Protein AF-0000000075193532 (afdb_homodimer)

Sequence (502 aa):
MLSVHRPEAISLPRKPPSVRADSPASLYSTYSFYQLDNASSSPSSPHFPPGAQSQPNVVSQPTTQSPLPALNAPTTQTDYLQLGITHHEANRLTESASCFEKSATLDGGCGVGMLMWGLTLRHGWGCPKNEKTGFSWLRKAAELALGELEQQRGMSGKEEVKSELVLAIYEVGQCFFHGWGVVKDQKMAVSYYTTAARLGDPDAQSDLAFCLANGKGCKKDRKEAAGWYRKAVAQGQSDIGLAWIYKEKFQMLSVHRPEAISLPRKPPSVRADSPASLYSTYSFYQLDNASSSPSSPHFPPGAQSQPNVVSQPTTQSPLPALNAPTTQTDYLQLGITHHEANRLTESASCFEKSATLDGGCGVGMLMWGLTLRHGWGCPKNEKTGFSWLRKAAELALGELEQQRGMSGKEEVKSELVLAIYEVGQCFFHGWGVVKDQKMAVSYYTTAARLGDPDAQSDLAFCLANGKGCKKDRKEAAGWYRKAVAQGQSDIGLAWIYKEKFQ

Organism: Armillaria gallica (NCBI:txid47427)

Foldseek 3Di:
DPCPPDPDDPCPDDDPPCPPPLPQAAPPPPPPLPQPDDPPPPPPDDDDDDPDPPPPPPVVVPPCPPPPPPLVPDDALVSLQVVLVVCVSNLVQLSSLVSLVCQCPPPNHDLLSLLVNLVCQCVVGNHDHDQQVSLVSLVVSLVVQVVVVVVVVVPPDPDQRDLSSLVSLLVNLVCQCVVRSHDNQNLVSLVSLVVSLVSQDLVSLQVNLVCQCPVGNHDNDNLSSLVSNVSSVSNPDDCVVPPVSPDPVSD/DPPPPDDDPDPPDDDPDPPPPLPAADPCPPVPLPQPDPPPPPPPDDDDDDPDPPPPPPVPPVPCPPPPPPLVPDDALVSLQVVLVVCVSVLVQLSSLVSLVCQCPPPNHDLLSLLVNLVCQCVVGNHDHDQQVSLVSLVVSLVVQVVVVVVVVVPPDPDQRDLSSLVSLLVNLVCQCVVRSHDNQNLVSLVSLVVSLVSQDLVSLQVNLVCQCPVGNHDNDNLSSLVSNVSSVSNPDDCVVPPVSPDPVSD

Secondary structure (DSSP, 8-state):
--------------------------GGG---------------------------------------TTSSS--SHHHHHHHHHHHHHTT-HHHHHHHHHHHHHGGG--HHHHHHHHHHHHHTSSS---HHHHHHHHHHHHHHHHHHHHHHHTSSS-----HHHHHHHHHHHHHHHHTSSS---HHHHHHHHHHHHHTT-HHHHHHHHHHHHHTSSS---HHHHHHHHHHHHHTT---TT-GGGGSGGG-/--------------------------SGGG--------------------------------------TTSSS--SHHHHHHHHHHHHHTT-HHHHHHHHHHHHHGGG--HHHHHHHHHHHHHTSSS---HHHHHHHHHHHHHHHHHHHHHHHTSSS-----HHHHHHHHHHHHHHHHTSSS---HHHHHHHHHHHHHTT-HHHHHHHHHHHHHTSSS---HHHHHHHHHHHHHTT---TT-GGGGSGGG-

Solvent-accessible surface area (backbone atoms only — not comparable to full-atom values): 27000 Å² total; per-residue (Å²): 136,82,79,78,77,73,82,79,80,79,77,75,80,81,80,76,82,77,75,72,78,79,69,73,51,53,76,72,45,70,57,39,64,60,36,81,66,81,78,73,81,76,73,84,72,78,77,78,79,75,79,74,76,80,66,75,78,71,76,68,70,71,74,72,66,69,68,69,76,65,61,89,58,53,83,47,30,65,38,20,33,54,42,14,49,52,26,42,63,70,64,36,30,48,60,12,38,54,22,16,46,43,2,29,53,44,94,75,29,38,52,61,17,19,30,50,30,10,50,31,22,49,70,26,46,50,48,78,63,34,31,47,63,10,36,55,29,18,46,53,14,20,51,52,37,53,50,52,51,57,54,31,74,74,38,90,59,83,69,71,74,56,37,55,31,42,46,19,31,29,49,42,13,50,23,21,54,72,30,45,47,43,74,61,32,38,46,60,12,41,54,28,14,47,56,18,26,72,69,56,37,42,68,22,17,40,52,36,14,50,23,21,55,66,37,50,48,46,73,63,34,54,43,61,12,22,51,29,36,50,54,15,34,54,50,65,45,81,56,82,92,43,70,69,44,71,37,72,90,35,101,136,83,80,78,77,75,81,80,80,80,80,79,79,82,80,76,83,78,75,76,75,82,46,65,50,33,76,66,35,69,56,38,76,57,69,65,79,79,77,74,79,77,74,85,71,76,76,77,79,79,75,76,75,79,69,73,80,70,75,70,68,72,74,72,66,71,69,70,75,67,63,89,58,54,83,47,32,65,38,21,34,54,40,14,49,53,26,43,65,69,66,36,29,47,61,12,38,54,22,16,45,43,1,29,52,44,95,74,28,38,53,62,17,19,30,49,30,10,52,31,22,50,69,26,35,51,46,78,63,34,32,48,63,9,37,53,29,18,44,52,14,20,50,52,38,52,49,51,52,58,55,31,76,74,38,90,61,85,68,78,74,56,51,56,31,43,47,18,30,30,50,42,14,49,23,21,56,71,30,46,47,44,75,61,33,38,45,59,11,40,53,29,14,48,54,18,25,74,72,59,37,42,68,24,17,38,51,38,14,49,23,19,54,68,37,50,47,45,72,63,35,54,44,62,13,21,51,30,37,50,55,15,34,58,46,67,45,82,54,81,92,43,71,69,45,72,37,71,90,33,101

Radius of gyration: 26.78 Å; Cα contacts (8 Å, |Δi|>4): 789; chains: 2; bounding box: 64×53×120 Å

Structure (mmCIF, N/CA/C/O backbone):
data_AF-0000000075193532-model_v1
#
loop_
_entity.id
_entity.type
_entity.pdbx_description
1 polymer 'HCP-like protein'
#
loop_
_atom_site.group_PDB
_atom_site.id
_atom_site.type_symbol
_atom_site.label_atom_id
_atom_site.label_alt_id
_atom_site.label_comp_id
_atom_site.label_asym_id
_atom_site.label_entity_id
_atom_site.label_seq_id
_atom_site.pdbx_PDB_ins_code
_atom_site.Cartn_x
_atom_site.Cartn_y
_atom_site.Cartn_z
_atom_site.occupancy
_atom_site.B_iso_or_equiv
_atom_site.auth_seq_id
_atom_site.auth_comp_id
_atom_site.auth_asym_id
_atom_site.auth_atom_id
_atom_site.pdbx_PDB_model_num
ATOM 1 N N . MET A 1 1 ? 26.062 3.373 -66.688 1 25.77 1 MET A N 1
ATOM 2 C CA . MET A 1 1 ? 26.469 4.129 -65.5 1 25.77 1 MET A CA 1
ATOM 3 C C . MET A 1 1 ? 25.234 4.621 -64.75 1 25.77 1 MET A C 1
ATOM 5 O O . MET A 1 1 ? 24.75 5.727 -65 1 25.77 1 MET A O 1
ATOM 9 N N . LEU A 1 2 ? 24.156 3.826 -64.688 1 29.53 2 LEU A N 1
ATOM 10 C CA . LEU A 1 2 ? 22.75 4.062 -64.375 1 29.53 2 LEU A CA 1
ATOM 11 C C . LEU A 1 2 ? 22.578 4.508 -62.938 1 29.53 2 LEU A C 1
ATOM 13 O O . LEU A 1 2 ? 22.953 3.787 -62.031 1 29.53 2 LEU A O 1
ATOM 17 N N . SER A 1 3 ? 22.672 5.875 -62.75 1 26.92 3 SER A N 1
ATOM 18 C CA . SER A 1 3 ? 22.656 6.629 -61.5 1 26.92 3 SER A CA 1
ATOM 19 C C . SER A 1 3 ? 21.344 6.41 -60.75 1 26.92 3 SER A C 1
ATOM 21 O O . SER A 1 3 ? 20.266 6.688 -61.281 1 26.92 3 SER A O 1
ATOM 23 N N . VAL A 1 4 ? 21.188 5.324 -59.938 1 33.06 4 VAL A N 1
ATOM 24 C CA . VAL A 1 4 ? 20.141 4.801 -59.062 1 33.06 4 VAL A CA 1
ATOM 25 C C . VAL A 1 4 ? 19.781 5.844 -58.031 1 33.06 4 VAL A C 1
ATOM 27 O O . VAL A 1 4 ? 20.594 6.184 -57.156 1 33.06 4 VAL A O 1
ATOM 30 N N . HIS A 1 5 ? 19.25 7.02 -58.5 1 28.58 5 HIS A N 1
ATOM 31 C CA . HIS A 1 5 ? 18.953 8.109 -57.562 1 28.58 5 HIS A CA 1
ATOM 32 C C . HIS A 1 5 ? 18.047 7.637 -56.438 1 28.58 5 HIS A C 1
ATOM 34 O O . HIS A 1 5 ? 17 7.012 -56.688 1 28.58 5 HIS A O 1
ATOM 40 N N . ARG A 1 6 ? 18.609 7.391 -55.25 1 28.67 6 ARG A N 1
ATOM 41 C CA . ARG A 1 6 ? 18.031 6.887 -54 1 28.67 6 ARG A CA 1
ATOM 42 C C . ARG A 1 6 ? 16.938 7.809 -53.469 1 28.67 6 ARG A C 1
ATOM 44 O O . ARG A 1 6 ? 17.141 9.016 -53.344 1 28.67 6 ARG A O 1
ATOM 51 N N . PRO A 1 7 ? 15.633 7.457 -53.688 1 27.42 7 PRO A N 1
ATOM 52 C CA . PRO A 1 7 ? 14.523 8.336 -53.312 1 27.42 7 PRO A CA 1
ATOM 53 C C . PRO A 1 7 ? 14.648 8.867 -51.875 1 27.42 7 PRO A C 1
ATOM 55 O O . PRO A 1 7 ? 15.188 8.18 -51.031 1 27.42 7 PRO A O 1
ATOM 58 N N . GLU A 1 8 ? 14.789 10.148 -51.656 1 23.7 8 GLU A N 1
ATOM 59 C CA . GLU A 1 8 ? 14.938 10.945 -50.469 1 23.7 8 GLU A CA 1
ATOM 60 C C . GLU A 1 8 ? 13.828 10.648 -49.438 1 23.7 8 GLU A C 1
ATOM 62 O O . GLU A 1 8 ? 12.656 10.586 -49.812 1 23.7 8 GLU A O 1
ATOM 67 N N . ALA A 1 9 ? 14.164 10 -48.281 1 26.28 9 ALA A N 1
ATOM 68 C CA . ALA A 1 9 ? 13.43 9.57 -47.094 1 26.28 9 ALA A CA 1
ATOM 69 C C . ALA A 1 9 ? 12.633 10.727 -46.5 1 26.28 9 ALA A C 1
ATOM 71 O O . ALA A 1 9 ? 13.18 11.805 -46.25 1 26.28 9 ALA A O 1
ATOM 72 N N . ILE A 1 10 ? 11.375 10.875 -46.875 1 23.38 10 ILE A N 1
ATOM 73 C CA . ILE A 1 10 ? 10.461 11.906 -46.406 1 23.38 10 ILE A CA 1
ATOM 74 C C . ILE A 1 10 ? 10.492 11.977 -44.875 1 23.38 10 ILE A C 1
ATOM 76 O O . ILE A 1 10 ? 10.297 10.961 -44.219 1 23.38 10 ILE A O 1
ATOM 80 N N . SER A 1 11 ? 11.117 13 -44.25 1 22.95 11 SER A N 1
ATOM 81 C CA . SER A 1 11 ? 11.328 13.445 -42.875 1 22.95 11 SER A CA 1
ATOM 82 C C . SER A 1 11 ? 10 13.672 -42.156 1 22.95 11 SER A C 1
ATOM 84 O O . SER A 1 11 ? 9.266 14.609 -42.469 1 22.95 11 SER A O 1
ATOM 86 N N . LEU A 1 12 ? 9.211 12.656 -41.906 1 23.41 12 LEU A N 1
ATOM 87 C CA . LEU A 1 12 ? 7.938 12.875 -41.25 1 23.41 12 LEU A CA 1
ATOM 88 C C . LEU A 1 12 ? 8.133 13.633 -39.938 1 23.41 12 LEU A C 1
ATOM 90 O O . LEU A 1 12 ? 8.992 13.273 -39.125 1 23.41 12 LEU A O 1
ATOM 94 N N . PRO A 1 13 ? 7.742 14.914 -39.969 1 22.25 13 PRO A N 1
ATOM 95 C CA . PRO A 1 13 ? 8.031 15.789 -38.812 1 22.25 13 PRO A CA 1
ATOM 96 C C . PRO A 1 13 ? 7.594 15.188 -37.469 1 22.25 13 PRO A C 1
ATOM 98 O O . PRO A 1 13 ? 6.805 14.234 -37.469 1 22.25 13 PRO A O 1
ATOM 101 N N . ARG A 1 14 ? 7.824 16.078 -36.438 1 22.28 14 ARG A N 1
ATOM 102 C CA . ARG A 1 14 ? 8.094 16.141 -35 1 22.28 14 ARG A CA 1
ATOM 103 C C . ARG A 1 14 ? 6.855 15.758 -34.188 1 22.28 14 ARG A C 1
ATOM 105 O O . ARG A 1 14 ? 5.73 15.891 -34.688 1 22.28 14 ARG A O 1
ATOM 112 N N . LYS A 1 15 ? 7.129 15.211 -32.969 1 23.8 15 LYS A N 1
ATOM 113 C CA . LYS A 1 15 ? 6.512 14.477 -31.875 1 23.8 15 LYS A CA 1
ATOM 114 C C . LYS A 1 15 ? 5.402 15.297 -31.234 1 23.8 15 LYS A C 1
ATOM 116 O O . LYS A 1 15 ? 5.609 16.453 -30.859 1 23.8 15 LYS A O 1
ATOM 121 N N . PRO A 1 16 ? 4.121 15.078 -31.578 1 24.45 16 PRO A N 1
ATOM 122 C CA . PRO A 1 16 ? 3.094 15.859 -30.891 1 24.45 16 PRO A CA 1
ATOM 123 C C . PRO A 1 16 ? 3.281 15.883 -29.375 1 24.45 16 PRO A C 1
ATOM 125 O O . PRO A 1 16 ? 3.875 14.953 -28.812 1 24.45 16 PRO A O 1
ATOM 128 N N . PRO A 1 17 ? 3.238 17.078 -28.734 1 21.31 17 PRO A N 1
ATOM 129 C CA . PRO A 1 17 ? 3.508 17.25 -27.297 1 21.31 17 PRO A CA 1
ATOM 130 C C . PRO A 1 17 ? 2.602 16.391 -26.422 1 21.31 17 PRO A C 1
ATOM 132 O O . PRO A 1 17 ? 1.435 16.172 -26.75 1 21.31 17 PRO A O 1
ATOM 135 N N . SER A 1 18 ? 3.148 15.391 -25.75 1 22.62 18 SER A N 1
ATOM 136 C CA . SER A 1 18 ? 2.629 14.375 -24.844 1 22.62 18 SER A CA 1
ATOM 137 C C . SER A 1 18 ? 1.863 15 -23.688 1 22.62 18 SER A C 1
ATOM 139 O O . SER A 1 18 ? 2.455 15.664 -22.828 1 22.62 18 SER A O 1
ATOM 141 N N . VAL A 1 19 ? 0.755 15.688 -24.031 1 21.86 19 VAL A N 1
ATOM 142 C CA . VAL A 1 19 ? 0.056 16.188 -22.844 1 21.86 19 VAL A CA 1
ATOM 143 C C . VAL A 1 19 ? -0.298 15.023 -21.922 1 21.86 19 VAL A C 1
ATOM 145 O O . VAL A 1 19 ? -0.979 14.086 -22.328 1 21.86 19 VAL A O 1
ATOM 148 N N . ARG A 1 20 ? 0.585 14.727 -21.094 1 24.23 20 ARG A N 1
ATOM 149 C CA . ARG A 1 20 ? 0.46 13.727 -20.047 1 24.23 20 ARG A CA 1
ATOM 150 C C . ARG A 1 20 ? -0.817 13.93 -19.234 1 24.23 20 ARG A C 1
ATOM 152 O O . ARG A 1 20 ? -1.041 15.008 -18.688 1 24.23 20 ARG A O 1
ATOM 159 N N . ALA A 1 21 ? -1.864 13.289 -19.641 1 25.47 21 ALA A N 1
ATOM 160 C CA . ALA A 1 21 ? -3.092 13.25 -18.844 1 25.47 21 ALA A CA 1
ATOM 161 C C . ALA A 1 21 ? -2.801 12.844 -17.406 1 25.47 21 ALA A C 1
ATOM 163 O O . ALA A 1 21 ? -2.197 11.797 -17.156 1 25.47 21 ALA A O 1
ATOM 164 N N . ASP A 1 22 ? -2.582 13.781 -16.5 1 24.41 22 ASP A N 1
ATOM 165 C CA . ASP A 1 22 ? -2.293 13.68 -15.062 1 24.41 22 ASP A CA 1
ATOM 166 C C . ASP A 1 22 ? -3.352 12.844 -14.352 1 24.41 22 ASP A C 1
ATOM 168 O O . ASP A 1 22 ? -4.539 13.18 -14.375 1 24.41 22 ASP A O 1
ATOM 172 N N . SER A 1 23 ? -3.27 11.602 -14.445 1 27.19 23 SER A N 1
ATOM 173 C CA . SER A 1 23 ? -4.191 10.641 -13.844 1 27.19 23 SER A CA 1
ATOM 174 C C . SER A 1 23 ? -4.414 10.93 -12.367 1 27.19 23 SER A C 1
ATOM 176 O O . SER A 1 23 ? -3.457 11.172 -11.625 1 27.19 23 SER A O 1
ATOM 178 N N . PRO A 1 24 ? -5.551 11.281 -11.945 1 26.05 24 PRO A N 1
ATOM 179 C CA . PRO A 1 24 ? -5.879 11.609 -10.562 1 26.05 24 PRO A CA 1
ATOM 180 C C . PRO A 1 24 ? -5.48 10.5 -9.586 1 26.05 24 PRO A C 1
ATOM 182 O O . PRO A 1 24 ? -5.594 9.32 -9.906 1 26.05 24 PRO A O 1
ATOM 185 N N . ALA A 1 25 ? -4.57 10.734 -8.68 1 28.44 25 ALA A N 1
ATOM 186 C CA . ALA A 1 25 ? -3.934 9.961 -7.613 1 28.44 25 ALA A CA 1
ATOM 187 C C . ALA A 1 25 ? -4.977 9.359 -6.68 1 28.44 25 ALA A C 1
ATOM 189 O O . ALA A 1 25 ? -5.949 10.023 -6.312 1 28.44 25 ALA A O 1
ATOM 190 N N . SER A 1 26 ? -5.254 8.125 -6.785 1 28.12 26 SER A N 1
ATOM 191 C CA . SER A 1 26 ? -6.18 7.387 -5.93 1 28.12 26 SER A CA 1
ATOM 192 C C . SER A 1 26 ? -5.926 7.684 -4.457 1 28.12 26 SER A C 1
ATOM 194 O O . SER A 1 26 ? -4.793 7.562 -3.98 1 28.12 26 SER A O 1
ATOM 196 N N . LEU A 1 27 ? -6.648 8.461 -3.811 1 24.75 27 LEU A N 1
ATOM 197 C CA . LEU A 1 27 ? -6.488 8.938 -2.439 1 24.75 27 LEU A CA 1
ATOM 198 C C . LEU A 1 27 ? -6.18 7.785 -1.495 1 24.75 27 LEU A C 1
ATOM 200 O O . LEU A 1 27 ? -5.277 7.883 -0.662 1 24.75 27 LEU A O 1
ATOM 204 N N . TYR A 1 28 ? -7.238 7.027 -1.239 1 28.22 28 TYR A N 1
ATOM 205 C CA . TYR A 1 28 ? -7.312 6.254 -0.005 1 28.22 28 TYR A CA 1
ATOM 206 C C . TYR A 1 28 ? -6.602 4.914 -0.156 1 28.22 28 TYR A C 1
ATOM 208 O O . TYR A 1 28 ? -7.223 3.857 -0.015 1 28.22 28 TYR A O 1
ATOM 216 N N . SER A 1 29 ? -5.758 4.809 -1.062 1 29.36 29 SER A N 1
ATOM 217 C CA . SER A 1 29 ? -5.285 3.432 -1.141 1 29.36 29 SER A CA 1
ATOM 218 C C . SER A 1 29 ? -4.727 2.963 0.197 1 29.36 29 SER A C 1
ATOM 220 O O . SER A 1 29 ? -4.625 1.76 0.448 1 29.36 29 SER A O 1
ATOM 222 N N . THR A 1 30 ? -3.939 3.93 0.889 1 28.33 30 THR A N 1
ATOM 223 C CA . THR A 1 30 ? -3.197 3.395 2.025 1 28.33 30 THR A CA 1
ATOM 224 C C . THR A 1 30 ? -4.117 3.189 3.225 1 28.33 30 THR A C 1
ATOM 226 O O . THR A 1 30 ? -3.646 2.943 4.34 1 28.33 30 THR A O 1
ATOM 229 N N . TYR A 1 31 ? -5.262 3.689 3.309 1 25.75 31 TYR A N 1
ATOM 230 C CA . TYR A 1 31 ? -5.902 3.428 4.594 1 25.75 31 TYR A CA 1
ATOM 231 C C . TYR A 1 31 ? -6 1.93 4.859 1 25.75 31 TYR A C 1
ATOM 233 O O . TYR A 1 31 ? -6.848 1.245 4.277 1 25.75 31 TYR A O 1
ATOM 241 N N . SER A 1 32 ? -4.926 1.374 4.988 1 26.08 32 SER A N 1
ATOM 242 C CA . SER A 1 32 ? -4.797 -0.042 5.316 1 26.08 32 SER A CA 1
ATOM 243 C C . SER A 1 32 ? -5.48 -0.371 6.637 1 26.08 32 SER A C 1
ATOM 245 O O . SER A 1 32 ? -5.16 0.218 7.672 1 26.08 32 SER A O 1
ATOM 247 N N . PHE A 1 33 ? -6.699 -0.697 6.664 1 24.62 33 PHE A N 1
ATOM 248 C CA . PHE A 1 33 ? -7.422 -1.233 7.812 1 24.62 33 PHE A CA 1
ATOM 249 C C . PHE A 1 33 ? -6.574 -2.262 8.555 1 24.62 33 PHE A C 1
ATOM 251 O O . PHE A 1 33 ? -6.457 -3.408 8.109 1 24.62 33 PHE A O 1
ATOM 258 N N . TYR A 1 34 ? -5.352 -1.92 9.008 1 24.58 34 TYR A N 1
ATOM 259 C CA . TYR A 1 34 ? -4.617 -2.855 9.852 1 24.58 34 TYR A CA 1
ATOM 260 C C . TYR A 1 34 ? -5.336 -3.066 11.18 1 24.58 34 TYR A C 1
ATOM 262 O O . TYR A 1 34 ? -5.91 -2.129 11.734 1 24.58 34 TYR A O 1
ATOM 270 N N . GLN A 1 35 ? -5.719 -4.273 11.445 1 24.47 35 GLN A N 1
ATOM 271 C CA . GLN A 1 35 ? -6.32 -4.973 12.578 1 24.47 35 GLN A CA 1
ATOM 272 C C . GLN A 1 35 ? -5.48 -4.789 13.844 1 24.47 35 GLN A C 1
ATOM 274 O O . GLN A 1 35 ? -4.301 -5.145 13.867 1 24.47 35 GLN A O 1
ATOM 279 N N . LEU A 1 36 ? -5.734 -3.707 14.734 1 21.61 36 LEU A N 1
ATOM 280 C CA . LEU A 1 36 ? -5.168 -3.547 16.078 1 21.61 36 LEU A CA 1
ATOM 281 C C . LEU A 1 36 ? -5.492 -4.75 16.953 1 21.61 36 LEU A C 1
ATOM 283 O O . LEU A 1 36 ? -6.664 -5.062 17.172 1 21.61 36 LEU A O 1
ATOM 287 N N . ASP A 1 37 ? -4.633 -5.691 17.141 1 22.86 37 ASP A N 1
ATOM 288 C CA . ASP A 1 37 ? -4.773 -6.836 18.031 1 22.86 37 ASP A CA 1
ATOM 289 C C . ASP A 1 37 ? -4.906 -6.391 19.484 1 22.86 37 ASP A C 1
ATOM 291 O O . ASP A 1 37 ? -4.164 -5.52 19.938 1 22.86 37 ASP A O 1
ATOM 295 N N . ASN A 1 38 ? -6.109 -6.516 20.156 1 21.91 38 ASN A N 1
ATOM 296 C CA . ASN A 1 38 ? -6.59 -6.387 21.516 1 21.91 38 ASN A CA 1
ATOM 297 C C . ASN A 1 38 ? -5.758 -7.227 22.484 1 21.91 38 ASN A C 1
ATOM 299 O O . ASN A 1 38 ? -5.676 -8.445 22.344 1 21.91 38 ASN A O 1
ATOM 303 N N . ALA A 1 39 ? -4.801 -6.594 23.188 1 20.64 39 ALA A N 1
ATOM 304 C CA . ALA A 1 39 ? -4.094 -7.152 24.344 1 20.64 39 ALA A CA 1
ATOM 305 C C . ALA A 1 39 ? -5.055 -7.449 25.484 1 20.64 39 ALA A C 1
ATOM 307 O O . ALA A 1 39 ? -5.711 -6.543 26 1 20.64 39 ALA A O 1
ATOM 308 N N . SER A 1 40 ? -5.605 -8.664 25.672 1 20.38 40 SER A N 1
ATOM 309 C CA . SER A 1 40 ? -6.473 -9.148 26.734 1 20.38 40 SER A CA 1
ATOM 310 C C . SER A 1 40 ? -5.773 -9.094 28.078 1 20.38 40 SER A C 1
ATOM 312 O O . SER A 1 40 ? -6.289 -9.617 29.078 1 20.38 40 SER A O 1
ATOM 314 N N . SER A 1 41 ? -4.742 -8.297 28.391 1 20.27 41 SER A N 1
ATOM 315 C CA . SER A 1 41 ? -4.309 -8.75 29.703 1 20.27 41 SER A CA 1
ATOM 316 C C . SER A 1 41 ? -5.301 -8.336 30.781 1 20.27 41 SER A C 1
ATOM 318 O O . SER A 1 41 ? -5.809 -7.215 30.781 1 20.27 41 SER A O 1
ATOM 320 N N . SER A 1 42 ? -5.957 -9.344 31.484 1 19.95 42 SER A N 1
ATOM 321 C CA . SER A 1 42 ? -6.934 -9.438 32.562 1 19.95 42 SER A CA 1
ATOM 322 C C . SER A 1 42 ? -6.402 -8.805 33.844 1 19.95 42 SER A C 1
ATOM 324 O O . SER A 1 42 ? -5.672 -9.445 34.594 1 19.95 42 SER A O 1
ATOM 326 N N . PRO A 1 43 ? -6 -7.523 33.844 1 19.14 43 PRO A N 1
ATOM 327 C CA . PRO A 1 43 ? -5.551 -7.254 35.219 1 19.14 43 PRO A CA 1
ATOM 328 C C . PRO A 1 43 ? -6.688 -7.332 36.219 1 19.14 43 PRO A C 1
ATOM 330 O O . PRO A 1 43 ? -7.852 -7.129 35.875 1 19.14 43 PRO A O 1
ATOM 333 N N . SER A 1 44 ? -6.465 -8.117 37.281 1 19.88 44 SER A N 1
ATOM 334 C CA . SER A 1 44 ? -7.312 -8.477 38.406 1 19.88 44 SER A CA 1
ATOM 335 C C . SER A 1 44 ? -7.695 -7.25 39.25 1 19.88 44 SER A C 1
ATOM 337 O O . SER A 1 44 ? -6.918 -6.793 40.094 1 19.88 44 SER A O 1
ATOM 339 N N . SER A 1 45 ? -8.273 -6.184 38.594 1 18.91 45 SER A N 1
ATOM 340 C CA . SER A 1 45 ? -8.578 -4.992 39.375 1 18.91 45 SER A CA 1
ATOM 341 C C . SER A 1 45 ? -9.516 -5.32 40.562 1 18.91 45 SER A C 1
ATOM 343 O O . SER A 1 45 ? -10.469 -6.082 40.375 1 18.91 45 SER A O 1
ATOM 345 N N . PRO A 1 46 ? -9.023 -4.945 41.656 1 19.5 46 PRO A N 1
ATOM 346 C CA . PRO A 1 46 ? -9.742 -5.199 42.906 1 19.5 46 PRO A CA 1
ATOM 347 C C . PRO A 1 46 ? -11.148 -4.594 42.938 1 19.5 46 PRO A C 1
ATOM 349 O O . PRO A 1 46 ? -11.445 -3.713 42.125 1 19.5 46 PRO A O 1
ATOM 352 N N . HIS A 1 47 ? -11.977 -4.832 43.969 1 19.7 47 HIS A N 1
ATOM 353 C CA . HIS A 1 47 ? -13.367 -5.074 44.312 1 19.7 47 HIS A CA 1
ATOM 354 C C . HIS A 1 47 ? -14.109 -3.764 44.562 1 19.7 47 HIS A C 1
ATOM 356 O O . HIS A 1 47 ? -15.305 -3.77 44.844 1 19.7 47 HIS A O 1
ATOM 362 N N . PHE A 1 48 ? -13.633 -2.566 44.156 1 20.95 48 PHE A N 1
ATOM 363 C CA . PHE A 1 48 ? -14.297 -1.596 45 1 20.95 48 PHE A CA 1
ATOM 364 C C . PHE A 1 48 ? -15.797 -1.569 44.75 1 20.95 48 PHE A C 1
ATOM 366 O O . PHE A 1 48 ? -16.234 -1.8 43.625 1 20.95 48 PHE A O 1
ATOM 373 N N . PRO A 1 49 ? -16.672 -1.331 45.812 1 20.94 49 PRO A N 1
ATOM 374 C CA . PRO A 1 49 ? -18.109 -1.611 45.969 1 20.94 49 PRO A CA 1
ATOM 375 C C . PRO A 1 49 ? -18.984 -0.737 45.062 1 20.94 49 PRO A C 1
ATOM 377 O O . PRO A 1 49 ? -18.547 0.338 44.656 1 20.94 49 PRO A O 1
ATOM 380 N N . PRO A 1 50 ? -20.281 -1.115 44.719 1 22.17 50 PRO A N 1
ATOM 381 C CA . PRO A 1 50 ? -21.266 -0.973 43.656 1 22.17 50 PRO A CA 1
ATOM 382 C C . PRO A 1 50 ? -22.031 0.344 43.75 1 22.17 50 PRO A C 1
ATOM 384 O O . PRO A 1 50 ? -22.922 0.591 42.938 1 22.17 50 PRO A O 1
ATOM 387 N N . GLY A 1 51 ? -21.484 1.561 44.344 1 21.08 51 GLY A N 1
ATOM 388 C CA . GLY A 1 51 ? -22.641 2.35 44.75 1 21.08 51 GLY A CA 1
ATOM 389 C C . GLY A 1 51 ? -23.594 2.621 43.594 1 21.08 51 GLY A C 1
ATOM 390 O O . GLY A 1 51 ? -23.172 2.607 42.406 1 21.08 51 GLY A O 1
ATOM 391 N N . ALA A 1 52 ? -24.969 2.705 43.875 1 23.72 52 ALA A N 1
ATOM 392 C CA . ALA A 1 52 ? -26.203 2.428 43.156 1 23.72 52 ALA A CA 1
ATOM 393 C C . ALA A 1 52 ? -26.562 3.57 42.219 1 23.72 52 ALA A C 1
ATOM 395 O O . ALA A 1 52 ? -27.609 3.557 41.594 1 23.72 52 ALA A O 1
ATOM 396 N N . GLN A 1 53 ? -25.594 4.484 41.844 1 22.2 53 GLN A N 1
ATOM 397 C CA . GLN A 1 53 ? -26.328 5.672 41.406 1 22.2 53 GLN A CA 1
ATOM 398 C C . GLN A 1 53 ? -27.297 5.352 40.281 1 22.2 53 GLN A C 1
ATOM 400 O O . GLN A 1 53 ? -27 4.52 39.406 1 22.2 53 GLN A O 1
ATOM 405 N N . SER A 1 54 ? -28.594 5.758 40.406 1 23.81 54 SER A N 1
ATOM 406 C CA . SER A 1 54 ? -29.828 5.586 39.656 1 23.81 54 SER A CA 1
ATOM 407 C C . SER A 1 54 ? -29.672 6.133 38.219 1 23.81 54 SER A C 1
ATOM 409 O O . SER A 1 54 ? -29.469 7.332 38.031 1 23.81 54 SER A O 1
ATOM 411 N N . GLN A 1 55 ? -28.984 5.512 37.438 1 21.86 55 GLN A N 1
ATOM 412 C CA . GLN A 1 55 ? -28.672 6.027 36.125 1 21.86 55 GLN A CA 1
ATOM 413 C C . GLN A 1 55 ? -29.922 6.207 35.281 1 21.86 55 GLN A C 1
ATOM 415 O O . GLN A 1 55 ? -30.734 5.285 35.188 1 21.86 55 GLN A O 1
ATOM 420 N N . PRO A 1 56 ? -30.422 7.52 35.312 1 25.7 56 PRO A N 1
ATOM 421 C CA . PRO A 1 56 ? -31.656 7.629 34.531 1 25.7 56 PRO A CA 1
ATOM 422 C C . PRO A 1 56 ? -31.609 6.848 33.219 1 25.7 56 PRO A C 1
ATOM 424 O O . PRO A 1 56 ? -30.531 6.574 32.688 1 25.7 56 PRO A O 1
ATOM 427 N N . ASN A 1 57 ? -32.719 6.18 32.938 1 24.66 57 ASN A N 1
ATOM 428 C CA . ASN A 1 57 ? -33 5.27 31.812 1 24.66 57 ASN A CA 1
ATOM 429 C C . ASN A 1 57 ? -32.75 5.941 30.469 1 24.66 57 ASN A C 1
ATOM 431 O O . ASN A 1 57 ? -33.562 6.742 30.016 1 24.66 57 ASN A O 1
ATOM 435 N N . VAL A 1 58 ? -31.672 6.68 30.344 1 25.5 58 VAL A N 1
ATOM 436 C CA . VAL A 1 58 ? -31.594 7.164 28.969 1 25.5 58 VAL A CA 1
ATOM 437 C C . VAL A 1 58 ? -32 6.055 28 1 25.5 58 VAL A C 1
ATOM 439 O O . VAL A 1 58 ? -31.438 4.953 28.047 1 25.5 58 VAL A O 1
ATOM 442 N N . VAL A 1 59 ? -33.25 6.039 27.625 1 25.36 59 VAL A N 1
ATOM 443 C CA . VAL A 1 59 ? -33.75 5.18 26.547 1 25.36 59 VAL A CA 1
ATOM 444 C C . VAL A 1 59 ? -32.812 5.238 25.359 1 25.36 59 VAL A C 1
ATOM 446 O O . VAL A 1 59 ? -32.625 6.297 24.75 1 25.36 59 VAL A O 1
ATOM 449 N N . SER A 1 60 ? -31.688 4.664 25.438 1 27.31 60 SER A N 1
ATOM 450 C CA . SER A 1 60 ? -30.797 4.496 24.281 1 27.31 60 SER A CA 1
ATOM 451 C C . SER A 1 60 ? -31.578 4.008 23.062 1 27.31 60 SER A C 1
ATOM 453 O O . SER A 1 60 ? -32.094 2.896 23.062 1 27.31 60 SER A O 1
ATOM 455 N N . GLN A 1 61 ? -32.406 4.895 22.547 1 27.08 61 GLN A N 1
ATOM 456 C CA . GLN A 1 61 ? -33.031 4.344 21.328 1 27.08 61 GLN A CA 1
ATOM 457 C C . GLN A 1 61 ? -31.984 3.607 20.484 1 27.08 61 GLN A C 1
ATOM 459 O O . GLN A 1 61 ? -30.891 4.141 20.219 1 27.08 61 GLN A O 1
ATOM 464 N N . PRO A 1 62 ? -32 2.285 20.547 1 28.73 62 PRO A N 1
ATOM 465 C CA . PRO A 1 62 ? -31.094 1.501 19.703 1 28.73 62 PRO A CA 1
ATOM 466 C C . PRO A 1 62 ? -30.984 2.051 18.281 1 28.73 62 PRO A C 1
ATOM 468 O O . PRO A 1 62 ? -32 2.273 17.625 1 28.73 62 PRO A O 1
ATOM 471 N N . THR A 1 63 ? -30.375 3.211 18.125 1 29.22 63 THR A N 1
ATOM 472 C CA . THR A 1 63 ? -30.188 3.504 16.703 1 29.22 63 THR A CA 1
ATOM 473 C C . THR A 1 63 ? -30.031 2.215 15.898 1 29.22 63 THR A C 1
ATOM 475 O O . THR A 1 63 ? -29.094 1.449 16.125 1 29.22 63 THR A O 1
ATOM 478 N N . THR A 1 64 ? -31.109 1.652 15.523 1 30.09 64 THR A N 1
ATOM 479 C CA . THR A 1 64 ? -31.234 0.521 14.609 1 30.09 64 THR A CA 1
ATOM 480 C C . THR A 1 64 ? -30.234 0.657 13.461 1 30.09 64 THR A C 1
ATOM 482 O O . THR A 1 64 ? -30.375 1.54 12.609 1 30.09 64 THR A O 1
ATOM 485 N N . GLN A 1 65 ? -28.922 0.835 13.75 1 31.09 65 GLN A N 1
ATOM 486 C CA . GLN A 1 65 ? -28.078 0.628 12.586 1 31.09 65 GLN A CA 1
ATOM 487 C C . GLN A 1 65 ? -28.688 -0.386 11.625 1 31.09 65 GLN A C 1
ATOM 489 O O . GLN A 1 65 ? -29.062 -1.484 12.031 1 31.09 65 GLN A O 1
ATOM 494 N N . SER A 1 66 ? -29.391 0.04 10.727 1 33.72 66 SER A N 1
ATOM 495 C CA . SER A 1 66 ? -29.922 -0.885 9.734 1 33.72 66 SER A CA 1
ATOM 496 C C . SER A 1 66 ? -28.984 -2.07 9.523 1 33.72 66 SER A C 1
ATOM 498 O O . SER A 1 66 ? -27.781 -1.889 9.336 1 33.72 66 SER A O 1
ATOM 500 N N . PRO A 1 67 ? -29.266 -3.225 10.094 1 34.59 67 PRO A N 1
ATOM 501 C CA . PRO A 1 67 ? -28.391 -4.379 9.867 1 34.59 67 PRO A CA 1
ATOM 502 C C . PRO A 1 67 ? -27.75 -4.375 8.484 1 34.59 67 PRO A C 1
ATOM 504 O O . PRO A 1 67 ? -28.406 -4.004 7.5 1 34.59 67 PRO A O 1
ATOM 507 N N . LEU A 1 68 ? -26.656 -3.748 8.219 1 38.47 68 LEU A N 1
ATOM 508 C CA . LEU A 1 68 ? -26.078 -4.219 6.961 1 38.47 68 LEU A CA 1
ATOM 509 C C . LEU A 1 68 ? -26.781 -5.496 6.496 1 38.47 68 LEU A C 1
ATOM 511 O O . LEU A 1 68 ? -26.969 -6.422 7.285 1 38.47 68 LEU A O 1
ATOM 515 N N . PRO A 1 69 ? -27.641 -5.492 5.559 1 41 69 PRO A N 1
ATOM 516 C CA . PRO A 1 69 ? -28.438 -6.707 5.355 1 41 69 PRO A CA 1
ATOM 517 C C . PRO A 1 69 ? -27.891 -7.906 6.129 1 41 69 PRO A C 1
ATOM 519 O O . PRO A 1 69 ? -26.766 -7.859 6.637 1 41 69 PRO A O 1
ATOM 522 N N . ALA A 1 70 ? -28.219 -9.375 5.598 1 42.72 70 ALA A N 1
ATOM 523 C CA . ALA A 1 70 ? -28.203 -10.812 5.844 1 42.72 70 ALA A CA 1
ATOM 524 C C . ALA A 1 70 ? -26.781 -11.32 6.008 1 42.72 70 ALA A C 1
ATOM 526 O O . ALA A 1 70 ? -26.266 -12.039 5.145 1 42.72 70 ALA A O 1
ATOM 527 N N . LEU A 1 71 ? -25.781 -10.523 6.141 1 55.59 71 LEU A N 1
ATOM 528 C CA . LEU A 1 71 ? -24.516 -11.141 6.496 1 55.59 71 LEU A CA 1
ATOM 529 C C . LEU A 1 71 ? -24.719 -12.266 7.504 1 55.59 71 LEU A C 1
ATOM 531 O O . LEU A 1 71 ? -23.844 -13.102 7.703 1 55.59 71 LEU A O 1
ATOM 535 N N . ASN A 1 72 ? -25.766 -12.188 8.289 1 62.34 72 ASN A N 1
ATOM 536 C CA . ASN A 1 72 ? -26.047 -13.188 9.312 1 62.34 72 ASN A CA 1
ATOM 537 C C . ASN A 1 72 ? -26.578 -14.484 8.695 1 62.34 72 ASN A C 1
ATOM 539 O O . ASN A 1 72 ? -26.75 -15.477 9.391 1 62.34 72 ASN A O 1
ATOM 543 N N . ALA A 1 73 ? -26.781 -14.367 7.391 1 80.75 73 ALA A N 1
ATOM 544 C CA . ALA A 1 73 ? -27.141 -15.625 6.75 1 80.75 73 ALA A CA 1
ATOM 545 C C . ALA A 1 73 ? -26.562 -15.711 5.336 1 80.75 73 ALA A C 1
ATOM 547 O O . ALA A 1 73 ? -27.312 -15.703 4.355 1 80.75 73 ALA A O 1
ATOM 548 N N . PRO A 1 74 ? -25.297 -15.742 5.289 1 88.81 74 PRO A N 1
ATOM 549 C CA . PRO A 1 74 ? -24.672 -15.789 3.967 1 88.81 74 PRO A CA 1
ATOM 550 C C . PRO A 1 74 ? -25.125 -16.984 3.141 1 88.81 74 PRO A C 1
ATOM 552 O O . PRO A 1 74 ? -25.203 -18.109 3.66 1 88.81 74 PRO A O 1
ATOM 555 N N . THR A 1 75 ? -25.438 -16.688 1.813 1 92.25 75 THR A N 1
ATOM 556 C CA . THR A 1 75 ? -25.922 -17.797 0.98 1 92.25 75 THR A CA 1
ATOM 557 C C . THR A 1 75 ? -25.109 -17.891 -0.307 1 92.25 75 THR A C 1
ATOM 559 O O . THR A 1 75 ? -25.109 -18.922 -0.975 1 92.25 75 THR A O 1
ATOM 562 N N . THR A 1 76 ? -24.516 -16.812 -0.687 1 95.31 76 THR A N 1
ATOM 563 C CA . THR A 1 76 ? -23.766 -16.797 -1.938 1 95.31 76 THR A CA 1
ATOM 564 C C . THR A 1 76 ? -22.266 -16.688 -1.67 1 95.31 76 THR A C 1
ATOM 566 O O . THR A 1 76 ? -21.844 -16.438 -0.541 1 95.31 76 THR A O 1
ATOM 569 N N . GLN A 1 7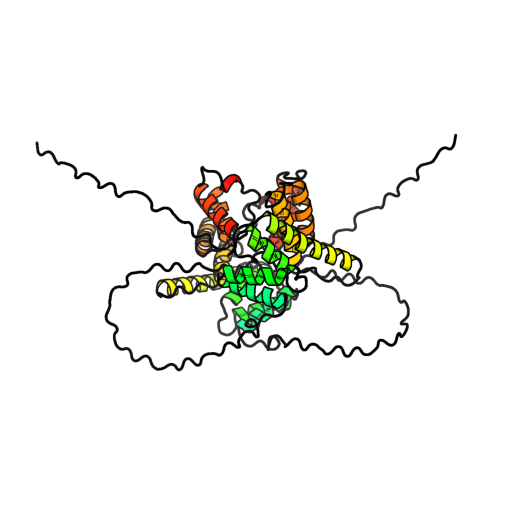7 ? -21.484 -16.906 -2.727 1 96.25 77 GLN A N 1
ATOM 570 C CA . GLN A 1 77 ? -20.047 -16.75 -2.623 1 96.25 77 GLN A CA 1
ATOM 571 C C . GLN A 1 77 ? -19.688 -15.32 -2.197 1 96.25 77 GLN A C 1
ATOM 573 O O . GLN A 1 77 ? -18.797 -15.125 -1.358 1 96.25 77 GLN A O 1
ATOM 578 N N . THR A 1 78 ? -20.438 -14.453 -2.75 1 95 78 THR A N 1
ATOM 579 C CA . THR A 1 78 ? -20.172 -13.047 -2.471 1 95 78 THR A CA 1
ATOM 580 C C . THR A 1 78 ? -20.547 -12.695 -1.033 1 95 78 THR A C 1
ATOM 582 O O . THR A 1 78 ? -19.859 -11.898 -0.385 1 95 78 THR A O 1
ATOM 585 N N . ASP A 1 79 ? -21.625 -13.328 -0.569 1 94.88 79 ASP A N 1
ATOM 586 C CA . ASP A 1 79 ? -22 -13.125 0.826 1 94.88 79 ASP A CA 1
ATOM 587 C C . ASP A 1 79 ? -20.891 -13.594 1.769 1 94.88 79 ASP A C 1
ATOM 589 O O . ASP A 1 79 ? -20.531 -12.883 2.711 1 94.88 79 ASP A O 1
ATOM 593 N N . TYR A 1 80 ? -20.406 -14.727 1.467 1 97 80 TYR A N 1
ATOM 594 C CA . TYR A 1 80 ? -19.359 -15.289 2.307 1 97 80 TYR A CA 1
ATOM 595 C C . TYR A 1 80 ? -18.078 -14.461 2.223 1 97 80 TYR A C 1
ATOM 597 O O . TYR A 1 80 ? -17.344 -14.328 3.207 1 97 80 TYR A O 1
ATOM 605 N N . LEU A 1 81 ? -17.875 -13.961 1.03 1 96.06 81 LEU A N 1
ATOM 606 C CA . LEU A 1 81 ? -16.719 -13.086 0.877 1 96.06 81 LEU A CA 1
ATOM 607 C C . LEU A 1 81 ? -16.828 -11.875 1.791 1 96.06 81 LEU A C 1
ATOM 609 O O . LEU A 1 81 ? -15.898 -11.562 2.541 1 96.06 81 LEU A O 1
ATOM 613 N N . GLN A 1 82 ? -17.953 -11.266 1.764 1 93.69 82 GLN A N 1
ATOM 614 C CA . GLN A 1 82 ? -18.156 -10.062 2.557 1 93.69 82 GLN A CA 1
ATOM 615 C C . GLN A 1 82 ? -18.094 -10.367 4.051 1 93.69 82 GLN A C 1
ATOM 617 O O . GLN A 1 82 ? -17.484 -9.609 4.816 1 93.69 82 GLN A O 1
ATOM 622 N N . LEU A 1 83 ? -18.656 -11.43 4.406 1 94.88 83 LEU A N 1
ATOM 623 C CA . LEU A 1 83 ? -18.609 -11.836 5.809 1 94.88 83 LEU A CA 1
ATOM 624 C C . LEU A 1 83 ? -17.188 -12.156 6.234 1 94.88 83 LEU A C 1
ATOM 626 O O . LEU A 1 83 ? -16.766 -11.789 7.332 1 94.88 83 LEU A O 1
ATOM 630 N N . GLY A 1 84 ? -16.484 -12.883 5.414 1 96.56 84 GLY A N 1
ATOM 631 C CA . GLY A 1 84 ? -15.086 -13.18 5.688 1 96.56 84 GLY A CA 1
ATOM 632 C C . GLY A 1 84 ? -14.234 -11.938 5.895 1 96.56 84 GLY A C 1
ATOM 633 O O . GLY A 1 84 ? -13.398 -11.898 6.801 1 96.56 84 GLY A O 1
ATOM 634 N N . ILE A 1 85 ? -14.523 -10.938 5.047 1 91.56 85 ILE A N 1
ATOM 635 C CA . ILE A 1 85 ? -13.812 -9.672 5.172 1 91.56 85 ILE A CA 1
ATOM 636 C C . ILE A 1 85 ? -14.141 -9.031 6.516 1 91.56 85 ILE A C 1
ATOM 638 O O . ILE A 1 85 ? -13.242 -8.578 7.23 1 91.56 85 ILE A O 1
ATOM 642 N N . THR A 1 86 ? -15.367 -9.047 6.836 1 89.19 86 THR A N 1
ATOM 643 C CA . THR A 1 86 ? -15.805 -8.469 8.102 1 89.19 86 THR A CA 1
ATOM 644 C C . THR A 1 86 ? -15.133 -9.172 9.273 1 89.19 86 THR A C 1
ATOM 646 O O . THR A 1 86 ? -14.609 -8.523 10.18 1 89.19 86 THR A O 1
ATOM 649 N N . HIS A 1 87 ? -15.094 -10.523 9.234 1 94.06 87 HIS A N 1
ATOM 650 C CA . HIS A 1 87 ? -14.453 -11.297 10.289 1 94.06 87 HIS A CA 1
ATOM 651 C C . HIS A 1 87 ? -12.961 -11.008 10.359 1 94.06 87 HIS A C 1
ATOM 653 O O . HIS A 1 87 ? -12.391 -10.906 11.445 1 94.06 87 HIS A O 1
ATOM 659 N N . HIS A 1 88 ? -12.391 -10.898 9.219 1 93.06 88 HIS A N 1
ATOM 660 C CA . HIS A 1 88 ? -10.961 -10.641 9.164 1 93.06 88 HIS A CA 1
ATOM 661 C C . HIS A 1 88 ? -10.617 -9.297 9.812 1 93.06 88 HIS A C 1
ATOM 663 O O . HIS A 1 88 ? -9.68 -9.211 10.609 1 93.06 88 HIS A O 1
ATOM 669 N N . GLU A 1 89 ? -11.422 -8.297 9.445 1 83.44 89 GLU A N 1
ATOM 670 C CA . GLU A 1 89 ? -11.211 -6.961 9.992 1 83.44 89 GLU A CA 1
ATOM 671 C C . GLU A 1 89 ? -11.43 -6.938 11.5 1 83.44 89 GLU A C 1
ATOM 673 O O . GLU A 1 89 ? -10.82 -6.141 12.211 1 83.44 89 GLU A O 1
ATOM 678 N N . ALA A 1 90 ? -12.203 -7.844 12.016 1 85.94 90 ALA A N 1
ATOM 679 C CA . ALA A 1 90 ? -12.492 -7.953 13.445 1 85.94 90 ALA A CA 1
ATOM 680 C C . ALA A 1 90 ? -11.5 -8.891 14.133 1 85.94 90 ALA A C 1
ATOM 682 O O . ALA A 1 90 ? -11.68 -9.242 15.305 1 85.94 90 ALA A O 1
ATOM 683 N N . ASN A 1 91 ? -10.57 -9.422 13.336 1 89.75 91 ASN A N 1
ATOM 684 C CA . ASN A 1 91 ? -9.523 -10.305 13.836 1 89.75 91 ASN A CA 1
ATOM 685 C C . ASN A 1 91 ? -10.094 -11.648 14.281 1 89.75 91 ASN A C 1
ATOM 687 O O . ASN A 1 91 ? -9.547 -12.297 15.172 1 89.75 91 ASN A O 1
ATOM 691 N N . ARG A 1 92 ? -11.211 -11.891 13.797 1 95.44 92 ARG A N 1
ATOM 692 C CA . ARG A 1 92 ? -11.789 -13.227 13.93 1 95.44 92 ARG A CA 1
ATOM 693 C C . ARG A 1 92 ? -11.32 -14.141 12.797 1 95.44 92 ARG A C 1
ATOM 695 O O . ARG A 1 92 ? -12.125 -14.555 11.961 1 95.44 92 ARG A O 1
ATOM 702 N N . LEU A 1 93 ? -10.148 -14.617 12.867 1 96.94 93 LEU A N 1
ATOM 703 C CA . LEU A 1 93 ? -9.422 -15.164 11.727 1 96.94 93 LEU A CA 1
ATOM 704 C C . LEU A 1 93 ? -9.922 -16.562 11.391 1 96.94 93 LEU A C 1
ATOM 706 O O . LEU A 1 93 ? -10 -16.938 10.219 1 96.94 93 LEU A O 1
ATOM 710 N N . THR A 1 94 ? -10.25 -17.297 12.375 1 98.25 94 THR A N 1
ATOM 711 C CA . THR A 1 94 ? -10.742 -18.641 12.102 1 98.25 94 THR A CA 1
ATOM 712 C C . THR A 1 94 ? -12.07 -18.594 11.344 1 98.25 94 THR A C 1
ATOM 714 O O . THR A 1 94 ? -12.258 -19.312 10.359 1 98.25 94 THR A O 1
ATOM 717 N N . GLU A 1 95 ? -12.922 -17.719 11.773 1 97.75 95 GLU A N 1
ATOM 718 C CA . GLU A 1 95 ? -14.203 -17.531 11.086 1 97.75 95 GLU A CA 1
ATOM 719 C C . GLU A 1 95 ? -13.992 -16.953 9.688 1 97.75 95 GLU A C 1
ATOM 721 O O . GLU A 1 95 ? -14.68 -17.344 8.742 1 97.75 95 GLU A O 1
ATOM 726 N N . SER A 1 96 ? -13.078 -16.094 9.648 1 97.69 96 SER A N 1
ATOM 727 C CA . SER A 1 96 ? -12.75 -15.492 8.359 1 97.69 96 SER A CA 1
ATOM 728 C C . SER A 1 96 ? -12.281 -16.547 7.367 1 97.69 96 SER A C 1
ATOM 730 O O . SER A 1 96 ? -12.75 -16.594 6.227 1 97.69 96 SER A O 1
ATOM 732 N N . ALA A 1 97 ? -11.445 -17.359 7.875 1 98.38 97 ALA A N 1
ATOM 733 C CA . ALA A 1 97 ? -10.914 -18.422 7.031 1 98.38 97 ALA A CA 1
ATOM 734 C C . ALA A 1 97 ? -12.039 -19.297 6.496 1 98.38 97 ALA A C 1
ATOM 736 O O . ALA A 1 97 ? -12.086 -19.609 5.301 1 98.38 97 ALA A O 1
ATOM 737 N N . SER A 1 98 ? -12.898 -19.641 7.355 1 98.25 98 SER A N 1
ATOM 738 C CA . SER A 1 98 ? -14.031 -20.469 6.957 1 98.25 98 SER A CA 1
ATOM 739 C C . SER A 1 98 ? -14.875 -19.781 5.891 1 98.25 98 SER A C 1
ATOM 741 O O . SER A 1 98 ? -15.305 -20.422 4.922 1 98.25 98 SER A O 1
ATOM 743 N N . CYS A 1 99 ? -15.094 -18.578 6.074 1 98.12 99 CYS A N 1
ATOM 744 C CA . CYS A 1 99 ? -15.891 -17.812 5.117 1 98.12 99 CYS A CA 1
ATOM 745 C C . CYS A 1 99 ? -15.18 -17.703 3.773 1 98.12 99 CYS A C 1
ATOM 747 O O . CYS A 1 99 ? -15.812 -17.875 2.725 1 98.12 99 CYS A O 1
ATOM 749 N N . PHE A 1 100 ? -13.906 -17.484 3.787 1 98.31 100 PHE A N 1
ATOM 750 C CA . PHE A 1 100 ? -13.164 -17.375 2.539 1 98.31 100 PHE A CA 1
ATOM 751 C C . PHE A 1 100 ? -13.125 -18.703 1.802 1 98.31 100 PHE A C 1
ATOM 753 O O . PHE A 1 100 ? -13.211 -18.734 0.573 1 98.31 100 PHE A O 1
ATOM 760 N N . GLU A 1 101 ? -12.992 -19.734 2.521 1 98.69 101 GLU A N 1
ATOM 761 C CA . GLU A 1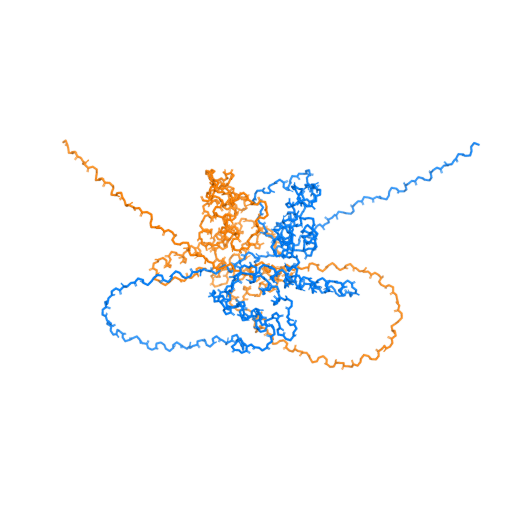 101 ? -13.055 -21.062 1.892 1 98.69 101 GLU A CA 1
ATOM 762 C C . GLU A 1 101 ? -14.391 -21.266 1.184 1 98.69 101 GLU A C 1
ATOM 764 O O . GLU A 1 101 ? -14.43 -21.734 0.043 1 98.69 101 GLU A O 1
ATOM 769 N N . LYS A 1 102 ? -15.445 -20.938 1.878 1 98.38 102 LYS A N 1
ATOM 770 C CA . LYS A 1 102 ? -16.781 -21.078 1.286 1 98.38 102 LYS A CA 1
ATOM 771 C C . LYS A 1 102 ? -16.922 -20.172 0.066 1 98.38 102 LYS A C 1
ATOM 773 O O . LYS A 1 102 ? -17.5 -20.578 -0.944 1 98.38 102 LYS A O 1
ATOM 778 N N . SER A 1 103 ? -16.406 -19.031 0.167 1 98.12 103 SER A N 1
ATOM 779 C CA . SER A 1 103 ? -16.484 -18.094 -0.954 1 98.12 103 SER A CA 1
ATOM 780 C C . SER A 1 103 ? -15.742 -18.641 -2.172 1 98.12 103 SER A C 1
ATOM 782 O O . SER A 1 103 ? -16.141 -18.391 -3.311 1 98.12 103 SER A O 1
ATOM 784 N N . ALA A 1 104 ? -14.703 -19.375 -1.926 1 98.44 104 ALA A N 1
ATOM 785 C CA . ALA A 1 104 ? -13.844 -19.891 -2.988 1 98.44 104 ALA A CA 1
ATOM 786 C C . ALA A 1 104 ? -14.422 -21.172 -3.586 1 98.44 104 ALA A C 1
ATOM 788 O O . ALA A 1 104 ? -14.086 -21.547 -4.711 1 98.44 104 ALA A O 1
ATOM 789 N N . THR A 1 105 ? -15.312 -21.844 -2.844 1 98.19 105 THR A N 1
ATOM 790 C CA . THR A 1 105 ? -15.633 -23.203 -3.252 1 98.19 105 THR A CA 1
ATOM 791 C C . THR A 1 105 ? -17.125 -23.344 -3.553 1 98.19 105 THR A C 1
ATOM 793 O O . THR A 1 105 ? -17.516 -24.172 -4.383 1 98.19 105 THR A O 1
ATOM 796 N N . LEU A 1 106 ? -17.906 -22.562 -2.92 1 97.38 106 LEU A N 1
ATOM 797 C CA . LEU A 1 106 ? -19.359 -22.688 -3.084 1 97.38 106 LEU A CA 1
ATOM 798 C C . LEU A 1 106 ? -19.766 -22.375 -4.516 1 97.38 106 LEU A C 1
ATOM 800 O O . LEU A 1 106 ? -19.391 -21.344 -5.066 1 97.38 106 LEU A O 1
ATOM 804 N N . ASP A 1 107 ? -20.531 -23.297 -5.125 1 96.12 107 ASP A N 1
ATOM 805 C CA . ASP A 1 107 ? -21.109 -23.141 -6.457 1 96.12 107 ASP A CA 1
ATOM 806 C C . ASP A 1 107 ? -20.062 -22.672 -7.465 1 96.12 107 ASP A C 1
ATOM 808 O O . ASP A 1 107 ? -20.297 -21.75 -8.242 1 96.12 107 ASP A O 1
ATOM 812 N N . GLY A 1 108 ? -18.859 -23.219 -7.34 1 94.5 108 GLY A N 1
ATOM 813 C CA . GLY A 1 108 ? -17.781 -22.891 -8.266 1 94.5 108 GLY A CA 1
ATOM 814 C C . GLY A 1 108 ? -16.922 -21.734 -7.797 1 94.5 108 GLY A C 1
ATOM 815 O O . GLY A 1 108 ? -15.875 -21.453 -8.398 1 94.5 108 GLY A O 1
ATOM 816 N N . GLY A 1 109 ? -17.328 -21.062 -6.797 1 95.94 109 GLY A N 1
ATOM 817 C CA . GLY A 1 109 ? -16.562 -20.016 -6.152 1 95.94 109 GLY A CA 1
ATOM 818 C C . GLY A 1 109 ? -16.531 -18.734 -6.949 1 95.94 109 GLY A C 1
ATOM 819 O O . GLY A 1 109 ? -16.969 -18.688 -8.102 1 95.94 109 GLY A O 1
ATOM 820 N N . CYS A 1 110 ? -16.125 -17.703 -6.328 1 94.31 110 CYS A N 1
ATOM 821 C CA . CYS A 1 110 ? -15.828 -16.453 -7.023 1 94.31 110 CYS A CA 1
ATOM 822 C C . CYS A 1 110 ? -14.336 -16.156 -6.992 1 94.31 110 CYS A C 1
ATOM 824 O O . CYS A 1 110 ? -13.617 -16.656 -6.125 1 94.31 110 CYS A O 1
ATOM 826 N N . GLY A 1 111 ? -13.891 -15.352 -7.961 1 95.19 111 GLY A N 1
ATOM 827 C CA . GLY A 1 111 ? -12.469 -15.078 -8.125 1 95.19 111 GLY A CA 1
ATOM 828 C C . GLY A 1 111 ? -11.836 -14.453 -6.891 1 95.19 111 GLY A C 1
ATOM 829 O O . GLY A 1 111 ? -10.773 -14.883 -6.445 1 95.19 111 GLY A O 1
ATOM 830 N N . VAL A 1 112 ? -12.539 -13.508 -6.367 1 95.69 112 VAL A N 1
ATOM 831 C CA . VAL A 1 112 ? -11.992 -12.82 -5.207 1 95.69 112 VAL A CA 1
ATOM 832 C C . VAL A 1 112 ? -11.984 -13.758 -4.004 1 95.69 112 VAL A C 1
ATOM 834 O O . VAL A 1 112 ? -11.062 -13.711 -3.178 1 95.69 112 VAL A O 1
ATOM 837 N N . GLY A 1 113 ? -12.984 -14.57 -3.906 1 97.62 113 GLY A N 1
ATOM 838 C CA . GLY A 1 113 ? -12.953 -15.602 -2.883 1 97.62 113 GLY A CA 1
ATOM 839 C C . GLY A 1 113 ? -11.75 -16.516 -2.988 1 97.62 113 GLY A C 1
ATOM 840 O O . GLY A 1 113 ? -11.125 -16.844 -1.979 1 97.62 113 GLY A O 1
ATOM 841 N N . MET A 1 114 ? -11.438 -16.922 -4.148 1 98.19 114 MET A N 1
ATOM 842 C CA . MET A 1 114 ? -10.266 -17.766 -4.402 1 98.19 114 MET A CA 1
ATOM 843 C C . MET A 1 114 ? -8.984 -17.047 -4.004 1 98.19 114 MET A C 1
ATOM 845 O O . MET A 1 114 ? -8.094 -17.641 -3.393 1 98.19 114 MET A O 1
ATOM 849 N N . LEU A 1 115 ? -8.906 -15.766 -4.34 1 97.56 115 LEU A N 1
ATOM 850 C CA . LEU A 1 115 ? -7.77 -14.945 -3.939 1 97.56 115 LEU A CA 1
ATOM 851 C C . LEU A 1 115 ? -7.621 -14.922 -2.422 1 97.56 115 LEU A C 1
ATOM 853 O O . LEU A 1 115 ? -6.547 -15.227 -1.896 1 97.56 115 LEU A O 1
ATOM 857 N N . MET A 1 116 ? -8.703 -14.695 -1.795 1 97.75 116 MET A N 1
ATOM 858 C CA . MET A 1 116 ? -8.656 -14.547 -0.344 1 97.75 116 MET A CA 1
ATOM 859 C C . MET A 1 116 ? -8.328 -15.875 0.329 1 97.75 116 MET A C 1
ATOM 861 O O . MET A 1 116 ? -7.57 -15.922 1.298 1 97.75 116 MET A O 1
ATOM 865 N N . TRP A 1 117 ? -8.875 -16.891 -0.11 1 98.44 117 TRP A N 1
ATOM 866 C CA . TRP A 1 117 ? -8.578 -18.203 0.444 1 98.44 117 TRP A CA 1
ATOM 867 C C . TRP A 1 117 ? -7.125 -18.578 0.198 1 98.44 117 TRP A C 1
ATOM 869 O O . TRP A 1 117 ? -6.449 -19.094 1.095 1 98.44 117 TRP A O 1
ATOM 879 N N . GLY A 1 118 ? -6.656 -18.297 -1.002 1 98.56 118 GLY A N 1
ATOM 880 C CA . GLY A 1 118 ? -5.254 -18.531 -1.297 1 98.56 118 GLY A CA 1
ATOM 881 C C . GLY A 1 118 ? -4.316 -17.797 -0.36 1 98.56 118 GLY A C 1
ATOM 882 O O . GLY A 1 118 ? -3.361 -18.375 0.158 1 98.56 118 GLY A O 1
ATOM 883 N N . LEU A 1 119 ? -4.602 -16.547 -0.151 1 97.31 119 LEU A N 1
ATOM 884 C CA . LEU A 1 119 ? -3.799 -15.758 0.782 1 97.31 119 LEU A CA 1
ATOM 885 C C . LEU A 1 119 ? -3.898 -16.328 2.193 1 97.31 119 LEU A C 1
ATOM 887 O O . LEU A 1 119 ? -2.896 -16.406 2.908 1 97.31 119 LEU A O 1
ATOM 891 N N . THR A 1 120 ? -5.074 -16.703 2.592 1 97.88 120 THR A N 1
ATOM 892 C CA . THR A 1 120 ? -5.305 -17.281 3.91 1 97.88 120 THR A CA 1
ATOM 893 C C . THR A 1 120 ? -4.418 -18.5 4.129 1 97.88 120 THR A C 1
ATOM 895 O O . THR A 1 120 ? -3.754 -18.609 5.16 1 97.88 120 THR A O 1
ATOM 898 N N . LEU A 1 121 ? -4.352 -19.312 3.176 1 98.31 121 LEU A N 1
ATOM 899 C CA . LEU A 1 121 ? -3.561 -20.547 3.25 1 98.31 121 LEU A CA 1
ATOM 900 C C . LEU A 1 121 ? -2.068 -20.234 3.227 1 98.31 121 LEU A C 1
ATOM 902 O O . LEU A 1 121 ? -1.289 -20.844 3.955 1 98.31 121 LEU A O 1
ATOM 906 N N . ARG A 1 122 ? -1.654 -19.312 2.422 1 97.38 122 ARG A N 1
ATOM 907 C CA . ARG A 1 122 ? -0.241 -18.953 2.324 1 97.38 122 ARG A CA 1
ATOM 908 C C . ARG A 1 122 ? 0.277 -18.391 3.645 1 97.38 122 ARG A C 1
ATOM 910 O O . ARG A 1 122 ? 1.397 -18.703 4.059 1 97.38 122 ARG A O 1
ATOM 917 N N . HIS A 1 123 ? -0.565 -17.594 4.285 1 95.19 123 HIS A N 1
ATOM 918 C CA . HIS A 1 123 ? -0.116 -16.875 5.473 1 95.19 123 HIS A CA 1
ATOM 919 C C . HIS A 1 123 ? -0.521 -17.609 6.746 1 95.19 123 HIS A C 1
ATOM 921 O O . HIS A 1 123 ? -0.024 -17.312 7.832 1 95.19 123 HIS A O 1
ATOM 927 N N . GLY A 1 124 ? -1.468 -18.5 6.668 1 97.31 124 GLY A N 1
ATOM 928 C CA . GLY A 1 124 ? -1.962 -19.203 7.844 1 97.31 124 GLY A CA 1
ATOM 929 C C . GLY A 1 124 ? -2.854 -18.359 8.719 1 97.31 124 GLY A C 1
ATOM 930 O O . GLY A 1 124 ? -2.725 -18.375 9.945 1 97.31 124 GLY A O 1
ATOM 931 N N . TRP A 1 125 ? -3.658 -17.625 8.109 1 95.38 125 TRP A N 1
ATOM 932 C CA . TRP A 1 125 ? -4.586 -16.781 8.844 1 95.38 125 TRP A CA 1
ATOM 933 C C . TRP A 1 125 ? -5.766 -17.594 9.375 1 95.38 125 TRP A C 1
ATOM 935 O O . TRP A 1 125 ? -6.746 -17.812 8.656 1 95.38 125 TRP A O 1
ATOM 945 N N . GLY A 1 126 ? -5.723 -17.922 10.617 1 97.44 126 GLY A N 1
ATOM 946 C CA . GLY A 1 126 ? -6.848 -18.625 11.211 1 97.44 126 GLY A CA 1
ATOM 947 C C . GLY A 1 126 ? -6.898 -20.094 10.836 1 97.44 126 GLY A C 1
ATOM 948 O O . GLY A 1 126 ? -7.902 -20.766 11.078 1 97.44 126 GLY A O 1
ATOM 949 N N . CYS A 1 127 ? -5.953 -20.609 10.18 1 97.94 127 CYS A N 1
ATOM 950 C CA . CYS A 1 127 ? -5.828 -22 9.766 1 97.94 127 CYS A CA 1
ATOM 951 C C . CYS A 1 127 ? -4.363 -22.391 9.602 1 97.94 127 CYS A C 1
ATOM 953 O O . CYS A 1 127 ? -3.484 -21.531 9.602 1 97.94 127 CYS A O 1
ATOM 955 N N . PRO A 1 128 ? -4.02 -23.703 9.602 1 97.56 128 PRO A N 1
ATOM 956 C CA . PRO A 1 128 ? -2.625 -24.078 9.352 1 97.56 128 PRO A CA 1
ATOM 957 C C . PRO A 1 128 ? -2.113 -23.562 8 1 97.56 128 PRO A C 1
ATOM 959 O O . PRO A 1 128 ? -2.842 -23.609 7.004 1 97.56 128 PRO A O 1
ATOM 962 N N . LYS A 1 129 ? -0.958 -23.078 8 1 98 129 LYS A N 1
ATOM 963 C CA . LYS A 1 129 ? -0.302 -22.594 6.785 1 98 129 LYS A CA 1
ATOM 964 C C . LYS A 1 129 ? -0.155 -23.719 5.762 1 98 129 LYS A C 1
ATOM 966 O O . LYS A 1 129 ? 0.198 -24.844 6.109 1 98 129 LYS A O 1
ATOM 971 N N . ASN A 1 130 ? -0.454 -23.438 4.516 1 98.69 130 ASN A N 1
ATOM 972 C CA . ASN A 1 130 ? -0.309 -24.328 3.373 1 98.69 130 ASN A CA 1
ATOM 973 C C . ASN A 1 130 ? 0 -23.562 2.094 1 98.69 130 ASN A C 1
ATOM 975 O O . ASN A 1 130 ? -0.909 -23.219 1.336 1 98.69 130 ASN A O 1
ATOM 979 N N . GLU A 1 131 ? 1.239 -23.375 1.78 1 98.31 131 GLU A N 1
ATOM 980 C CA . GLU A 1 131 ? 1.675 -22.531 0.671 1 98.31 131 GLU A CA 1
ATOM 981 C C . GLU A 1 131 ? 1.353 -23.172 -0.673 1 98.31 131 GLU A C 1
ATOM 983 O O . GLU A 1 131 ? 1.004 -22.484 -1.632 1 98.31 131 GLU A O 1
ATOM 988 N N . LYS A 1 132 ? 1.458 -24.469 -0.746 1 98.69 132 LYS A N 1
ATOM 989 C CA . LYS A 1 132 ? 1.208 -25.156 -2.008 1 98.69 132 LYS A CA 1
ATOM 990 C C . LYS A 1 132 ? -0.249 -25.016 -2.438 1 98.69 132 LYS A C 1
ATOM 992 O O . LYS A 1 132 ? -0.529 -24.625 -3.57 1 98.69 132 LYS A O 1
ATOM 997 N N . THR A 1 133 ? -1.137 -25.266 -1.506 1 98.75 133 THR A N 1
ATOM 998 C CA . THR A 1 133 ? -2.553 -25.109 -1.814 1 98.75 133 THR A CA 1
ATOM 999 C C . THR A 1 133 ? -2.896 -23.625 -2.021 1 98.75 133 THR A C 1
ATOM 1001 O O . THR A 1 133 ? -3.713 -23.297 -2.881 1 98.75 133 THR A O 1
ATOM 1004 N N . GLY A 1 134 ? -2.229 -22.844 -1.221 1 98.75 134 GLY A N 1
ATOM 1005 C CA . GLY A 1 134 ? -2.416 -21.406 -1.413 1 98.75 134 GLY A CA 1
ATOM 1006 C C . GLY A 1 134 ? -2.064 -20.953 -2.814 1 98.75 134 GLY A C 1
ATOM 1007 O O . GLY A 1 134 ? -2.842 -20.234 -3.447 1 98.75 134 GLY A O 1
ATOM 1008 N N . PHE A 1 135 ? -1.012 -21.422 -3.322 1 98.69 135 PHE A N 1
ATOM 1009 C CA . PHE A 1 135 ? -0.582 -21.094 -4.676 1 98.69 135 PHE A CA 1
ATOM 1010 C C . PHE A 1 135 ? -1.608 -21.562 -5.699 1 98.69 135 PHE A C 1
ATOM 1012 O O . PHE A 1 135 ? -1.926 -20.828 -6.641 1 98.69 135 PHE A O 1
ATOM 1019 N N . SER A 1 136 ? -2.066 -22.688 -5.52 1 98.75 136 SER A N 1
ATOM 1020 C CA . SER A 1 136 ? -3.039 -23.234 -6.457 1 98.75 136 SER A CA 1
ATOM 1021 C C . SER A 1 136 ? -4.281 -22.359 -6.547 1 98.75 136 SER A C 1
ATOM 1023 O O . SER A 1 136 ? -4.797 -22.109 -7.641 1 98.75 136 SER A O 1
ATOM 1025 N N . TRP A 1 137 ? -4.742 -21.875 -5.441 1 98.62 137 TRP A N 1
ATOM 1026 C CA . TRP A 1 137 ? -5.938 -21.031 -5.426 1 98.62 137 TRP A CA 1
ATOM 1027 C C . TRP A 1 137 ? -5.637 -19.656 -5.996 1 98.62 137 TRP A C 1
ATOM 1029 O O . TRP A 1 137 ? -6.457 -19.078 -6.719 1 98.62 137 TRP A O 1
ATOM 1039 N N . LEU A 1 138 ? -4.453 -19.156 -5.648 1 98.38 138 LEU A N 1
ATOM 1040 C CA . LEU A 1 138 ? -4.055 -17.875 -6.223 1 98.38 138 LEU A CA 1
ATOM 1041 C C . LEU A 1 138 ? -3.963 -17.969 -7.742 1 98.38 138 LEU A C 1
ATOM 1043 O O . LEU A 1 138 ? -4.391 -17.047 -8.453 1 98.38 138 LEU A O 1
ATOM 1047 N N . ARG A 1 139 ? -3.424 -19.031 -8.211 1 98.44 139 ARG A N 1
ATOM 1048 C CA . ARG A 1 139 ? -3.305 -19.234 -9.648 1 98.44 139 ARG A CA 1
ATOM 1049 C C . ARG A 1 139 ? -4.68 -19.328 -10.305 1 98.44 139 ARG A C 1
ATOM 1051 O O . ARG A 1 139 ? -4.902 -18.734 -11.367 1 98.44 139 ARG A O 1
ATOM 1058 N N . LYS A 1 140 ? -5.605 -19.984 -9.719 1 97.94 140 LYS A N 1
ATOM 1059 C CA . LYS A 1 140 ? -6.969 -20.062 -10.242 1 97.94 140 LYS A CA 1
ATOM 1060 C C . LYS A 1 140 ? -7.598 -18.672 -10.328 1 97.94 140 LYS A C 1
ATOM 1062 O O . LYS A 1 140 ? -8.227 -18.344 -11.336 1 97.94 140 LYS A O 1
ATOM 1067 N N . ALA A 1 141 ? -7.426 -17.922 -9.32 1 97.62 141 ALA A N 1
ATOM 1068 C CA . ALA A 1 141 ? -7.953 -16.562 -9.32 1 97.62 141 ALA A CA 1
ATOM 1069 C C . ALA A 1 141 ? -7.324 -15.734 -10.43 1 97.62 141 ALA A C 1
ATOM 1071 O O . ALA A 1 141 ? -8.023 -14.984 -11.125 1 97.62 141 ALA A O 1
ATOM 1072 N N . ALA A 1 142 ? -6.02 -15.836 -10.57 1 97.19 142 ALA A N 1
ATOM 1073 C CA . ALA A 1 142 ? -5.305 -15.102 -11.609 1 97.19 142 ALA A CA 1
ATOM 1074 C C . ALA A 1 142 ? -5.77 -15.508 -13 1 97.19 142 ALA A C 1
ATOM 1076 O O . ALA A 1 142 ? -5.902 -14.664 -13.891 1 97.19 142 ALA A O 1
ATOM 1077 N N . GLU A 1 143 ? -5.973 -16.75 -13.195 1 95.88 143 GLU A N 1
ATOM 1078 C CA . GLU A 1 143 ? -6.449 -17.25 -14.484 1 95.88 143 GLU A CA 1
ATOM 1079 C C . GLU A 1 143 ? -7.816 -16.656 -14.828 1 95.88 143 GLU A C 1
ATOM 1081 O O . GLU A 1 143 ? -8.086 -16.344 -15.984 1 95.88 143 GLU A O 1
ATOM 1086 N N . LEU A 1 144 ? -8.656 -16.547 -13.875 1 92.75 144 LEU A N 1
ATOM 1087 C CA . LEU A 1 144 ? -9.953 -15.914 -14.094 1 92.75 144 LEU A CA 1
ATOM 1088 C C . LEU A 1 144 ? -9.797 -14.461 -14.531 1 92.75 144 LEU A C 1
ATOM 1090 O O . LEU A 1 144 ? -10.492 -14 -15.438 1 92.75 144 LEU A O 1
ATOM 1094 N N . ALA A 1 145 ? -8.891 -13.844 -13.891 1 90.5 145 ALA A N 1
ATOM 1095 C CA . ALA A 1 145 ? -8.609 -12.461 -14.25 1 90.5 145 ALA A CA 1
ATOM 1096 C C . ALA A 1 145 ? -8.117 -12.352 -15.688 1 90.5 145 ALA A C 1
ATOM 1098 O O . ALA A 1 145 ? -8.578 -11.5 -16.453 1 90.5 145 ALA A O 1
ATOM 1099 N N . LEU A 1 146 ? -7.238 -13.172 -16.031 1 90.38 146 LEU A N 1
ATOM 1100 C CA . LEU A 1 146 ? -6.652 -13.164 -17.359 1 90.38 146 LEU A CA 1
ATOM 1101 C C . LEU A 1 146 ? -7.691 -13.523 -18.422 1 90.38 146 LEU A C 1
ATOM 1103 O O . LEU A 1 146 ? -7.676 -12.984 -19.531 1 90.38 146 LEU A O 1
ATOM 1107 N N . GLY A 1 147 ? -8.547 -14.352 -18.062 1 88.75 147 GLY A N 1
ATOM 1108 C CA . GLY A 1 147 ? -9.641 -14.688 -18.953 1 88.75 147 GLY A CA 1
ATOM 1109 C C . GLY A 1 147 ? -10.57 -13.516 -19.219 1 88.75 147 GLY A C 1
ATOM 1110 O O . GLY A 1 147 ? -11 -13.297 -20.359 1 88.75 147 GLY A O 1
ATOM 1111 N N . GLU A 1 148 ? -10.836 -12.836 -18.172 1 85.19 148 GLU A N 1
ATOM 1112 C CA . GLU A 1 148 ? -11.672 -11.656 -18.328 1 85.19 148 GLU A CA 1
ATOM 1113 C C . GLU A 1 148 ? -11.023 -10.625 -19.25 1 85.19 148 GLU A C 1
ATOM 1115 O O . GLU A 1 148 ? -11.703 -9.977 -20.031 1 85.19 148 GLU A O 1
ATOM 1120 N N . LEU A 1 149 ? -9.781 -10.477 -19.125 1 83.75 149 LEU A N 1
ATOM 1121 C CA . LEU A 1 149 ? -9.031 -9.547 -19.969 1 83.75 149 LEU A CA 1
ATOM 1122 C C . LEU A 1 149 ? -9.117 -9.953 -21.422 1 83.75 149 LEU A C 1
ATOM 1124 O O . LEU A 1 149 ? -9.273 -9.102 -22.312 1 83.75 149 LEU A O 1
ATOM 1128 N N . GLU A 1 150 ? -8.953 -11.164 -21.672 1 84.06 150 GLU A N 1
ATOM 1129 C CA . GLU A 1 150 ? -9.023 -11.688 -23.031 1 84.06 150 GLU A CA 1
ATOM 1130 C C . GLU A 1 150 ? -10.406 -11.469 -23.641 1 84.06 150 GLU A C 1
ATOM 1132 O O . GLU A 1 150 ? -10.523 -11.141 -24.828 1 84.06 150 GLU A O 1
ATOM 1137 N N . GLN A 1 151 ? -11.398 -11.617 -22.875 1 82.31 151 GLN A N 1
ATOM 1138 C CA . GLN A 1 151 ? -12.766 -11.422 -23.344 1 82.31 151 GLN A CA 1
ATOM 1139 C C . GLN A 1 151 ? -13.031 -9.945 -23.641 1 82.31 151 GLN A C 1
ATOM 1141 O O . GLN A 1 151 ? -13.75 -9.625 -24.594 1 82.31 151 GLN A O 1
ATOM 1146 N N . GLN A 1 152 ? -12.469 -9.18 -22.859 1 78.31 152 GLN A N 1
ATOM 1147 C CA . GLN A 1 152 ? -12.68 -7.742 -23.047 1 78.31 152 GLN A CA 1
ATOM 1148 C C . GLN A 1 152 ? -11.961 -7.242 -24.297 1 78.31 152 GLN A C 1
ATOM 1150 O O . GLN A 1 152 ? -12.438 -6.324 -24.969 1 78.31 152 GLN A O 1
ATOM 1155 N N . ARG A 1 153 ? -10.742 -7.625 -24.484 1 70.44 153 ARG A N 1
ATOM 1156 C CA . ARG A 1 153 ? -10.031 -7.238 -25.703 1 70.44 153 ARG A CA 1
ATOM 1157 C C . ARG A 1 153 ? -10.883 -7.504 -26.938 1 70.44 153 ARG A C 1
ATOM 1159 O O . ARG A 1 153 ? -10.766 -6.797 -27.938 1 70.44 153 ARG A O 1
ATOM 1166 N N . GLY A 1 154 ? -11.688 -8.422 -26.844 1 61.88 154 GLY A N 1
ATOM 1167 C CA . GLY A 1 154 ? -12.562 -8.734 -27.953 1 61.88 154 GLY A CA 1
ATOM 1168 C C . GLY A 1 154 ? -13.82 -7.891 -27.984 1 61.88 154 GLY A C 1
ATOM 1169 O O . GLY A 1 154 ? -14.523 -7.852 -29 1 61.88 154 GLY A O 1
ATOM 1170 N N . MET A 1 155 ? -14.078 -7.254 -26.828 1 63.88 155 MET A N 1
ATOM 1171 C CA . MET A 1 155 ? -15.312 -6.477 -26.766 1 63.88 155 MET A CA 1
ATOM 1172 C C . MET A 1 155 ? -15.016 -4.98 -26.766 1 63.88 155 MET A C 1
ATOM 1174 O O . MET A 1 155 ? -13.938 -4.559 -26.344 1 63.88 155 MET A O 1
ATOM 1178 N N . SER A 1 156 ? -15.68 -4.23 -27.516 1 58.62 156 SER A N 1
ATOM 1179 C CA . SER A 1 156 ? -15.523 -2.781 -27.609 1 58.62 156 SER A CA 1
ATOM 1180 C C . SER A 1 156 ? -15.609 -2.115 -26.25 1 58.62 156 SER A C 1
ATOM 1182 O O . SER A 1 156 ? -15.195 -0.967 -26.078 1 58.62 156 SER A O 1
ATOM 1184 N N . GLY A 1 157 ? -16.359 -2.775 -25.375 1 52.94 157 GLY A N 1
ATOM 1185 C CA . GLY A 1 157 ? -16.625 -2.072 -24.125 1 52.94 157 GLY A CA 1
ATOM 1186 C C . GLY A 1 157 ? -15.57 -2.309 -23.062 1 52.94 157 GLY A C 1
ATOM 1187 O O . GLY A 1 157 ? -15.055 -3.418 -22.938 1 52.94 157 GLY A O 1
ATOM 1188 N N . LYS A 1 158 ? -14.766 -1.35 -22.812 1 54.75 158 LYS A N 1
ATOM 1189 C CA . LYS A 1 158 ? -13.656 -1.32 -21.859 1 54.75 158 LYS A CA 1
ATOM 1190 C C . LYS A 1 158 ? -14.141 -1.62 -20.453 1 54.75 158 LYS A C 1
ATOM 1192 O O . LYS A 1 158 ? -14.656 -0.736 -19.766 1 54.75 158 LYS A O 1
ATOM 1197 N N . GLU A 1 159 ? -14.617 -2.979 -20.156 1 59.62 159 GLU A N 1
ATOM 1198 C CA . GLU A 1 159 ? -14.883 -3.244 -18.75 1 59.62 159 GLU A CA 1
ATOM 1199 C C . GLU A 1 159 ? -13.586 -3.381 -17.953 1 59.62 159 GLU A C 1
ATOM 1201 O O . GLU A 1 159 ? -12.641 -4.023 -18.406 1 59.62 159 GLU A O 1
ATOM 1206 N N . GLU A 1 160 ? -13.484 -2.539 -16.891 1 63.62 160 GLU A N 1
ATOM 1207 C CA . GLU A 1 160 ? -12.281 -2.57 -16.062 1 63.62 160 GLU A CA 1
ATOM 1208 C C . GLU A 1 160 ? -12.211 -3.861 -15.25 1 63.62 160 GLU A C 1
ATOM 1210 O O . GLU A 1 160 ? -13.211 -4.301 -14.68 1 63.62 160 GLU A O 1
ATOM 1215 N N . VAL A 1 161 ? -11.172 -4.703 -15.602 1 69.38 161 VAL A N 1
ATOM 1216 C CA . VAL A 1 161 ? -10.922 -5.859 -14.742 1 69.38 161 VAL A CA 1
ATOM 1217 C C . VAL A 1 161 ? -10.914 -5.43 -13.281 1 69.38 161 VAL A C 1
ATOM 1219 O O . VAL A 1 161 ? -10.344 -4.391 -12.938 1 69.38 161 VAL A O 1
ATOM 1222 N N . LYS A 1 162 ? -11.547 -6.207 -12.523 1 76.62 162 LYS A N 1
ATOM 1223 C CA . LYS A 1 162 ? -11.609 -5.902 -11.102 1 76.62 162 LYS A CA 1
ATOM 1224 C C . LYS A 1 162 ? -10.211 -5.832 -10.492 1 76.62 162 LYS A C 1
ATOM 1226 O O . LYS A 1 162 ? -9.383 -6.715 -10.727 1 76.62 162 LYS A O 1
ATOM 1231 N N . SER A 1 163 ? -9.992 -4.891 -9.82 1 81.38 163 SER A N 1
ATOM 1232 C CA . SER A 1 163 ? -8.688 -4.617 -9.211 1 81.38 163 SER A CA 1
ATOM 1233 C C . SER A 1 163 ? -8.234 -5.781 -8.336 1 81.38 163 SER A C 1
ATOM 1235 O O . SER A 1 163 ? -7.047 -6.105 -8.297 1 81.38 163 SER A O 1
ATOM 1237 N N . GLU A 1 164 ? -9.188 -6.457 -7.809 1 86.81 164 GLU A N 1
ATOM 1238 C CA . GLU A 1 164 ? -8.867 -7.57 -6.922 1 86.81 164 GLU A CA 1
ATOM 1239 C C . GLU A 1 164 ? -8.32 -8.758 -7.707 1 86.81 164 GLU A C 1
ATOM 1241 O O . GLU A 1 164 ? -7.461 -9.492 -7.219 1 86.81 164 GLU A O 1
ATOM 1246 N N . LEU A 1 165 ? -8.812 -8.82 -8.805 1 87.94 165 LEU A N 1
ATOM 1247 C CA . LEU A 1 165 ? -8.336 -9.945 -9.609 1 87.94 165 LEU A CA 1
ATOM 1248 C C . LEU A 1 165 ? -6.957 -9.648 -10.188 1 87.94 165 LEU A C 1
ATOM 1250 O O . LEU A 1 165 ? -6.145 -10.562 -10.352 1 87.94 165 LEU A O 1
ATOM 1254 N N . VAL A 1 166 ? -6.648 -8.406 -10.414 1 92.75 166 VAL A N 1
ATOM 1255 C CA . VAL A 1 166 ? -5.297 -8.031 -10.82 1 92.75 166 VAL A CA 1
ATOM 1256 C C . VAL A 1 166 ? -4.316 -8.336 -9.695 1 92.75 166 VAL A C 1
ATOM 1258 O O . VAL A 1 166 ? -3.193 -8.781 -9.945 1 92.75 166 VAL A O 1
ATOM 1261 N N . LEU A 1 167 ? -4.816 -8.172 -8.508 1 95.12 167 LEU A N 1
ATOM 1262 C CA . LEU A 1 167 ? -4.012 -8.508 -7.34 1 95.12 167 LEU A CA 1
ATOM 1263 C C . LEU A 1 167 ? -3.629 -9.984 -7.348 1 95.12 167 LEU A C 1
ATOM 1265 O O . LEU A 1 167 ? -2.521 -10.344 -6.945 1 95.12 167 LEU A O 1
ATOM 1269 N N . ALA A 1 168 ? -4.531 -10.766 -7.777 1 96.94 168 ALA A N 1
ATOM 1270 C CA . ALA A 1 168 ? -4.238 -12.195 -7.828 1 96.94 168 ALA A CA 1
ATOM 1271 C C . ALA A 1 168 ? -3.064 -12.484 -8.766 1 96.94 168 ALA A C 1
ATOM 1273 O O . ALA A 1 168 ? -2.219 -13.328 -8.469 1 96.94 168 ALA A O 1
ATOM 1274 N N . ILE A 1 169 ? -2.998 -11.789 -9.859 1 97.06 169 ILE A N 1
ATOM 1275 C CA . ILE A 1 169 ? -1.889 -11.93 -10.797 1 97.06 169 ILE A CA 1
ATOM 1276 C C . ILE A 1 169 ? -0.581 -11.539 -10.117 1 97.06 169 ILE A C 1
ATOM 1278 O O . ILE A 1 169 ? 0.407 -12.273 -10.188 1 97.06 169 ILE A O 1
ATOM 1282 N N . TYR A 1 170 ? -0.626 -10.484 -9.43 1 98.06 170 TYR A N 1
ATOM 1283 C CA . TYR A 1 170 ? 0.528 -10.016 -8.672 1 98.06 170 TYR A CA 1
ATOM 1284 C C . TYR A 1 170 ? 0.954 -11.055 -7.633 1 98.06 170 TYR A C 1
ATOM 1286 O O . TYR A 1 170 ? 2.146 -11.328 -7.48 1 98.06 170 TYR A O 1
ATOM 1294 N N . GLU A 1 171 ? -0.001 -11.617 -7.004 1 97.94 171 GLU A N 1
ATOM 1295 C CA . GLU A 1 171 ? 0.302 -12.57 -5.941 1 97.94 171 GLU A CA 1
ATOM 1296 C C . GLU A 1 171 ? 0.929 -13.844 -6.508 1 97.94 171 GLU A C 1
ATOM 1298 O O . GLU A 1 171 ? 1.773 -14.469 -5.859 1 97.94 171 GLU A O 1
ATOM 1303 N N . VAL A 1 172 ? 0.517 -14.227 -7.629 1 98.31 172 VAL A N 1
ATOM 1304 C CA . VAL A 1 172 ? 1.191 -15.352 -8.273 1 98.31 172 VAL A CA 1
ATOM 1305 C C . VAL A 1 172 ? 2.65 -14.984 -8.547 1 98.31 172 VAL A C 1
ATOM 1307 O O . VAL A 1 172 ? 3.547 -15.805 -8.344 1 98.31 172 VAL A O 1
ATOM 1310 N N . GLY A 1 173 ? 2.879 -13.773 -8.977 1 98.44 173 GLY A N 1
ATOM 1311 C CA . GLY A 1 173 ? 4.246 -13.297 -9.125 1 98.44 173 GLY A CA 1
ATOM 1312 C C . GLY A 1 173 ? 5.051 -13.398 -7.84 1 98.44 173 GLY A C 1
ATOM 1313 O O . GLY A 1 173 ? 6.195 -13.852 -7.855 1 98.44 173 GLY A O 1
ATOM 1314 N N . GLN A 1 174 ? 4.457 -13.047 -6.762 1 97.94 174 GLN A N 1
ATOM 1315 C CA . GLN A 1 174 ? 5.113 -13.156 -5.465 1 97.94 174 GLN A CA 1
ATOM 1316 C C . GLN A 1 174 ? 5.5 -14.602 -5.16 1 97.94 174 GLN A C 1
ATOM 1318 O O . GLN A 1 174 ? 6.59 -14.867 -4.652 1 97.94 174 GLN A O 1
ATOM 1323 N N . CYS A 1 175 ? 4.59 -15.531 -5.457 1 98.12 175 CYS A N 1
ATOM 1324 C CA . CYS A 1 175 ? 4.863 -16.953 -5.223 1 98.12 175 CYS A CA 1
ATOM 1325 C C . CYS A 1 175 ? 6.098 -17.406 -6 1 98.12 175 CYS A C 1
ATOM 1327 O O . CYS A 1 175 ? 6.984 -18.047 -5.441 1 98.12 175 CYS A O 1
ATOM 1329 N N . PHE A 1 176 ? 6.199 -17 -7.238 1 98.56 176 PHE A N 1
ATOM 1330 C CA . PHE A 1 176 ? 7.34 -17.375 -8.062 1 98.56 176 PHE A CA 1
ATOM 1331 C C . PHE A 1 176 ? 8.609 -16.688 -7.574 1 98.56 176 PHE A C 1
ATOM 1333 O O . PHE A 1 176 ? 9.688 -17.297 -7.566 1 98.56 176 PHE A O 1
ATOM 1340 N N . PHE A 1 177 ? 8.516 -15.453 -7.172 1 98.38 177 PHE A N 1
ATOM 1341 C CA . PHE A 1 177 ? 9.688 -14.703 -6.75 1 98.38 177 PHE A CA 1
ATOM 1342 C C . PHE A 1 177 ? 10.305 -15.312 -5.496 1 98.38 177 PHE A C 1
ATOM 1344 O O . PHE A 1 177 ? 11.523 -15.414 -5.383 1 98.38 177 PHE A O 1
ATOM 1351 N N . HIS A 1 178 ? 9.383 -15.805 -4.578 1 97.06 178 HIS A N 1
ATOM 1352 C CA . HIS A 1 178 ? 9.844 -16.234 -3.266 1 97.06 178 HIS A CA 1
ATOM 1353 C C . HIS A 1 178 ? 9.914 -17.766 -3.178 1 97.06 178 HIS A C 1
ATOM 1355 O O . HIS A 1 178 ? 10.547 -18.312 -2.273 1 97.06 178 HIS A O 1
ATOM 1361 N N . GLY A 1 179 ? 9.25 -18.391 -4.059 1 98.06 179 GLY A N 1
ATOM 1362 C CA . GLY A 1 179 ? 9.133 -19.844 -3.986 1 98.06 179 GLY A CA 1
ATOM 1363 C C . GLY A 1 179 ? 8.102 -20.312 -2.977 1 98.06 179 GLY A C 1
ATOM 1364 O O . GLY A 1 179 ? 8.312 -21.297 -2.277 1 98.06 179 GLY A O 1
ATOM 1365 N N . TRP A 1 180 ? 7.039 -19.578 -2.83 1 97.56 180 TRP A N 1
ATOM 1366 C CA . TRP A 1 180 ? 5.961 -19.938 -1.917 1 97.56 180 TRP A CA 1
ATOM 1367 C C . TRP A 1 180 ? 5 -20.922 -2.574 1 97.56 180 TRP A C 1
ATOM 1369 O O . TRP A 1 180 ? 4.074 -20.516 -3.277 1 97.56 180 TRP A O 1
ATOM 1379 N N . GLY A 1 181 ? 5.141 -22.188 -2.34 1 98.5 181 GLY A N 1
ATOM 1380 C CA . GLY A 1 181 ? 4.25 -23.203 -2.865 1 98.5 181 GLY A CA 1
ATOM 1381 C C . GLY A 1 181 ? 4.594 -23.625 -4.281 1 98.5 181 GLY A C 1
ATOM 1382 O O . GLY A 1 181 ? 3.885 -24.438 -4.883 1 98.5 181 GLY A O 1
ATOM 1383 N N . VAL A 1 182 ? 5.66 -23.125 -4.789 1 98.5 182 VAL A N 1
ATOM 1384 C CA . VAL A 1 182 ? 6.141 -23.375 -6.145 1 98.5 182 VAL A CA 1
ATOM 1385 C C . VAL A 1 182 ? 7.656 -23.188 -6.199 1 98.5 182 VAL A C 1
ATOM 1387 O O . VAL A 1 182 ? 8.242 -22.562 -5.312 1 98.5 182 VAL A O 1
ATOM 1390 N N . VAL A 1 183 ? 8.289 -23.75 -7.191 1 98.12 183 VAL A N 1
ATOM 1391 C CA . VAL A 1 183 ? 9.727 -23.562 -7.344 1 98.12 183 VAL A CA 1
ATOM 1392 C C . VAL A 1 183 ? 10.023 -22.094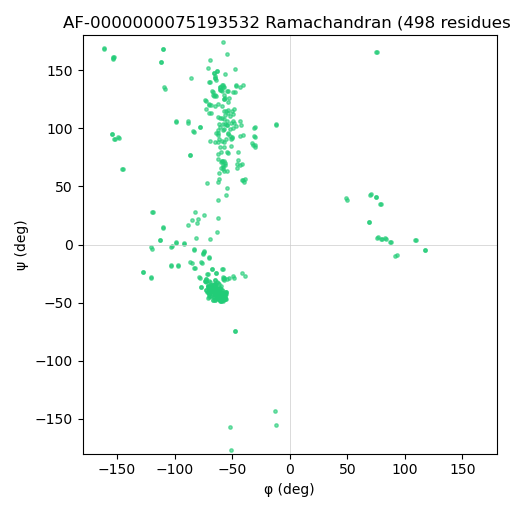 -7.668 1 98.12 183 VAL A C 1
ATOM 1394 O O . VAL A 1 183 ? 9.344 -21.484 -8.5 1 98.12 183 VAL A O 1
ATOM 1397 N N . LYS A 1 184 ? 10.969 -21.516 -6.953 1 98.25 184 LYS A N 1
ATOM 1398 C CA . LYS A 1 184 ? 11.383 -20.141 -7.188 1 98.25 184 LYS A CA 1
ATOM 1399 C C . LYS A 1 184 ? 11.766 -19.922 -8.648 1 98.25 184 LYS A C 1
ATOM 1401 O O . LYS A 1 184 ? 12.477 -20.734 -9.234 1 98.25 184 LYS A O 1
ATOM 1406 N N . ASP A 1 185 ? 11.266 -18.891 -9.242 1 98.5 185 ASP A N 1
ATOM 1407 C CA . ASP A 1 185 ? 11.492 -18.531 -10.641 1 98.5 185 ASP A CA 1
ATOM 1408 C C . ASP A 1 185 ? 11.305 -17.016 -10.844 1 98.5 185 ASP A C 1
ATOM 1410 O O . ASP A 1 185 ? 10.203 -16.562 -11.133 1 98.5 185 ASP A O 1
ATOM 1414 N N . GLN A 1 186 ? 12.375 -16.297 -10.789 1 98.38 186 GLN A N 1
ATOM 1415 C CA . GLN A 1 186 ? 12.305 -14.844 -10.836 1 98.38 186 GLN A CA 1
ATOM 1416 C C . GLN A 1 186 ? 11.875 -14.359 -12.219 1 98.38 186 GLN A C 1
ATOM 1418 O O . GLN A 1 186 ? 11.203 -13.336 -12.344 1 98.38 186 GLN A O 1
ATOM 1423 N N . LYS A 1 187 ? 12.242 -15.078 -13.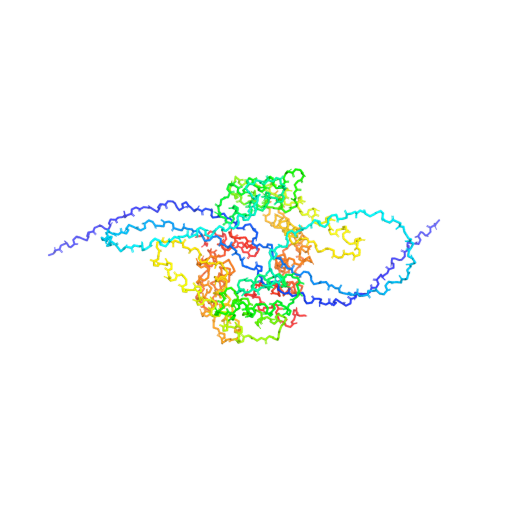219 1 98.62 187 LYS A N 1
ATOM 1424 C CA . LYS A 1 187 ? 11.812 -14.711 -14.57 1 98.62 187 LYS A CA 1
ATOM 1425 C C . LYS A 1 187 ? 10.289 -14.781 -14.695 1 98.62 187 LYS A C 1
ATOM 1427 O O . LYS A 1 187 ? 9.664 -13.875 -15.234 1 98.62 187 LYS A O 1
ATOM 1432 N N . MET A 1 188 ? 9.781 -15.828 -14.203 1 98.56 188 MET A N 1
ATOM 1433 C CA . MET A 1 188 ? 8.328 -15.961 -14.211 1 98.56 188 MET A CA 1
ATOM 1434 C C . MET A 1 188 ? 7.68 -14.883 -13.352 1 98.56 188 MET A C 1
ATOM 1436 O O . MET A 1 188 ? 6.652 -14.32 -13.727 1 98.56 188 MET A O 1
ATOM 1440 N N . ALA A 1 189 ? 8.297 -14.633 -12.211 1 98.75 189 ALA A N 1
ATOM 1441 C CA . ALA A 1 189 ? 7.789 -13.578 -11.336 1 98.75 189 ALA A CA 1
ATOM 1442 C C . ALA A 1 189 ? 7.691 -12.25 -12.086 1 98.75 189 ALA A C 1
ATOM 1444 O O . ALA A 1 189 ? 6.648 -11.586 -12.047 1 98.75 189 ALA A O 1
ATOM 1445 N N . VAL A 1 190 ? 8.703 -11.898 -12.797 1 98.75 190 VAL A N 1
ATOM 1446 C CA . VAL A 1 190 ? 8.758 -10.641 -13.531 1 98.75 190 VAL A CA 1
ATOM 1447 C C . VAL A 1 190 ? 7.668 -10.602 -14.594 1 98.75 190 VAL A C 1
ATOM 1449 O O . VAL A 1 190 ? 7.043 -9.562 -14.82 1 98.75 190 VAL A O 1
ATOM 1452 N N . SER A 1 191 ? 7.438 -11.703 -15.211 1 98.62 191 SER A N 1
ATOM 1453 C CA . SER A 1 191 ? 6.367 -11.773 -16.203 1 98.62 191 SER A CA 1
ATOM 1454 C C . SER A 1 191 ? 5.016 -11.453 -15.578 1 98.62 191 SER A C 1
ATOM 1456 O O . SER A 1 191 ? 4.238 -10.672 -16.125 1 98.62 191 SER A O 1
ATOM 1458 N N . TYR A 1 192 ? 4.781 -11.992 -14.461 1 98.31 192 TYR A N 1
ATOM 1459 C CA . TYR A 1 192 ? 3.518 -11.734 -13.781 1 98.31 192 TYR A CA 1
ATOM 1460 C C . TYR A 1 192 ? 3.457 -10.297 -13.266 1 98.31 192 TYR A C 1
ATOM 1462 O O . TYR A 1 192 ? 2.428 -9.633 -13.391 1 98.31 192 TYR A O 1
ATOM 1470 N N . TYR A 1 193 ? 4.609 -9.805 -12.672 1 98.38 193 TYR A N 1
ATOM 1471 C CA . TYR A 1 193 ? 4.656 -8.406 -12.258 1 98.38 193 TYR A CA 1
ATOM 1472 C C . TYR A 1 193 ? 4.348 -7.484 -13.43 1 98.38 193 TYR A C 1
ATOM 1474 O O . TYR A 1 193 ? 3.598 -6.516 -13.281 1 98.38 193 TYR A O 1
ATOM 1482 N N . THR A 1 194 ? 4.914 -7.805 -14.539 1 98.56 194 THR A N 1
ATOM 1483 C CA . THR A 1 194 ? 4.719 -6.977 -15.727 1 98.56 194 THR A CA 1
ATOM 1484 C C . THR A 1 194 ? 3.242 -6.906 -16.094 1 98.56 194 THR A C 1
ATOM 1486 O O . THR A 1 194 ? 2.709 -5.82 -16.344 1 98.56 194 THR A O 1
ATOM 1489 N N . THR A 1 195 ? 2.637 -8.047 -16.125 1 96.81 195 THR A N 1
ATOM 1490 C CA . THR A 1 195 ? 1.222 -8.109 -16.469 1 96.81 195 THR A CA 1
ATOM 1491 C C . THR A 1 195 ? 0.386 -7.293 -15.492 1 96.81 195 THR A C 1
ATOM 1493 O O . THR A 1 195 ? -0.411 -6.445 -15.898 1 96.81 195 THR A O 1
ATOM 1496 N N . ALA A 1 196 ? 0.612 -7.5 -14.219 1 97.38 196 ALA A N 1
ATOM 1497 C CA . ALA A 1 196 ? -0.143 -6.781 -13.195 1 97.38 196 ALA A CA 1
ATOM 1498 C C . ALA A 1 196 ? 0.159 -5.289 -13.234 1 97.38 196 ALA A C 1
ATOM 1500 O O . ALA A 1 196 ? -0.735 -4.461 -13.031 1 97.38 196 ALA A O 1
ATOM 1501 N N . ALA A 1 197 ? 1.4 -4.934 -13.445 1 97.75 197 ALA A N 1
ATOM 1502 C CA . ALA A 1 197 ? 1.811 -3.537 -13.539 1 97.75 197 ALA A CA 1
ATOM 1503 C C . ALA A 1 197 ? 1.101 -2.832 -14.688 1 97.75 197 ALA A C 1
ATOM 1505 O O . ALA A 1 197 ? 0.611 -1.711 -14.531 1 97.75 197 ALA A O 1
ATOM 1506 N N . ARG A 1 198 ? 1.018 -3.506 -15.789 1 95.88 198 ARG A N 1
ATOM 1507 C CA . ARG A 1 198 ? 0.36 -2.941 -16.969 1 95.88 198 ARG A CA 1
ATOM 1508 C C . ARG A 1 198 ? -1.129 -2.729 -16.703 1 95.88 198 ARG A C 1
ATOM 1510 O O . ARG A 1 198 ? -1.733 -1.81 -17.266 1 95.88 198 ARG A O 1
ATOM 1517 N N . LEU A 1 199 ? -1.586 -3.574 -15.883 1 92.88 199 LEU A N 1
ATOM 1518 C CA . LEU A 1 199 ? -3 -3.453 -15.539 1 92.88 199 LEU A CA 1
ATOM 1519 C C . LEU A 1 199 ? -3.209 -2.42 -14.438 1 92.88 199 LEU A C 1
ATOM 1521 O O . LEU A 1 199 ? -4.336 -2.201 -13.992 1 92.88 199 LEU A O 1
ATOM 1525 N N . GLY A 1 200 ? -2.078 -1.854 -13.898 1 93.81 200 GLY A N 1
ATOM 1526 C CA . GLY A 1 200 ? -2.199 -0.68 -13.047 1 93.81 200 GLY A CA 1
ATOM 1527 C C . GLY A 1 200 ? -1.91 -0.97 -11.586 1 93.81 200 GLY A C 1
ATOM 1528 O O . GLY A 1 200 ? -2.029 -0.085 -10.734 1 93.81 200 GLY A O 1
ATOM 1529 N N . ASP A 1 201 ? -1.533 -2.146 -11.258 1 94.88 201 ASP A N 1
ATOM 1530 C CA . ASP A 1 201 ? -1.256 -2.488 -9.867 1 94.88 201 ASP A CA 1
ATOM 1531 C C . ASP A 1 201 ? 0.013 -1.796 -9.375 1 94.88 201 ASP A C 1
ATOM 1533 O O . ASP A 1 201 ? 1.11 -2.084 -9.859 1 94.88 201 ASP A O 1
ATOM 1537 N N . PRO A 1 202 ? -0.056 -0.959 -8.336 1 95.69 202 PRO A N 1
ATOM 1538 C CA . PRO A 1 202 ? 1.117 -0.172 -7.949 1 95.69 202 PRO A CA 1
ATOM 1539 C C . PRO A 1 202 ? 2.188 -1.013 -7.258 1 95.69 202 PRO A C 1
ATOM 1541 O O . PRO A 1 202 ? 3.381 -0.719 -7.375 1 95.69 202 PRO A O 1
ATOM 1544 N N . ASP A 1 203 ? 1.755 -2.07 -6.512 1 96.62 203 ASP A N 1
ATOM 1545 C CA . ASP A 1 203 ? 2.742 -2.959 -5.906 1 96.62 203 ASP A CA 1
ATOM 1546 C C . ASP A 1 203 ? 3.559 -3.682 -6.977 1 96.62 203 ASP A C 1
ATOM 1548 O O . ASP A 1 203 ? 4.785 -3.762 -6.879 1 96.62 203 ASP A O 1
ATOM 1552 N N . ALA A 1 204 ? 2.801 -4.098 -7.961 1 98.06 204 ALA A N 1
ATOM 1553 C CA . ALA A 1 204 ? 3.482 -4.754 -9.07 1 98.06 204 ALA A CA 1
ATOM 1554 C C . ALA A 1 204 ? 4.406 -3.783 -9.805 1 98.06 204 ALA A C 1
ATOM 1556 O O . ALA A 1 204 ? 5.508 -4.152 -10.211 1 98.06 204 ALA A O 1
ATOM 1557 N N . GLN A 1 205 ? 3.965 -2.553 -9.953 1 98.31 205 GLN A N 1
ATOM 1558 C CA . GLN A 1 205 ? 4.789 -1.532 -10.594 1 98.31 205 GLN A CA 1
ATOM 1559 C C . GLN A 1 205 ? 6.086 -1.309 -9.812 1 98.31 205 GLN A C 1
ATOM 1561 O O . GLN A 1 205 ? 7.168 -1.263 -10.406 1 98.31 205 GLN A O 1
ATOM 1566 N N . SER A 1 206 ? 5.961 -1.271 -8.531 1 98.25 206 SER A N 1
ATOM 1567 C CA . SER A 1 206 ? 7.133 -1.06 -7.688 1 98.25 206 SER A CA 1
ATOM 1568 C C . SER A 1 206 ? 8.062 -2.266 -7.727 1 98.25 206 SER A C 1
ATOM 1570 O O . SER A 1 206 ? 9.281 -2.111 -7.859 1 98.25 206 SER A O 1
ATOM 1572 N N . ASP A 1 207 ? 7.5 -3.449 -7.629 1 98.5 207 ASP A N 1
ATOM 1573 C CA . ASP A 1 207 ? 8.328 -4.648 -7.598 1 98.5 207 ASP A CA 1
ATOM 1574 C C . ASP A 1 207 ? 8.977 -4.906 -8.961 1 98.5 207 ASP A C 1
ATOM 1576 O O . ASP A 1 207 ? 10.133 -5.309 -9.031 1 98.5 207 ASP A O 1
ATOM 1580 N N . LEU A 1 208 ? 8.227 -4.652 -10.008 1 98.75 208 LEU A N 1
ATOM 1581 C CA . LEU A 1 208 ? 8.82 -4.727 -11.336 1 98.75 208 LEU A CA 1
ATOM 1582 C C . LEU A 1 208 ? 9.977 -3.746 -11.477 1 98.75 208 LEU A C 1
ATOM 1584 O O . LEU A 1 208 ? 11.039 -4.098 -11.992 1 98.75 208 LEU A O 1
ATOM 1588 N N . ALA A 1 209 ? 9.727 -2.586 -11 1 98.81 209 ALA A N 1
ATOM 1589 C CA . ALA A 1 209 ? 10.766 -1.562 -11.055 1 98.81 209 ALA A CA 1
ATOM 1590 C C . ALA A 1 209 ? 12.016 -2.012 -10.312 1 98.81 209 ALA A C 1
ATOM 1592 O O . ALA A 1 209 ? 13.133 -1.839 -10.805 1 98.81 209 ALA A O 1
ATOM 1593 N N . PHE A 1 210 ? 11.844 -2.596 -9.227 1 98.56 210 PHE A N 1
ATOM 1594 C CA . PHE A 1 210 ? 12.984 -3.109 -8.469 1 98.56 210 PHE A CA 1
ATOM 1595 C C . PHE A 1 210 ? 13.75 -4.148 -9.281 1 98.56 210 PHE A C 1
ATOM 1597 O O . PHE A 1 210 ? 14.977 -4.102 -9.359 1 98.56 210 PHE A O 1
ATOM 1604 N N . CYS A 1 211 ? 12.977 -5.059 -9.844 1 98.75 211 CYS A N 1
ATOM 1605 C CA . CYS A 1 211 ? 13.609 -6.117 -10.625 1 98.75 211 CYS A CA 1
ATOM 1606 C C . CYS A 1 211 ? 14.406 -5.535 -11.789 1 98.75 211 CYS A C 1
ATOM 1608 O O . CYS A 1 211 ? 15.547 -5.93 -12.031 1 98.75 211 CYS A O 1
ATOM 1610 N N . LEU A 1 212 ? 13.844 -4.559 -12.438 1 98.75 212 LEU A N 1
ATOM 1611 C CA . LEU A 1 212 ? 14.477 -3.902 -13.578 1 98.75 212 LEU A CA 1
ATOM 1612 C C . LEU A 1 212 ? 15.703 -3.113 -13.133 1 98.75 212 LEU A C 1
ATOM 1614 O O . LEU A 1 212 ? 16.734 -3.107 -13.82 1 98.75 212 LEU A O 1
ATOM 1618 N N . ALA A 1 213 ? 15.602 -2.492 -11.977 1 98.44 213 ALA A N 1
ATOM 1619 C CA . ALA A 1 213 ? 16.688 -1.658 -11.484 1 98.44 213 ALA A CA 1
ATOM 1620 C C . ALA A 1 213 ? 17.875 -2.512 -11.047 1 98.44 213 ALA A C 1
ATOM 1622 O O . ALA A 1 213 ? 19.031 -2.076 -11.141 1 98.44 213 ALA A O 1
ATOM 1623 N N . ASN A 1 214 ? 17.578 -3.777 -10.68 1 98.25 214 ASN A N 1
ATOM 1624 C CA . ASN A 1 214 ? 18.609 -4.582 -10.031 1 98.25 214 ASN A CA 1
ATOM 1625 C C . ASN A 1 214 ? 18.906 -5.852 -10.828 1 98.25 214 ASN A C 1
ATOM 1627 O O . ASN A 1 214 ? 19.781 -6.641 -10.445 1 98.25 214 ASN A O 1
ATOM 1631 N N . GLY A 1 215 ? 18.234 -6.078 -11.875 1 98.25 215 GLY A N 1
ATOM 1632 C CA . GLY A 1 215 ? 18.469 -7.23 -12.727 1 98.25 215 GLY A CA 1
ATOM 1633 C C . GLY A 1 215 ? 18.062 -8.539 -12.094 1 98.25 215 GLY A C 1
ATOM 1634 O O . GLY A 1 215 ? 18.812 -9.523 -12.133 1 98.25 215 GLY A O 1
ATOM 1635 N N . LYS A 1 216 ? 16.938 -8.5 -11.469 1 98.06 216 LYS A N 1
ATOM 1636 C CA . LYS A 1 216 ? 16.406 -9.719 -10.867 1 98.06 216 LYS A CA 1
ATOM 1637 C C . LYS A 1 216 ? 15.359 -10.367 -11.781 1 98.06 216 LYS A C 1
ATOM 1639 O O . LYS A 1 216 ? 14.227 -9.891 -11.875 1 98.06 216 LYS A O 1
ATOM 1644 N N . GLY A 1 217 ? 15.695 -11.461 -12.43 1 98.12 217 GLY A N 1
ATOM 1645 C CA . GLY A 1 217 ? 14.773 -12.164 -13.305 1 98.12 217 GLY A CA 1
ATOM 1646 C C . GLY A 1 217 ? 14.641 -11.523 -14.672 1 98.12 217 GLY A C 1
ATOM 1647 O O . GLY A 1 217 ? 13.789 -11.922 -15.469 1 98.12 217 GLY A O 1
ATOM 1648 N N . CYS A 1 218 ? 15.453 -10.477 -14.891 1 98.5 218 CYS A N 1
ATOM 1649 C CA . CYS A 1 218 ? 15.453 -9.766 -16.172 1 98.5 218 CYS A CA 1
ATOM 1650 C C . CYS A 1 218 ? 16.734 -8.945 -16.328 1 98.5 218 CYS A C 1
ATOM 1652 O O . CYS A 1 218 ? 17.547 -8.859 -15.406 1 98.5 218 CYS A O 1
ATOM 1654 N N . LYS A 1 219 ? 16.906 -8.461 -17.531 1 98.06 219 LYS A N 1
ATOM 1655 C CA . LYS A 1 219 ? 18.047 -7.57 -17.75 1 98.06 219 LYS A CA 1
ATOM 1656 C C . LYS A 1 219 ? 17.844 -6.23 -17.047 1 98.06 219 LYS A C 1
ATOM 1658 O O . LYS A 1 219 ? 16.734 -5.68 -17.062 1 98.06 219 LYS A O 1
ATOM 1663 N N . LYS A 1 220 ? 18.953 -5.762 -16.469 1 98.38 220 LYS A N 1
ATOM 1664 C CA . LYS A 1 220 ? 18.891 -4.465 -15.797 1 98.38 220 LYS A CA 1
ATOM 1665 C C . LYS A 1 220 ? 18.5 -3.355 -16.766 1 98.38 220 LYS A C 1
ATOM 1667 O O . LYS A 1 220 ? 19.016 -3.299 -17.891 1 98.38 220 LYS A O 1
ATOM 1672 N N . ASP A 1 221 ? 17.609 -2.543 -16.391 1 98.31 221 ASP A N 1
ATOM 1673 C CA . ASP A 1 221 ? 17.109 -1.392 -17.141 1 98.31 221 ASP A CA 1
ATOM 1674 C C . ASP A 1 221 ? 16.594 -0.303 -16.188 1 98.31 221 ASP A C 1
ATOM 1676 O O . ASP A 1 221 ? 15.398 -0.229 -15.914 1 98.31 221 ASP A O 1
ATOM 1680 N N . ARG A 1 222 ? 17.438 0.581 -15.82 1 97.94 222 ARG A N 1
ATOM 1681 C CA . ARG A 1 222 ? 17.125 1.58 -14.805 1 97.94 222 ARG A CA 1
ATOM 1682 C C . ARG A 1 222 ? 16.156 2.631 -15.352 1 97.94 222 ARG A C 1
ATOM 1684 O O . ARG A 1 222 ? 15.328 3.158 -14.609 1 97.94 222 ARG A O 1
ATOM 1691 N N . LYS A 1 223 ? 16.219 2.877 -16.594 1 98.12 223 LYS A N 1
ATOM 1692 C CA . LYS A 1 223 ? 15.312 3.85 -17.188 1 98.12 223 LYS A CA 1
ATOM 1693 C C . LYS A 1 223 ? 13.867 3.35 -17.141 1 98.12 223 LYS A C 1
ATOM 1695 O O . LYS A 1 223 ? 12.969 4.078 -16.719 1 98.12 223 LYS A O 1
ATOM 1700 N N . GLU A 1 224 ? 13.766 2.152 -17.547 1 98.31 224 GLU A N 1
ATOM 1701 C CA . GLU A 1 224 ? 12.43 1.566 -17.469 1 98.31 224 GLU A CA 1
ATOM 1702 C C . GLU A 1 224 ? 11.961 1.432 -16.031 1 98.31 224 GLU A C 1
ATOM 1704 O O . GLU A 1 224 ? 10.789 1.664 -15.727 1 98.31 224 GLU A O 1
ATOM 1709 N N . ALA A 1 225 ? 12.867 1.074 -15.188 1 98.75 225 ALA A N 1
ATOM 1710 C CA . ALA A 1 225 ? 12.562 0.959 -13.766 1 98.75 225 ALA A CA 1
ATOM 1711 C C . ALA A 1 225 ? 12.008 2.271 -13.211 1 98.75 225 ALA A C 1
ATOM 1713 O O . ALA A 1 225 ? 10.977 2.287 -12.531 1 98.75 225 ALA A O 1
ATOM 1714 N N . ALA A 1 226 ? 12.656 3.32 -13.539 1 98.56 226 ALA A N 1
ATOM 1715 C CA . ALA A 1 226 ? 12.242 4.637 -13.062 1 98.56 226 ALA A CA 1
ATOM 1716 C C . ALA A 1 226 ? 10.82 4.961 -13.508 1 98.56 226 ALA A C 1
ATOM 1718 O O . ALA A 1 226 ? 10.023 5.496 -12.734 1 98.56 226 ALA A O 1
ATOM 1719 N N . GLY A 1 227 ? 10.578 4.633 -14.711 1 98.5 227 GLY A N 1
ATOM 1720 C CA . GLY A 1 227 ? 9.234 4.859 -15.227 1 98.5 227 GLY A CA 1
ATOM 1721 C C . GLY A 1 227 ? 8.164 4.133 -14.438 1 98.5 227 GLY A C 1
ATOM 1722 O O . GLY A 1 227 ? 7.129 4.715 -14.102 1 98.5 227 GLY A O 1
ATOM 1723 N N . TRP A 1 228 ? 8.453 2.908 -14.094 1 98.62 228 TRP A N 1
ATOM 1724 C CA . TRP A 1 228 ? 7.484 2.113 -13.344 1 98.62 228 TRP A CA 1
ATOM 1725 C C . TRP A 1 228 ? 7.367 2.617 -11.906 1 98.62 228 TRP A C 1
ATOM 1727 O O . TRP A 1 228 ? 6.27 2.666 -11.352 1 98.62 228 TRP A O 1
ATOM 1737 N N . TYR A 1 229 ? 8.484 2.98 -11.266 1 98.31 229 TYR A N 1
ATOM 1738 C CA . TYR A 1 229 ? 8.422 3.582 -9.938 1 98.31 229 TYR A CA 1
ATOM 1739 C C . TYR A 1 229 ? 7.559 4.84 -9.953 1 98.31 229 TYR A C 1
ATOM 1741 O O . TYR A 1 229 ? 6.73 5.039 -9.062 1 98.31 229 TYR A O 1
ATOM 1749 N N . ARG A 1 230 ? 7.723 5.66 -10.938 1 97.81 230 ARG A N 1
ATOM 1750 C CA . ARG A 1 230 ? 6.961 6.902 -11.008 1 97.81 230 ARG A CA 1
ATOM 1751 C C . ARG A 1 230 ? 5.469 6.625 -11.148 1 97.81 230 ARG A C 1
ATOM 1753 O O . ARG A 1 230 ? 4.645 7.34 -10.578 1 97.81 230 ARG A O 1
ATOM 1760 N N . LYS A 1 231 ? 5.191 5.566 -11.906 1 97.25 231 LYS A N 1
ATOM 1761 C CA . LYS A 1 231 ? 3.789 5.184 -12.023 1 97.25 231 LYS A CA 1
ATOM 1762 C C . LYS A 1 231 ? 3.221 4.754 -10.672 1 97.25 231 LYS A C 1
ATOM 1764 O O . LYS A 1 231 ? 2.104 5.133 -10.312 1 97.25 231 LYS A O 1
ATOM 1769 N N . ALA A 1 232 ? 3.984 3.996 -9.977 1 97.12 232 ALA A N 1
ATOM 1770 C CA . ALA A 1 232 ? 3.553 3.568 -8.648 1 97.12 232 ALA A CA 1
ATOM 1771 C C . ALA A 1 232 ? 3.402 4.762 -7.707 1 97.12 232 ALA A C 1
ATOM 1773 O O . ALA A 1 232 ? 2.408 4.871 -6.988 1 97.12 232 ALA A O 1
ATOM 1774 N N . VAL A 1 233 ? 4.332 5.68 -7.754 1 94.94 233 VAL A N 1
ATOM 1775 C CA . VAL A 1 233 ? 4.328 6.863 -6.902 1 94.94 233 VAL A CA 1
ATOM 1776 C C . VAL A 1 233 ? 3.125 7.742 -7.238 1 94.94 233 VAL A C 1
ATOM 1778 O O . VAL A 1 233 ? 2.49 8.305 -6.344 1 94.94 233 VAL A O 1
ATOM 1781 N N . ALA A 1 234 ? 2.869 7.844 -8.492 1 91.31 234 ALA A N 1
ATOM 1782 C CA . ALA A 1 234 ? 1.73 8.641 -8.938 1 91.31 234 ALA A CA 1
ATOM 1783 C C . ALA A 1 234 ? 0.429 8.125 -8.328 1 91.31 234 ALA A C 1
ATOM 1785 O O . ALA A 1 234 ? -0.544 8.875 -8.203 1 91.31 234 ALA A O 1
ATOM 1786 N N . GLN A 1 235 ? 0.521 6.871 -7.926 1 89.88 235 GLN A N 1
ATOM 1787 C CA . GLN A 1 235 ? -0.675 6.266 -7.344 1 89.88 235 GLN A CA 1
ATOM 1788 C C . GLN A 1 235 ? -0.619 6.293 -5.82 1 89.88 235 GLN A C 1
ATOM 1790 O O . GLN A 1 235 ? -1.446 5.672 -5.152 1 89.88 235 GLN A O 1
ATOM 1795 N N . GLY A 1 236 ? 0.436 6.867 -5.227 1 87.62 236 GLY A N 1
ATOM 1796 C CA . GLY A 1 236 ? 0.443 7.109 -3.795 1 87.62 236 GLY A CA 1
ATOM 1797 C C . GLY A 1 236 ? 1.537 6.352 -3.064 1 87.62 236 GLY A C 1
ATOM 1798 O O . GLY A 1 236 ? 1.717 6.52 -1.857 1 87.62 236 GLY A O 1
ATOM 1799 N N . GLN A 1 237 ? 2.238 5.52 -3.811 1 93.94 237 GLN A N 1
ATOM 1800 C CA . GLN A 1 237 ? 3.35 4.836 -3.158 1 93.94 237 GLN A CA 1
ATOM 1801 C C . GLN A 1 237 ? 4.441 5.824 -2.756 1 93.94 237 GLN A C 1
ATOM 1803 O O . GLN A 1 237 ? 4.656 6.828 -3.438 1 93.94 237 GLN A O 1
ATOM 1808 N N . SER A 1 238 ? 5.102 5.488 -1.64 1 94.69 238 SER A N 1
ATOM 1809 C CA . SER A 1 238 ? 6.188 6.332 -1.151 1 94.69 238 SER A CA 1
ATOM 1810 C C . SER A 1 238 ? 7.355 6.352 -2.129 1 94.69 238 SER A C 1
ATOM 1812 O O . SER A 1 238 ? 7.707 5.32 -2.705 1 94.69 238 SER A O 1
ATOM 1814 N N . ASP A 1 239 ? 7.922 7.492 -2.203 1 94.94 239 ASP A N 1
ATOM 1815 C CA . ASP A 1 239 ? 9.125 7.578 -3.025 1 94.94 239 ASP A CA 1
ATOM 1816 C C . ASP A 1 239 ? 10.367 7.781 -2.162 1 94.94 239 ASP A C 1
ATOM 1818 O O . ASP A 1 239 ? 11.406 8.211 -2.658 1 94.94 239 ASP A O 1
ATOM 1822 N N . ILE A 1 240 ? 10.203 7.543 -0.887 1 94.5 240 ILE A N 1
ATOM 1823 C CA . ILE A 1 240 ? 11.375 7.613 -0.02 1 94.5 240 ILE A CA 1
ATOM 1824 C C . ILE A 1 240 ? 12.445 6.648 -0.523 1 94.5 240 ILE A C 1
ATOM 1826 O O . ILE A 1 240 ? 12.164 5.477 -0.788 1 94.5 240 ILE A O 1
ATOM 1830 N N . GLY A 1 241 ? 13.609 7.172 -0.745 1 93.56 241 GLY A N 1
ATOM 1831 C CA . GLY A 1 241 ? 14.711 6.371 -1.255 1 93.56 241 GLY A CA 1
ATOM 1832 C C . GLY A 1 241 ? 14.742 6.301 -2.77 1 93.56 241 GLY A C 1
ATOM 1833 O O . GLY A 1 241 ? 15.633 5.676 -3.348 1 93.56 241 GLY A O 1
ATOM 1834 N N . LEU A 1 242 ? 13.781 7.031 -3.391 1 96.56 242 LEU A N 1
ATOM 1835 C CA . LEU A 1 242 ? 13.656 6.926 -4.84 1 96.56 242 LEU A CA 1
ATOM 1836 C C . LEU A 1 242 ? 13.891 8.273 -5.508 1 96.56 242 LEU A C 1
ATOM 1838 O O . LEU A 1 242 ? 13.367 8.531 -6.598 1 96.56 242 LEU A O 1
ATOM 1842 N N . ALA A 1 243 ? 14.641 9.094 -4.914 1 94.56 243 ALA A N 1
ATOM 1843 C CA . ALA A 1 243 ? 14.922 10.406 -5.48 1 94.56 243 ALA A CA 1
ATOM 1844 C C . ALA A 1 243 ? 15.539 10.289 -6.871 1 94.56 243 ALA A C 1
ATOM 1846 O O . ALA A 1 243 ? 15.281 11.125 -7.742 1 94.56 243 ALA A O 1
ATOM 1847 N N . TRP A 1 244 ? 16.219 9.195 -7.082 1 95.75 244 TRP A N 1
ATOM 1848 C CA . TRP A 1 244 ? 16.969 8.992 -8.32 1 95.75 244 TRP A CA 1
ATOM 1849 C C . TRP A 1 244 ? 16.016 8.844 -9.508 1 95.75 244 TRP A C 1
ATOM 1851 O O . TRP A 1 244 ? 16.406 9.102 -10.648 1 95.75 244 TRP A O 1
ATOM 1861 N N . ILE A 1 245 ? 14.828 8.516 -9.312 1 97.25 245 ILE A N 1
ATOM 1862 C CA . ILE A 1 245 ? 13.945 8.203 -10.438 1 97.25 245 ILE A CA 1
ATOM 1863 C C . ILE A 1 245 ? 13.523 9.492 -11.133 1 97.25 245 ILE A C 1
ATOM 1865 O O . ILE A 1 245 ? 12.953 9.461 -12.219 1 97.25 245 ILE A O 1
ATOM 1869 N N . TYR A 1 246 ? 13.867 10.648 -10.555 1 95.25 246 TYR A N 1
ATOM 1870 C CA . TYR A 1 246 ? 13.461 11.93 -11.117 1 95.25 246 TYR A CA 1
ATOM 1871 C C . TYR A 1 246 ? 14.625 12.594 -11.844 1 95.25 246 TYR A C 1
ATOM 1873 O O . TYR A 1 246 ? 14.477 13.68 -12.406 1 95.25 246 TYR A O 1
ATOM 1881 N N . LYS A 1 247 ? 15.758 11.953 -11.805 1 95.31 247 LYS A N 1
ATOM 1882 C CA . LYS A 1 247 ? 16.906 12.492 -12.516 1 95.31 247 LYS A CA 1
ATOM 1883 C C . LYS A 1 247 ? 16.656 12.531 -14.023 1 95.31 247 LYS A C 1
ATOM 1885 O O . LYS A 1 247 ? 15.992 11.641 -14.562 1 95.31 247 LYS A O 1
ATOM 1890 N N . GLU A 1 248 ? 17.234 13.461 -14.68 1 93.62 248 GLU A N 1
ATOM 1891 C CA . GLU A 1 248 ? 17.031 13.719 -16.094 1 93.62 248 GLU A CA 1
ATOM 1892 C C . GLU A 1 248 ? 17.422 12.508 -16.938 1 93.62 248 GLU A C 1
ATOM 1894 O O . GLU A 1 248 ? 16.75 12.188 -17.922 1 93.62 248 GLU A O 1
ATOM 1899 N N . LYS A 1 249 ? 18.422 11.812 -16.531 1 91.88 249 LYS A N 1
ATOM 1900 C CA . LYS A 1 249 ? 18.938 10.711 -17.344 1 91.88 249 LYS A CA 1
ATOM 1901 C C . LYS A 1 249 ? 17.953 9.539 -17.359 1 91.88 249 LYS A C 1
ATOM 1903 O O . LYS A 1 249 ? 18.078 8.641 -18.188 1 91.88 249 LYS A O 1
ATOM 1908 N N . PHE A 1 250 ? 16.953 9.625 -16.484 1 90.75 250 PHE A N 1
ATOM 1909 C CA . PHE A 1 250 ? 16 8.516 -16.422 1 90.75 250 PHE A CA 1
ATOM 1910 C C . PHE A 1 250 ? 14.633 8.953 -16.906 1 90.75 250 PHE A C 1
ATOM 1912 O O . PHE A 1 250 ? 13.641 8.242 -16.719 1 90.75 250 PHE A O 1
ATOM 1919 N N . GLN A 1 251 ? 14.633 10.164 -17.328 1 84.56 251 GLN A N 1
ATOM 1920 C CA . GLN A 1 251 ? 13.383 10.672 -17.891 1 84.56 251 GLN A CA 1
ATOM 1921 C C . GLN A 1 251 ? 13.297 10.359 -19.391 1 84.56 251 GLN A C 1
ATOM 1923 O O . GLN A 1 251 ? 14.32 10.258 -20.062 1 84.56 251 GLN A O 1
ATOM 1928 N N . MET B 1 1 ? 26.562 28.734 54.781 1 26.33 1 MET B N 1
ATOM 1929 C CA . MET B 1 1 ? 27.312 27.766 54 1 26.33 1 MET B CA 1
ATOM 1930 C C . MET B 1 1 ? 26.422 26.594 53.594 1 26.33 1 MET B C 1
ATOM 1932 O O . MET B 1 1 ? 26.5 25.516 54.188 1 26.33 1 MET B O 1
ATOM 1936 N N . LEU B 1 2 ? 25.094 26.797 53.344 1 30.06 2 LEU B N 1
ATOM 1937 C CA . LEU B 1 2 ? 23.938 25.922 53.281 1 30.06 2 LEU B CA 1
ATOM 1938 C C . LEU B 1 2 ? 24.016 25 52.062 1 30.06 2 LEU B C 1
ATOM 1940 O O . LEU B 1 2 ? 24.062 25.453 50.938 1 30.06 2 LEU B O 1
ATOM 1944 N N . SER B 1 3 ? 24.672 23.781 52.25 1 28.75 3 SER B N 1
ATOM 1945 C CA . SER B 1 3 ? 24.984 22.703 51.312 1 28.75 3 SER B CA 1
ATOM 1946 C C . SER B 1 3 ? 23.719 22.078 50.719 1 28.75 3 SER B C 1
ATOM 1948 O O . SER B 1 3 ? 22.906 21.531 51.469 1 28.75 3 SER B O 1
ATOM 1950 N N . VAL B 1 4 ? 23.031 22.703 49.719 1 33.38 4 VAL B N 1
ATOM 1951 C CA . VAL B 1 4 ? 21.781 22.328 49.031 1 33.38 4 VAL B CA 1
ATOM 1952 C C . VAL B 1 4 ? 21.938 20.953 48.375 1 33.38 4 VAL B C 1
ATOM 1954 O O . VAL B 1 4 ? 22.75 20.797 47.469 1 33.38 4 VAL B O 1
ATOM 1957 N N . HIS B 1 5 ? 21.984 19.828 49.188 1 29.3 5 HIS B N 1
ATOM 1958 C CA . HIS B 1 5 ? 22.125 18.438 48.719 1 29.3 5 HIS B CA 1
ATOM 1959 C C . HIS B 1 5 ? 21.062 18.078 47.688 1 29.3 5 HIS B C 1
ATOM 1961 O O . HIS B 1 5 ? 19.859 18.234 47.969 1 29.3 5 HIS B O 1
ATOM 1967 N N . ARG B 1 6 ? 21.359 18.172 46.344 1 29.55 6 ARG B N 1
ATOM 1968 C CA . ARG B 1 6 ? 20.5 17.922 45.188 1 29.55 6 ARG B CA 1
ATOM 1969 C C . ARG B 1 6 ? 19.984 16.484 45.219 1 29.55 6 ARG B C 1
ATOM 1971 O O . ARG B 1 6 ? 20.766 15.539 45.344 1 29.55 6 ARG B O 1
ATOM 1978 N N . PRO B 1 7 ? 18.672 16.25 45.5 1 27.36 7 PRO B N 1
ATOM 1979 C CA . PRO B 1 7 ? 18.094 14.922 45.656 1 27.36 7 PRO B CA 1
ATOM 1980 C C . PRO B 1 7 ? 18.375 13.992 44.469 1 27.36 7 PRO B C 1
ATOM 1982 O O . PRO B 1 7 ? 18.5 14.461 43.344 1 27.36 7 PRO B O 1
ATOM 1985 N N . GLU B 1 8 ? 18.984 12.828 44.656 1 24.95 8 GLU B N 1
ATOM 1986 C CA . GLU B 1 8 ? 19.406 11.742 43.781 1 24.95 8 GLU B CA 1
ATOM 1987 C C . GLU B 1 8 ? 18.219 11.156 43 1 24.95 8 GLU B C 1
ATOM 1989 O O . GLU B 1 8 ? 17.203 10.797 43.594 1 24.95 8 GLU B O 1
ATOM 1994 N N . ALA B 1 9 ? 18.016 11.445 41.688 1 27.59 9 ALA B N 1
ATOM 1995 C CA . ALA B 1 9 ? 17.016 11.023 40.719 1 27.59 9 ALA B CA 1
ATOM 1996 C C . ALA B 1 9 ? 16.875 9.5 40.688 1 27.59 9 ALA B C 1
ATOM 1998 O O . ALA B 1 9 ? 17.891 8.789 40.625 1 27.59 9 ALA B O 1
ATOM 1999 N N . ILE B 1 10 ? 15.836 8.953 41.25 1 24.02 10 ILE B N 1
ATOM 2000 C CA . ILE B 1 10 ? 15.469 7.551 41.375 1 24.02 10 ILE B CA 1
ATOM 2001 C C . ILE B 1 10 ? 15.469 6.898 40 1 24.02 10 ILE B C 1
ATOM 2003 O O . ILE B 1 10 ? 14.828 7.395 39.062 1 24.02 10 ILE B O 1
ATOM 2007 N N . SER B 1 11 ? 16.375 5.949 39.688 1 23.64 11 SER B N 1
ATOM 2008 C CA . SER B 1 11 ? 16.672 5.078 38.562 1 23.64 11 SER B CA 1
ATOM 2009 C C . SER B 1 11 ? 15.523 4.125 38.281 1 23.64 11 SER B C 1
ATOM 2011 O O . SER B 1 11 ? 15.219 3.244 39.094 1 23.64 11 SER B O 1
ATOM 2013 N N . LEU B 1 12 ? 14.383 4.555 37.719 1 23.58 12 LEU B N 1
ATOM 2014 C CA . LEU B 1 12 ? 13.234 3.701 37.438 1 23.58 12 LEU B CA 1
ATOM 2015 C C . LEU B 1 12 ? 13.648 2.518 36.562 1 23.58 12 LEU B C 1
ATOM 2017 O O . LEU B 1 12 ? 14.266 2.699 35.5 1 23.58 12 LEU B O 1
ATOM 2021 N N . PRO B 1 13 ? 13.758 1.339 37.219 1 23.02 13 PRO B N 1
ATOM 2022 C CA . PRO B 1 13 ? 14.305 0.148 36.594 1 23.02 13 PRO B CA 1
ATOM 2023 C C . PRO B 1 13 ? 13.609 -0.169 35.25 1 23.02 13 PRO B C 1
ATOM 2025 O O . PRO B 1 13 ? 12.547 0.388 34.969 1 23.02 13 PRO B O 1
ATOM 2028 N N . ARG B 1 14 ? 13.734 -1.532 34.906 1 23.98 14 ARG B N 1
ATOM 2029 C CA . ARG B 1 14 ? 14.008 -2.395 33.75 1 23.98 14 ARG B CA 1
ATOM 2030 C C . ARG B 1 14 ? 12.734 -2.688 32.969 1 23.98 14 ARG B C 1
ATOM 2032 O O . ARG B 1 14 ? 11.641 -2.717 33.531 1 23.98 14 ARG B O 1
ATOM 2039 N N . LYS B 1 15 ? 12.82 -2.771 31.625 1 25.41 15 LYS B N 1
ATOM 2040 C CA . LYS B 1 15 ? 12 -2.799 30.406 1 25.41 15 LYS B CA 1
ATOM 2041 C C . LYS B 1 15 ? 11.109 -4.039 30.375 1 25.41 15 LYS B C 1
ATOM 2043 O O . LYS B 1 15 ? 11.602 -5.164 30.484 1 25.41 15 LYS B O 1
ATOM 2048 N N . PRO B 1 16 ? 9.836 -3.988 30.797 1 24.58 16 PRO B N 1
ATOM 2049 C CA . PRO B 1 16 ? 9.008 -5.195 30.703 1 24.58 16 PRO B CA 1
ATOM 2050 C C . PRO B 1 16 ? 9.055 -5.852 29.328 1 24.58 16 PRO B C 1
ATOM 2052 O O . PRO B 1 16 ? 9.297 -5.176 28.328 1 24.58 16 PRO B O 1
ATOM 2055 N N . PRO B 1 17 ? 9.281 -7.199 29.297 1 22.05 17 PRO B N 1
ATOM 2056 C CA . PRO B 1 17 ? 9.469 -7.957 28.047 1 22.05 17 PRO B CA 1
ATOM 2057 C C . PRO B 1 17 ? 8.289 -7.812 27.094 1 22.05 17 PRO B C 1
ATOM 2059 O O . PRO B 1 17 ? 7.141 -7.699 27.531 1 22.05 17 PRO B O 1
ATOM 2062 N N . SER B 1 18 ? 8.477 -7.199 25.922 1 22.72 18 SER B N 1
ATOM 2063 C CA . SER B 1 18 ? 7.613 -6.805 24.828 1 22.72 18 SER B CA 1
ATOM 2064 C C . SER B 1 18 ? 6.859 -8 24.25 1 22.72 18 SER B C 1
ATOM 2066 O O . SER B 1 18 ? 7.473 -8.945 23.734 1 22.72 18 SER B O 1
ATOM 2068 N N . VAL B 1 19 ? 5.891 -8.508 25 1 21.95 19 VAL B N 1
ATOM 2069 C CA . VAL B 1 19 ? 5.07 -9.547 24.391 1 21.95 19 VAL B CA 1
ATOM 2070 C C . VAL B 1 19 ? 4.598 -9.094 23.016 1 21.95 19 VAL B C 1
ATOM 2072 O O . VAL B 1 19 ? 4.016 -8.016 22.875 1 21.95 19 VAL B O 1
ATOM 2075 N N . ARG B 1 20 ? 5.242 -9.562 22.062 1 23.41 20 ARG B N 1
ATOM 2076 C CA . ARG B 1 20 ? 5.004 -9.297 20.641 1 23.41 20 ARG B CA 1
ATOM 2077 C C . ARG B 1 20 ? 3.602 -9.734 20.234 1 23.41 20 ARG B C 1
ATOM 2079 O O . ARG B 1 20 ? 3.275 -10.922 20.281 1 23.41 20 ARG B O 1
ATOM 2086 N N . ALA B 1 21 ? 2.596 -8.969 20.516 1 24.48 21 ALA B N 1
ATOM 2087 C CA . ALA B 1 21 ? 1.259 -9.25 20 1 24.48 21 ALA B CA 1
ATOM 2088 C C . ALA B 1 21 ? 1.276 -9.398 18.484 1 24.48 21 ALA B C 1
ATOM 2090 O O . ALA B 1 21 ? 1.738 -8.5 17.766 1 24.48 21 ALA B O 1
ATOM 2091 N N . ASP B 1 22 ? 1.384 -10.625 17.906 1 24.25 22 ASP B N 1
ATOM 2092 C CA . ASP B 1 22 ? 1.381 -11.008 16.484 1 24.25 22 ASP B CA 1
ATOM 2093 C C . ASP B 1 22 ? 0.121 -10.516 15.789 1 24.25 22 ASP B C 1
ATOM 2095 O O . ASP B 1 22 ? -0.989 -10.945 16.109 1 24.25 22 ASP B O 1
ATOM 2099 N N . SER B 1 23 ? -0.032 -9.312 15.586 1 26.58 23 SER B N 1
ATOM 2100 C CA . SER B 1 23 ? -1.2 -8.688 14.977 1 26.58 23 SER B CA 1
ATOM 2101 C C . SER B 1 23 ? -1.504 -9.297 13.609 1 26.58 23 SER B C 1
ATOM 2103 O O . SER B 1 23 ? -0.611 -9.422 12.773 1 26.58 23 SER B O 1
ATOM 2105 N N . PRO B 1 24 ? -2.607 -9.969 13.422 1 25.45 24 PRO B N 1
ATOM 2106 C CA . PRO B 1 24 ? -3.027 -10.602 12.172 1 25.45 24 PRO B CA 1
ATOM 2107 C C . PRO B 1 24 ? -3.012 -9.641 10.984 1 25.45 24 PRO B C 1
ATOM 2109 O O . PRO B 1 24 ? -3.225 -8.438 11.156 1 25.45 24 PRO B O 1
ATOM 2112 N N . ALA B 1 25 ? -2.34 -9.953 9.867 1 27.69 25 ALA B N 1
ATOM 2113 C CA . ALA B 1 25 ? -2.045 -9.312 8.594 1 27.69 25 ALA B CA 1
ATOM 2114 C C . ALA B 1 25 ? -3.328 -8.93 7.863 1 27.69 25 ALA B C 1
ATOM 2116 O O . ALA B 1 25 ? -4.254 -9.734 7.758 1 27.69 25 ALA B O 1
ATOM 2117 N N . SER B 1 26 ? -3.777 -7.746 7.922 1 27.42 26 SER B N 1
ATOM 2118 C CA . SER B 1 26 ? -4.953 -7.23 7.23 1 27.42 26 SER B CA 1
ATOM 2119 C C . SER B 1 26 ? -4.938 -7.605 5.75 1 27.42 26 SER B C 1
ATOM 2121 O O . SER B 1 26 ? -3.943 -7.371 5.059 1 27.42 26 SER B O 1
ATOM 2123 N N . LEU B 1 27 ? -5.688 -8.516 5.289 1 24.73 27 LEU B N 1
ATOM 2124 C CA . LEU B 1 27 ? -5.77 -9.047 3.932 1 24.73 27 LEU B CA 1
ATOM 2125 C C . LEU B 1 27 ? -5.828 -7.922 2.906 1 24.73 27 LEU B C 1
ATOM 2127 O O . LEU B 1 27 ? -5.121 -7.953 1.896 1 24.73 27 LEU B O 1
ATOM 2131 N N . TYR B 1 28 ? -7.02 -7.336 2.887 1 28.28 28 TYR B N 1
ATOM 2132 C CA . TYR B 1 28 ? -7.484 -6.641 1.693 1 28.28 28 TYR B CA 1
ATOM 2133 C C . TYR B 1 28 ? -6.898 -5.234 1.622 1 28.28 28 TYR B C 1
ATOM 2135 O O . TYR B 1 28 ? -7.344 -4.41 0.818 1 28.28 28 TYR B O 1
ATOM 2143 N N . SER B 1 29 ? -6.051 -4.934 2.502 1 29.5 29 SER B N 1
ATOM 2144 C CA . SER B 1 29 ? -5.758 -3.512 2.363 1 29.5 29 SER B CA 1
ATOM 2145 C C . SER B 1 29 ? -5.262 -3.184 0.959 1 29.5 29 SER B C 1
ATOM 2147 O O . SER B 1 29 ? -5.109 -2.012 0.608 1 29.5 29 SER B O 1
ATOM 2149 N N . THR B 1 30 ? -4.555 -4.23 0.309 1 28.59 30 THR B N 1
ATOM 2150 C CA . THR B 1 30 ? -3.996 -3.836 -0.979 1 28.59 30 THR B CA 1
ATOM 2151 C C . THR B 1 30 ? -5.086 -3.777 -2.047 1 28.59 30 THR B C 1
ATOM 2153 O O . THR B 1 30 ? -4.789 -3.664 -3.238 1 28.59 30 THR B O 1
ATOM 2156 N N . TYR B 1 31 ? -6.223 -4.32 -1.89 1 25.97 31 TYR B N 1
ATOM 2157 C CA . TYR B 1 31 ? -7.09 -4.191 -3.055 1 25.97 31 TYR B CA 1
ATOM 2158 C C . TYR B 1 31 ? -7.273 -2.73 -3.443 1 25.97 31 TYR B C 1
ATOM 2160 O O . TYR B 1 31 ? -7.969 -1.981 -2.756 1 25.97 31 TYR B O 1
ATOM 2168 N N . SER B 1 32 ? -6.285 -2.23 -3.869 1 26.72 32 SER B N 1
ATOM 2169 C CA . SER B 1 32 ? -6.262 -0.869 -4.395 1 26.72 32 SER B CA 1
ATOM 2170 C C . SER B 1 32 ? -7.27 -0.695 -5.523 1 26.72 32 SER B C 1
ATOM 2172 O O . SER B 1 32 ? -7.223 -1.415 -6.523 1 26.72 32 SER B O 1
ATOM 2174 N N . PHE B 1 33 ? -8.492 -0.447 -5.285 1 24.61 33 PHE B N 1
ATOM 2175 C CA . PHE B 1 33 ? -9.414 -0.012 -6.32 1 24.61 33 PHE B CA 1
ATOM 2176 C C . PHE B 1 33 ? -8.742 0.959 -7.281 1 24.61 33 PHE B C 1
ATOM 2178 O O . PHE B 1 33 ? -8.562 2.137 -6.957 1 24.61 33 PHE B O 1
ATOM 2185 N N . TYR B 1 34 ? -7.625 0.569 -7.906 1 25.2 34 TYR B N 1
ATOM 2186 C CA . TYR B 1 34 ? -7.07 1.396 -8.977 1 25.2 34 TYR B CA 1
ATOM 2187 C C . TYR B 1 34 ? -8.055 1.517 -10.133 1 25.2 34 TYR B C 1
ATOM 2189 O O . TYR B 1 34 ? -8.641 0.522 -10.562 1 25.2 34 TYR B O 1
ATOM 2197 N N . GLN B 1 35 ? -8.688 2.609 -10.242 1 24.72 35 GLN B N 1
ATOM 2198 C CA . GLN B 1 35 ? -9.492 3.104 -11.352 1 24.72 35 GLN B CA 1
ATOM 2199 C C . GLN B 1 35 ? -8.727 3.02 -12.672 1 24.72 35 GLN B C 1
ATOM 2201 O O . GLN B 1 35 ? -7.633 3.58 -12.789 1 24.72 35 GLN B O 1
ATOM 2206 N N . LEU B 1 36 ? -8.836 1.857 -13.461 1 22.5 36 LEU B N 1
ATOM 2207 C CA . LEU B 1 36 ? -8.383 1.702 -14.844 1 22.5 36 LEU B CA 1
ATOM 2208 C C . LEU B 1 36 ? -8.875 2.855 -15.711 1 22.5 36 LEU B C 1
ATOM 2210 O O . LEU B 1 36 ? -10.078 3.137 -15.758 1 22.5 36 LEU B O 1
ATOM 2214 N N . ASP B 1 37 ? -8.023 3.66 -16.156 1 23.06 37 ASP B N 1
ATOM 2215 C CA . ASP B 1 37 ? -8.266 4.699 -17.156 1 23.06 37 ASP B CA 1
ATOM 2216 C C . ASP B 1 37 ? -8.75 4.094 -18.469 1 23.06 37 ASP B C 1
ATOM 2218 O O . ASP B 1 37 ? -8.203 3.094 -18.938 1 23.06 37 ASP B O 1
ATOM 2222 N N . ASN B 1 38 ? -10.023 4.246 -18.891 1 22.86 38 ASN B N 1
ATOM 2223 C CA . ASN B 1 38 ? -10.711 3.982 -20.141 1 22.86 38 ASN B CA 1
ATOM 2224 C C . ASN B 1 38 ? -9.969 4.609 -21.328 1 22.86 38 ASN B C 1
ATOM 2226 O O . ASN B 1 38 ? -9.875 5.832 -21.422 1 22.86 38 ASN B O 1
ATOM 2230 N N . ALA B 1 39 ? -8.977 3.947 -21.891 1 21.48 39 ALA B N 1
ATOM 2231 C CA . ALA B 1 39 ? -8.414 4.34 -23.188 1 21.48 39 ALA B CA 1
ATOM 2232 C C . ALA B 1 39 ? -9.469 4.262 -24.281 1 21.48 39 ALA B C 1
ATOM 2234 O O . ALA B 1 39 ? -9.977 3.182 -24.594 1 21.48 39 ALA B O 1
ATOM 2235 N N . SER B 1 40 ? -10.227 5.32 -24.594 1 21.56 40 SER B N 1
ATOM 2236 C CA . SER B 1 40 ? -11.188 5.465 -25.688 1 21.56 40 SER B CA 1
ATOM 2237 C C . SER B 1 40 ? -10.5 5.332 -27.047 1 21.56 40 SER B C 1
ATOM 2239 O O . SER B 1 40 ? -10.992 5.855 -28.047 1 21.56 40 SER B O 1
ATOM 2241 N N . SER B 1 41 ? -9.508 4.449 -27.266 1 20.97 41 SER B N 1
ATOM 2242 C CA . SER B 1 41 ? -9.117 4.586 -28.672 1 20.97 41 SER B CA 1
ATOM 2243 C C . SER B 1 41 ? -10.227 4.102 -29.609 1 20.97 41 SER B C 1
ATOM 2245 O O . SER B 1 41 ? -10.906 3.117 -29.312 1 20.97 41 SER B O 1
ATOM 2247 N N . SER B 1 42 ? -10.719 5.027 -30.469 1 20.95 42 SER B N 1
ATOM 2248 C CA . SER B 1 42 ? -11.742 5 -31.516 1 20.95 42 SER B CA 1
ATOM 2249 C C . SER B 1 42 ? -11.375 4.023 -32.625 1 20.95 42 SER B C 1
ATOM 2251 O O . SER B 1 42 ? -10.477 4.301 -33.438 1 20.95 42 SER B O 1
ATOM 2253 N N . PRO B 1 43 ? -11.234 2.725 -32.312 1 19.69 43 PRO B N 1
ATOM 2254 C CA . PRO B 1 43 ? -10.914 1.979 -33.531 1 19.69 43 PRO B CA 1
ATOM 2255 C C . PRO B 1 43 ? -12.023 2.049 -34.562 1 19.69 43 PRO B C 1
ATOM 2257 O O . PRO B 1 43 ? -13.195 2.186 -34.219 1 19.69 43 PRO B O 1
ATOM 2260 N N . SER B 1 44 ? -11.664 2.578 -35.75 1 20.66 44 SER B N 1
ATOM 2261 C CA . SER B 1 44 ? -12.484 2.721 -36.938 1 20.66 44 SER B CA 1
ATOM 2262 C C . SER B 1 44 ? -12.992 1.367 -37.438 1 20.66 44 SER B C 1
ATOM 2264 O O . SER B 1 44 ? -12.219 0.541 -37.906 1 20.66 44 SER B O 1
ATOM 2266 N N . SER B 1 45 ? -13.859 0.681 -36.656 1 20.22 45 SER B N 1
ATOM 2267 C CA . SER B 1 45 ? -14.398 -0.638 -37 1 20.22 45 SER B CA 1
ATOM 2268 C C . SER B 1 45 ? -15.125 -0.625 -38.344 1 20.22 45 SER B C 1
ATOM 2270 O O . SER B 1 45 ? -15.984 0.225 -38.562 1 20.22 45 SER B O 1
ATOM 2272 N N . PRO B 1 46 ? -14.477 -1.219 -39.25 1 20.14 46 PRO B N 1
ATOM 2273 C CA . PRO B 1 46 ? -15.18 -1.314 -40.531 1 20.14 46 PRO B CA 1
ATOM 2274 C C . PRO B 1 46 ? -16.562 -1.941 -40.406 1 20.14 46 PRO B C 1
ATOM 2276 O O . PRO B 1 46 ? -16.844 -2.609 -39.406 1 20.14 46 PRO B O 1
ATOM 2279 N N . HIS B 1 47 ? -17.453 -1.819 -41.375 1 20.7 47 HIS B N 1
ATOM 2280 C CA . HIS B 1 47 ? -18.875 -1.759 -41.656 1 20.7 47 HIS B CA 1
ATOM 2281 C C . HIS B 1 47 ? -19.5 -3.152 -41.656 1 20.7 47 HIS B C 1
ATOM 2283 O O . HIS B 1 47 ? -20.688 -3.305 -41.938 1 20.7 47 HIS B O 1
ATOM 2289 N N . PHE B 1 48 ? -18.906 -4.191 -41 1 21.11 48 PHE B N 1
ATOM 2290 C CA . PHE B 1 48 ? -19.531 -5.379 -41.562 1 21.11 48 PHE B CA 1
ATOM 2291 C C . PHE B 1 48 ? -21.016 -5.406 -41.25 1 21.11 48 PHE B C 1
ATOM 2293 O O . PHE B 1 48 ? -21.438 -4.902 -40.188 1 21.11 48 PHE B O 1
ATOM 2300 N N . PRO B 1 49 ? -21.906 -5.859 -42.188 1 21.97 49 PRO B N 1
ATOM 2301 C CA . PRO B 1 49 ? -23.359 -5.707 -42.312 1 21.97 49 PRO B CA 1
ATOM 2302 C C . PRO B 1 49 ? -24.125 -6.43 -41.188 1 21.97 49 PRO B C 1
ATOM 2304 O O . PRO B 1 49 ? -23.641 -7.445 -40.688 1 21.97 49 PRO B O 1
ATOM 2307 N N . PRO B 1 50 ? -25.062 -5.789 -40.469 1 22.73 50 PRO B N 1
ATOM 2308 C CA . PRO B 1 50 ? -25.734 -5.957 -39.188 1 22.73 50 PRO B CA 1
ATOM 2309 C C . PRO B 1 50 ? -26.734 -7.113 -39.188 1 22.73 50 PRO B C 1
ATOM 2311 O O . PRO B 1 50 ? -27.75 -7.059 -39.906 1 22.73 50 PRO B O 1
ATOM 2314 N N . GLY B 1 51 ? -26.297 -8.438 -39.625 1 21.03 51 GLY B N 1
ATOM 2315 C CA . GLY B 1 51 ? -27.453 -9.297 -39.75 1 21.03 51 GLY B CA 1
ATOM 2316 C C . GLY B 1 51 ? -28.375 -9.242 -38.562 1 21.03 51 GLY B C 1
ATOM 2317 O O . GLY B 1 51 ? -27.953 -8.812 -37.469 1 21.03 51 GLY B O 1
ATOM 2318 N N . ALA B 1 52 ? -29.688 -9.469 -38.75 1 22.97 52 ALA B N 1
ATOM 2319 C CA . ALA B 1 52 ? -30.938 -9.117 -38.094 1 22.97 52 ALA B CA 1
ATOM 2320 C C . ALA B 1 52 ? -31.125 -9.938 -36.812 1 22.97 52 ALA B C 1
ATOM 2322 O O . ALA B 1 52 ? -32.125 -9.812 -36.125 1 22.97 52 ALA B O 1
ATOM 2323 N N . GLN B 1 53 ? -30.016 -10.43 -36.156 1 21.55 53 GLN B N 1
ATOM 2324 C CA . GLN B 1 53 ? -30.484 -11.461 -35.25 1 21.55 53 GLN B CA 1
ATOM 2325 C C . GLN B 1 53 ? -31.5 -10.883 -34.25 1 21.55 53 GLN B C 1
ATOM 2327 O O . GLN B 1 53 ? -31.328 -9.766 -33.75 1 21.55 53 GLN B O 1
ATOM 2332 N N . SER B 1 54 ? -32.75 -11.406 -34.25 1 23.58 54 SER B N 1
ATOM 2333 C CA . SER B 1 54 ? -33.906 -11.117 -33.469 1 23.58 54 SER B CA 1
ATOM 2334 C C . SER B 1 54 ? -33.625 -11.203 -31.969 1 23.58 54 SER B C 1
ATOM 2336 O O . SER B 1 54 ? -33.219 -12.258 -31.469 1 23.58 54 SER B O 1
ATOM 2338 N N . GLN B 1 55 ? -33.062 -10.227 -31.453 1 22.45 55 GLN B N 1
ATOM 2339 C CA . GLN B 1 55 ? -32.594 -10.195 -30.062 1 22.45 55 GLN B CA 1
ATOM 2340 C C . GLN B 1 55 ? -33.781 -10.344 -29.094 1 22.45 55 GLN B C 1
ATOM 2342 O O . GLN B 1 55 ? -34.75 -9.578 -29.172 1 22.45 55 GLN B O 1
ATOM 2347 N N . PRO B 1 56 ? -34.094 -11.68 -28.797 1 25.78 56 PRO B N 1
ATOM 2348 C CA . PRO B 1 56 ? -35.25 -11.695 -27.891 1 25.78 56 PRO B CA 1
ATOM 2349 C C . PRO B 1 56 ? -35.156 -10.641 -26.781 1 25.78 56 PRO B C 1
ATOM 2351 O O . PRO B 1 56 ? -34.062 -10.188 -26.453 1 25.78 56 PRO B O 1
ATOM 2354 N N . ASN B 1 57 ? -36.281 -9.938 -26.547 1 24.91 57 ASN B N 1
ATOM 2355 C CA . ASN B 1 57 ? -36.5 -8.852 -25.594 1 24.91 57 ASN B CA 1
ATOM 2356 C C . ASN B 1 57 ? -36.125 -9.258 -24.172 1 24.91 57 ASN B C 1
ATOM 2358 O O . ASN B 1 57 ? -36.844 -10.008 -23.531 1 24.91 57 ASN B O 1
ATOM 2362 N N . VAL B 1 58 ? -34.938 -9.844 -24.031 1 26 58 VAL B N 1
ATOM 2363 C CA . VAL B 1 58 ? -34.688 -10.078 -22.609 1 26 58 VAL B CA 1
ATOM 2364 C C . VAL B 1 58 ? -35.094 -8.852 -21.797 1 26 58 VAL B C 1
ATOM 2366 O O . VAL B 1 58 ? -34.594 -7.74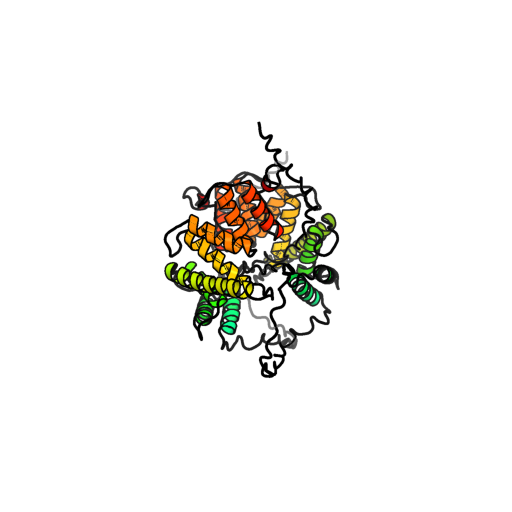6 -22.062 1 26 58 VAL B O 1
ATOM 2369 N N . VAL B 1 59 ? -36.281 -8.812 -21.297 1 25.31 59 VAL B N 1
ATOM 2370 C CA . VAL B 1 59 ? -36.75 -7.836 -20.312 1 25.31 59 VAL B CA 1
ATOM 2371 C C . VAL B 1 59 ? -35.688 -7.684 -19.219 1 25.31 59 VAL B C 1
ATOM 2373 O O . VAL B 1 59 ? -35.344 -8.656 -18.547 1 25.31 59 VAL B O 1
ATOM 2376 N N . SER B 1 60 ? -34.656 -6.941 -19.469 1 27.38 60 SER B N 1
ATOM 2377 C CA . SER B 1 60 ? -33.688 -6.547 -18.453 1 27.38 60 SER B CA 1
ATOM 2378 C C . SER B 1 60 ? -34.344 -6.062 -17.188 1 27.38 60 SER B C 1
ATOM 2380 O O . SER B 1 60 ? -35.031 -5.023 -17.188 1 27.38 60 SER B O 1
ATOM 2382 N N . GLN B 1 61 ? -35.031 -6.977 -16.5 1 27.42 61 GLN B N 1
ATOM 2383 C CA . GLN B 1 61 ? -35.531 -6.395 -15.25 1 27.42 61 GLN B CA 1
ATOM 2384 C C . GLN B 1 61 ? -34.438 -5.543 -14.586 1 27.42 61 GLN B C 1
ATOM 2386 O O . GLN B 1 61 ? -33.312 -5.98 -14.438 1 27.42 61 GLN B O 1
ATOM 2391 N N . PRO B 1 62 ? -34.594 -4.242 -14.664 1 28.91 62 PRO B N 1
ATOM 2392 C CA . PRO B 1 62 ? -33.656 -3.34 -14 1 28.91 62 PRO B CA 1
ATOM 2393 C C . PRO B 1 62 ? -33.281 -3.799 -12.586 1 28.91 62 PRO B C 1
ATOM 2395 O O . PRO B 1 62 ? -34.188 -4.062 -11.773 1 28.91 62 PRO B O 1
ATOM 2398 N N . THR B 1 63 ? -32.562 -4.883 -12.461 1 29.44 63 THR B N 1
ATOM 2399 C CA . THR B 1 63 ? -32.125 -5.109 -11.078 1 29.44 63 THR B CA 1
ATOM 2400 C C . THR B 1 63 ? -31.953 -3.781 -10.344 1 29.44 63 THR B C 1
ATOM 2402 O O . THR B 1 63 ? -31.109 -2.973 -10.711 1 29.44 63 THR B O 1
ATOM 2405 N N . THR B 1 64 ? -33 -3.258 -9.836 1 30.17 64 THR B N 1
ATOM 2406 C CA . THR B 1 64 ? -33.062 -2.121 -8.922 1 30.17 64 THR B CA 1
ATOM 2407 C C . THR B 1 64 ? -31.922 -2.215 -7.891 1 30.17 64 THR B C 1
ATOM 2409 O O . THR B 1 64 ? -31.938 -3.109 -7.039 1 30.17 64 THR B O 1
ATOM 2412 N N . GLN B 1 65 ? -30.641 -2.311 -8.328 1 31.42 65 GLN B N 1
ATOM 2413 C CA . GLN B 1 65 ? -29.656 -2.084 -7.281 1 31.42 65 GLN B CA 1
ATOM 2414 C C . GLN B 1 65 ? -30.172 -1.112 -6.227 1 31.42 65 GLN B C 1
ATOM 2416 O O . GLN B 1 65 ? -30.656 -0.028 -6.559 1 31.42 65 GLN B O 1
ATOM 2421 N N . SER B 1 66 ? -30.719 -1.582 -5.23 1 33.75 66 SER B N 1
ATOM 2422 C CA . SER B 1 66 ? -31.141 -0.705 -4.145 1 33.75 66 SER B CA 1
ATOM 2423 C C . SER B 1 66 ? -30.234 0.511 -4.027 1 33.75 66 SER B C 1
ATOM 2425 O O . SER B 1 66 ? -29.016 0.374 -3.992 1 33.75 66 SER B O 1
ATOM 2427 N N . PRO B 1 67 ? -30.609 1.663 -4.52 1 34.66 67 PRO B N 1
ATOM 2428 C CA . PRO B 1 67 ? -29.766 2.852 -4.379 1 34.66 67 PRO B CA 1
ATOM 2429 C C . PRO B 1 67 ? -28.969 2.855 -3.078 1 34.66 67 PRO B C 1
ATOM 2431 O O . PRO B 1 67 ? -29.484 2.443 -2.033 1 34.66 67 PRO B O 1
ATOM 2434 N N . LEU B 1 68 ? -27.812 2.293 -2.953 1 38.38 68 LEU B N 1
ATOM 2435 C CA . LEU B 1 68 ? -27.094 2.75 -1.765 1 38.38 68 LEU B CA 1
ATOM 2436 C C . LEU B 1 68 ? -27.766 3.979 -1.165 1 38.38 68 LEU B C 1
ATOM 2438 O O . LEU B 1 68 ? -28.078 4.934 -1.881 1 38.38 68 LEU B O 1
ATOM 2442 N N . PRO B 1 69 ? -28.484 3.881 -0.113 1 40.91 69 PRO B N 1
ATOM 2443 C CA . PRO B 1 69 ? -29.328 5.023 0.253 1 40.91 69 PRO B CA 1
ATOM 2444 C C . PRO B 1 69 ? -28.984 6.289 -0.523 1 40.91 69 PRO B C 1
ATOM 2446 O O . PRO B 1 69 ? -27.953 6.332 -1.21 1 40.91 69 PRO B O 1
ATOM 2449 N N . ALA B 1 70 ? -29.094 7.691 0.303 1 43.03 70 ALA B N 1
ATOM 2450 C CA . ALA B 1 70 ? -29.188 9.148 0.284 1 43.03 70 ALA B CA 1
ATOM 2451 C C . ALA B 1 70 ? -27.875 9.773 -0.192 1 43.03 70 ALA B C 1
ATOM 2453 O O . ALA B 1 70 ? -27.203 10.469 0.568 1 43.03 70 ALA B O 1
ATOM 2454 N N . LEU B 1 71 ? -26.906 9.078 -0.592 1 55.5 71 LEU B N 1
ATOM 2455 C CA . LEU B 1 71 ? -25.781 9.797 -1.177 1 55.5 71 LEU B CA 1
ATOM 2456 C C . LEU B 1 71 ? -26.266 10.922 -2.086 1 55.5 71 LEU B C 1
ATOM 2458 O O . LEU B 1 71 ? -25.484 11.789 -2.475 1 55.5 71 LEU B O 1
ATOM 2462 N N . ASN B 1 72 ? -27.438 10.805 -2.596 1 62.53 72 ASN B N 1
ATOM 2463 C CA . ASN B 1 72 ? -27.984 11.797 -3.516 1 62.53 72 ASN B CA 1
ATOM 2464 C C . ASN B 1 72 ? -28.406 13.07 -2.785 1 62.53 72 ASN B C 1
ATOM 2466 O O . ASN B 1 72 ? -28.781 14.055 -3.414 1 62.53 72 ASN B O 1
ATOM 2470 N N . ALA B 1 73 ? -28.312 12.961 -1.468 1 81.12 73 ALA B N 1
ATOM 2471 C CA . ALA B 1 73 ? -28.578 14.211 -0.755 1 81.12 73 ALA B CA 1
ATOM 2472 C C . ALA B 1 73 ? -27.719 14.32 0.501 1 81.12 73 ALA B C 1
ATOM 2474 O O . ALA B 1 73 ? -28.234 14.312 1.619 1 81.12 73 ALA B O 1
ATOM 2475 N N . PRO B 1 74 ? -26.469 14.391 0.271 1 88.81 74 PRO B N 1
ATOM 2476 C CA . PRO B 1 74 ? -25.578 14.461 1.434 1 88.81 74 PRO B CA 1
ATOM 2477 C C . PRO B 1 74 ? -25.891 15.648 2.344 1 88.81 74 PRO B C 1
ATOM 2479 O O . PRO B 1 74 ? -26.141 16.766 1.858 1 88.81 74 PRO B O 1
ATOM 2482 N N . THR B 1 75 ? -25.906 15.344 3.711 1 92.19 75 THR B N 1
ATOM 2483 C CA . THR B 1 75 ? -26.234 16.422 4.633 1 92.19 75 THR B CA 1
ATOM 2484 C C . THR B 1 75 ? -25.172 16.562 5.715 1 92.19 75 THR B C 1
ATOM 2486 O O . THR B 1 75 ? -25.078 17.594 6.375 1 92.19 75 THR B O 1
ATOM 2489 N N . THR B 1 76 ? -24.469 15.5 5.953 1 95.31 76 THR B N 1
ATOM 2490 C CA . THR B 1 76 ? -23.469 15.516 7.016 1 95.31 76 THR B CA 1
ATOM 2491 C C . THR B 1 76 ? -22.062 15.477 6.426 1 95.31 76 THR B C 1
ATOM 2493 O O . THR B 1 76 ? -21.891 15.227 5.234 1 95.31 76 THR B O 1
ATOM 2496 N N . GLN B 1 77 ? -21.094 15.734 7.293 1 96.12 77 GLN B N 1
ATOM 2497 C CA . GLN B 1 77 ? -19.688 15.625 6.879 1 96.12 77 GLN B CA 1
ATOM 2498 C C . GLN B 1 77 ? -19.375 14.227 6.379 1 96.12 77 GLN B C 1
ATOM 2500 O O . GLN B 1 77 ? -18.688 14.062 5.367 1 96.12 77 GLN B O 1
ATOM 2505 N N . THR B 1 78 ? -19.953 13.32 7.074 1 95 78 THR B N 1
ATOM 2506 C CA . THR B 1 78 ? -19.688 11.922 6.734 1 95 78 THR B CA 1
ATOM 2507 C C . THR B 1 78 ? -20.344 11.555 5.41 1 95 78 THR B C 1
ATOM 2509 O O . THR B 1 78 ? -19.797 10.781 4.625 1 95 78 THR B O 1
ATOM 2512 N N . ASP B 1 79 ? -21.516 12.141 5.188 1 95 79 ASP B N 1
ATOM 2513 C CA . ASP B 1 79 ? -22.188 11.914 3.908 1 95 79 ASP B CA 1
ATOM 2514 C C . ASP B 1 79 ? -21.328 12.422 2.75 1 95 79 ASP B C 1
ATOM 2516 O O . ASP B 1 79 ? -21.156 11.727 1.749 1 95 79 ASP B O 1
ATOM 2520 N N . TYR B 1 80 ? -20.844 13.586 2.953 1 96.94 80 TYR B N 1
ATOM 2521 C CA . TYR B 1 80 ? -20.016 14.188 1.908 1 96.94 80 TYR B CA 1
ATOM 2522 C C . TYR B 1 80 ? -18.719 13.414 1.712 1 96.94 80 TYR B C 1
ATOM 2524 O O . TYR B 1 80 ? -18.219 13.305 0.592 1 96.94 80 TYR B O 1
ATOM 2532 N N . LEU B 1 81 ? -18.25 12.93 2.826 1 95.94 81 LEU B N 1
ATOM 2533 C CA . LEU B 1 81 ? -17.047 12.102 2.719 1 95.94 81 LEU B CA 1
ATOM 2534 C C . LEU B 1 81 ? -17.297 10.883 1.844 1 95.94 81 LEU B C 1
ATOM 2536 O O . LEU B 1 81 ? -16.547 10.609 0.911 1 95.94 81 LEU B O 1
ATOM 2540 N N . GLN B 1 82 ? -18.375 10.234 2.113 1 93.81 82 GLN B N 1
ATOM 2541 C CA . GLN B 1 82 ? -18.703 9.016 1.379 1 93.81 82 GLN B CA 1
ATOM 2542 C C . GLN B 1 82 ? -18.969 9.312 -0.093 1 93.81 82 GLN B C 1
ATOM 2544 O O . GLN B 1 82 ? -18.516 8.586 -0.975 1 93.81 82 GLN B O 1
ATOM 2549 N N . LEU B 1 83 ? -19.641 10.367 -0.315 1 94.88 83 LEU B N 1
ATOM 2550 C CA . LEU B 1 83 ? -19.906 10.766 -1.69 1 94.88 83 LEU B CA 1
ATOM 2551 C C . LEU B 1 83 ? -18.609 11.141 -2.412 1 94.88 83 LEU B C 1
ATOM 2553 O O . LEU B 1 83 ? -18.422 10.781 -3.578 1 94.88 83 LEU B O 1
ATOM 2557 N N . GLY B 1 84 ? -17.797 11.891 -1.763 1 96.56 84 GLY B N 1
ATOM 2558 C CA . GLY B 1 84 ? -16.5 12.242 -2.332 1 96.56 84 GLY B CA 1
ATOM 2559 C C . GLY B 1 84 ? -15.664 11.039 -2.723 1 96.56 84 GLY B C 1
ATOM 2560 O O . GLY B 1 84 ? -15.039 11.031 -3.785 1 96.56 84 GLY B O 1
ATOM 2561 N N . ILE B 1 85 ? -15.711 10.031 -1.838 1 91.62 85 ILE B N 1
ATOM 2562 C CA . ILE B 1 85 ? -14.992 8.797 -2.119 1 91.62 85 ILE B CA 1
ATOM 2563 C C . ILE B 1 85 ? -15.57 8.133 -3.367 1 91.62 85 ILE B C 1
ATOM 2565 O O . ILE B 1 85 ? -14.828 7.727 -4.262 1 91.62 85 ILE B O 1
ATOM 2569 N N . THR B 1 86 ? -16.844 8.094 -3.41 1 89.19 86 THR B N 1
ATOM 2570 C CA . THR B 1 86 ? -17.516 7.496 -4.559 1 89.19 86 THR B CA 1
ATOM 2571 C C . THR B 1 86 ? -17.141 8.227 -5.844 1 89.19 86 THR B C 1
ATOM 2573 O O . THR B 1 86 ? -16.797 7.594 -6.848 1 89.19 86 THR B O 1
ATOM 2576 N N . HIS B 1 87 ? -17.156 9.57 -5.809 1 94.06 87 HIS B N 1
ATOM 2577 C CA . HIS B 1 87 ? -16.781 10.367 -6.973 1 94.06 87 HIS B CA 1
ATOM 2578 C C . HIS B 1 87 ? -15.328 10.141 -7.359 1 94.06 87 HIS B C 1
ATOM 2580 O O . HIS B 1 87 ? -15 10.055 -8.547 1 94.06 87 HIS B O 1
ATOM 2586 N N . HIS B 1 88 ? -14.531 10.055 -6.367 1 92.88 88 HIS B N 1
ATOM 2587 C CA . HIS B 1 88 ? -13.117 9.859 -6.625 1 92.88 88 HIS B CA 1
ATOM 2588 C C . HIS B 1 88 ? -12.867 8.531 -7.336 1 92.88 88 HIS B C 1
ATOM 2590 O O . HIS B 1 88 ? -12.125 8.477 -8.32 1 92.88 88 HIS B O 1
ATOM 2596 N N . GLU B 1 89 ? -13.531 7.5 -6.809 1 83.44 89 GLU B N 1
ATOM 2597 C CA . GLU B 1 89 ? -13.383 6.168 -7.391 1 83.44 89 GLU B CA 1
ATOM 2598 C C . GLU B 1 89 ? -13.93 6.129 -8.82 1 83.44 89 GLU B C 1
ATOM 2600 O O . GLU B 1 89 ? -13.445 5.359 -9.648 1 83.44 89 GLU B O 1
ATOM 2605 N N . ALA B 1 90 ? -14.828 7.004 -9.156 1 86.06 90 ALA B N 1
ATOM 2606 C CA . ALA B 1 90 ? -15.422 7.098 -10.492 1 86.06 90 ALA B CA 1
ATOM 2607 C C . ALA B 1 90 ? -14.648 8.078 -11.367 1 86.06 90 ALA B C 1
ATOM 2609 O O . ALA B 1 90 ? -15.086 8.414 -12.469 1 86.06 90 ALA B O 1
ATOM 2610 N N . ASN B 1 91 ? -13.586 8.641 -10.797 1 89.62 91 ASN B N 1
ATOM 2611 C CA . ASN B 1 91 ? -12.711 9.57 -11.508 1 89.62 91 ASN B CA 1
ATOM 2612 C C . ASN B 1 91 ? -13.414 10.891 -11.805 1 89.62 91 ASN B C 1
ATOM 2614 O O . ASN B 1 91 ? -13.102 11.562 -12.789 1 89.62 91 ASN B O 1
ATOM 2618 N N . ARG B 1 92 ? -14.406 11.086 -11.094 1 95.38 92 ARG B N 1
ATOM 2619 C CA . ARG B 1 92 ? -15.047 12.398 -11.094 1 95.38 92 ARG B CA 1
ATOM 2620 C C . ARG B 1 92 ? -14.391 13.328 -10.086 1 95.38 92 ARG B C 1
ATOM 2622 O O . ARG B 1 92 ? -15.016 13.719 -9.094 1 95.38 92 ARG B O 1
ATOM 2629 N N . LEU B 1 93 ? -13.273 13.844 -10.398 1 96.81 93 LEU B N 1
ATOM 2630 C CA . LEU B 1 93 ? -12.352 14.43 -9.43 1 96.81 93 LEU B CA 1
ATOM 2631 C C . LEU B 1 93 ? -12.828 15.812 -8.992 1 96.81 93 LEU B C 1
ATOM 2633 O O . LEU B 1 93 ? -12.664 16.188 -7.824 1 96.81 93 LEU B O 1
ATOM 2637 N N . THR B 1 94 ? -13.375 16.516 -9.883 1 98.25 94 THR B N 1
ATOM 2638 C CA . THR B 1 94 ? -13.852 17.844 -9.5 1 98.25 94 THR B CA 1
ATOM 2639 C C . THR B 1 94 ? -14.984 17.75 -8.484 1 98.25 94 THR B C 1
ATOM 2641 O O . THR B 1 94 ? -14.992 18.469 -7.48 1 98.25 94 THR B O 1
ATOM 2644 N N . GLU B 1 95 ? -15.875 16.828 -8.719 1 97.75 95 GLU B N 1
ATOM 2645 C CA . GLU B 1 95 ? -16.969 16.594 -7.777 1 97.75 95 GLU B CA 1
ATOM 2646 C C . GLU B 1 95 ? -16.438 16.031 -6.461 1 97.75 95 GLU B C 1
ATOM 2648 O O . GLU B 1 95 ? -16.922 16.406 -5.387 1 97.75 95 GLU B O 1
ATOM 2653 N N . SER B 1 96 ? -15.508 15.219 -6.621 1 97.69 96 SER B N 1
ATOM 2654 C CA . SER B 1 96 ? -14.891 14.641 -5.43 1 97.69 96 SER B CA 1
ATOM 2655 C C . SER B 1 96 ? -14.258 15.719 -4.555 1 97.69 96 SER B C 1
ATOM 2657 O O . SER B 1 96 ? -14.477 15.742 -3.342 1 97.69 96 SER B O 1
ATOM 2659 N N . ALA B 1 97 ? -13.586 16.547 -5.23 1 98.38 97 ALA B N 1
ATOM 2660 C CA . ALA B 1 97 ? -12.93 17.641 -4.512 1 98.38 97 ALA B CA 1
ATOM 2661 C C . ALA B 1 97 ? -13.953 18.484 -3.746 1 98.38 97 ALA B C 1
ATOM 2663 O O . ALA B 1 97 ? -13.75 18.797 -2.568 1 98.38 97 ALA B O 1
ATOM 2664 N N . SER B 1 98 ? -15 18.781 -4.387 1 98.25 98 SER B N 1
ATOM 2665 C CA . SER B 1 98 ? -16.047 19.578 -3.752 1 98.25 98 SER B CA 1
ATOM 2666 C C . SER B 1 98 ? -16.625 18.859 -2.533 1 98.25 98 SER B C 1
ATOM 2668 O O . SER B 1 98 ? -16.859 19.484 -1.495 1 98.25 98 SER B O 1
ATOM 2670 N N . CYS B 1 99 ? -16.812 17.625 -2.67 1 98.12 99 CYS B N 1
ATOM 2671 C CA . CYS B 1 99 ? -17.344 16.844 -1.569 1 98.12 99 CYS B CA 1
ATOM 2672 C C . CYS B 1 99 ? -16.359 16.781 -0.409 1 98.12 99 CYS B C 1
ATOM 2674 O O . CYS B 1 99 ? -16.75 16.922 0.751 1 98.12 99 CYS B O 1
ATOM 2676 N N . PHE B 1 100 ? -15.109 16.594 -0.699 1 98.31 100 PHE B N 1
ATOM 2677 C CA . PHE B 1 100 ? -14.109 16.516 0.359 1 98.31 100 PHE B CA 1
ATOM 2678 C C . PHE B 1 100 ? -13.977 17.859 1.079 1 98.31 100 PHE B C 1
ATOM 2680 O O . PHE B 1 100 ? -13.797 17.891 2.297 1 98.31 100 PHE B O 1
ATOM 2687 N N . GLU B 1 101 ? -14.031 18.906 0.348 1 98.62 101 GLU B N 1
ATOM 2688 C CA . GLU B 1 101 ? -14.008 20.219 0.982 1 98.62 101 GLU B CA 1
ATOM 2689 C C . GLU B 1 101 ? -15.172 20.375 1.963 1 98.62 101 GLU B C 1
ATOM 2691 O O . GLU B 1 101 ? -14.977 20.844 3.088 1 98.62 101 GLU B O 1
ATOM 2696 N N . LYS B 1 102 ? -16.344 20 1.519 1 98.38 102 LYS B N 1
ATOM 2697 C CA . LYS B 1 102 ? -17.516 20.078 2.385 1 98.38 102 LYS B CA 1
ATOM 2698 C C . LYS B 1 102 ? -17.359 19.172 3.604 1 98.38 102 LYS B C 1
ATOM 2700 O O . LYS B 1 102 ? -17.719 19.562 4.719 1 98.38 102 LYS B O 1
ATOM 2705 N N . SER B 1 103 ? -16.828 18.062 3.393 1 98.12 103 SER B N 1
ATOM 2706 C CA . SER B 1 103 ? -16.609 17.125 4.496 1 98.12 103 SER B CA 1
ATOM 2707 C C . SER B 1 103 ? -15.656 17.703 5.527 1 98.12 103 SER B C 1
ATOM 2709 O O . SER B 1 103 ? -15.789 17.453 6.727 1 98.12 103 SER B O 1
ATOM 2711 N N . ALA B 1 104 ? -14.719 18.484 5.062 1 98.38 104 ALA B N 1
ATOM 2712 C CA . ALA B 1 104 ? -13.68 19.047 5.918 1 98.38 104 ALA B CA 1
ATOM 2713 C C . ALA B 1 104 ? -14.164 20.297 6.633 1 98.38 104 ALA B C 1
ATOM 2715 O O . ALA B 1 104 ? -13.617 20.688 7.664 1 98.38 104 ALA B O 1
ATOM 2716 N N . THR B 1 105 ? -15.227 20.938 6.109 1 98.19 105 THR B N 1
ATOM 2717 C CA . THR B 1 105 ? -15.508 22.297 6.582 1 98.19 105 THR B CA 1
ATOM 2718 C C . THR B 1 105 ? -16.906 22.375 7.195 1 98.19 105 THR B C 1
ATOM 2720 O O . THR B 1 105 ? -17.141 23.188 8.086 1 98.19 105 THR B O 1
ATOM 2723 N N . LEU B 1 106 ? -17.766 21.547 6.746 1 97.38 106 LEU B N 1
ATOM 2724 C CA . LEU B 1 106 ? -19.141 21.625 7.215 1 97.38 106 LEU B CA 1
ATOM 2725 C C . LEU B 1 106 ? -19.234 21.297 8.703 1 97.38 106 LEU B C 1
ATOM 2727 O O . LEU B 1 106 ? -18.703 20.281 9.156 1 97.38 106 LEU B O 1
ATOM 2731 N N . ASP B 1 107 ? -19.875 22.188 9.461 1 96.06 107 ASP B N 1
ATOM 2732 C CA . ASP B 1 107 ? -20.156 22.016 10.883 1 96.06 107 ASP B CA 1
ATOM 2733 C C . ASP B 1 107 ? -18.891 21.609 11.641 1 96.06 107 ASP B C 1
ATOM 2735 O O . ASP B 1 107 ? -18.922 20.688 12.453 1 96.06 107 ASP B O 1
ATOM 2739 N N . GLY B 1 108 ? -17.766 22.172 11.258 1 94.5 108 GLY B N 1
ATOM 2740 C CA . GLY B 1 108 ? -16.5 21.906 11.922 1 94.5 108 GLY B CA 1
ATOM 2741 C C . GLY B 1 108 ? -15.711 20.766 11.273 1 94.5 108 GLY B C 1
ATOM 2742 O O . GLY B 1 108 ? -14.555 20.531 11.633 1 94.5 108 GLY B O 1
ATOM 2743 N N . GLY B 1 109 ? -16.312 20.094 10.391 1 95.94 109 GLY B N 1
ATOM 2744 C CA . GLY B 1 109 ? -15.656 19.078 9.586 1 95.94 109 GLY B CA 1
ATOM 2745 C C . GLY B 1 109 ? -15.391 17.797 10.352 1 95.94 109 GLY B C 1
ATOM 2746 O O . GLY B 1 109 ? -15.57 17.734 11.57 1 95.94 109 GLY B O 1
ATOM 2747 N N . CYS B 1 110 ? -15.094 16.781 9.656 1 94.25 110 CYS B N 1
ATOM 2748 C CA . CYS B 1 110 ? -14.602 15.547 10.266 1 94.25 110 CYS B CA 1
ATOM 2749 C C . CYS B 1 110 ? -13.141 15.305 9.914 1 94.25 110 CYS B C 1
ATOM 2751 O O . CYS B 1 110 ? -12.648 15.828 8.914 1 94.25 110 CYS B O 1
ATOM 2753 N N . GLY B 1 111 ? -12.469 14.523 10.75 1 95.12 111 GLY B N 1
ATOM 2754 C CA . GLY B 1 111 ? -11.039 14.305 10.594 1 95.12 111 GLY B CA 1
ATOM 2755 C C . GLY B 1 111 ? -10.664 13.703 9.258 1 95.12 111 GLY B C 1
ATOM 2756 O O . GLY B 1 111 ? -9.742 14.18 8.594 1 95.12 111 GLY B O 1
ATOM 2757 N N . VAL B 1 112 ? -11.422 12.727 8.891 1 95.69 112 VAL B N 1
ATOM 2758 C CA . VAL B 1 112 ? -11.109 12.055 7.637 1 95.69 112 VAL B CA 1
ATOM 2759 C C . VAL B 1 112 ? -11.406 12.992 6.465 1 95.69 112 VAL B C 1
ATOM 2761 O O . VAL B 1 112 ? -10.688 12.977 5.461 1 95.69 112 VAL B O 1
ATOM 2764 N N . GLY B 1 113 ? -12.438 13.766 6.594 1 97.56 113 GLY B N 1
ATOM 2765 C CA . GLY B 1 113 ? -12.672 14.797 5.594 1 97.56 113 GLY B CA 1
ATOM 2766 C C . GLY B 1 113 ? -11.508 15.758 5.438 1 97.56 113 GLY B C 1
ATOM 2767 O O . GLY B 1 113 ? -11.133 16.109 4.32 1 97.56 113 GLY B O 1
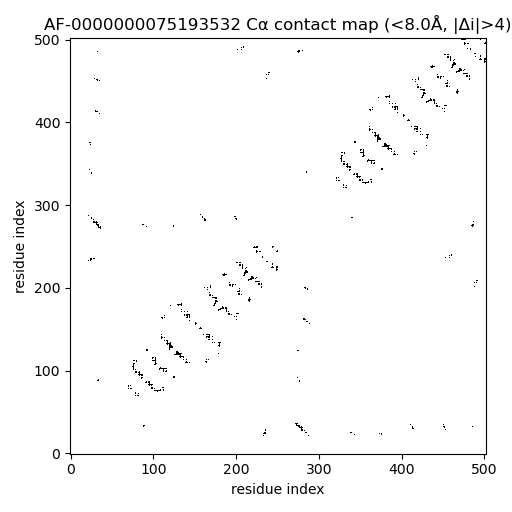ATOM 2768 N N . MET B 1 114 ? -10.961 16.188 6.512 1 98.12 114 MET B N 1
ATOM 2769 C CA . MET B 1 114 ? -9.797 17.062 6.508 1 98.12 114 MET B CA 1
ATOM 2770 C C . MET B 1 114 ? -8.602 16.391 5.84 1 98.12 114 MET B C 1
ATOM 2772 O O . MET B 1 114 ? -7.895 17.031 5.051 1 98.12 114 MET B O 1
ATOM 2776 N N . LEU B 1 115 ? -8.406 15.133 6.133 1 97.5 115 LEU B N 1
ATOM 2777 C CA . LEU B 1 115 ? -7.352 14.352 5.492 1 97.5 115 LEU B CA 1
ATOM 2778 C C . LEU B 1 115 ? -7.535 14.336 3.979 1 97.5 115 LEU B C 1
ATOM 2780 O O . LEU B 1 115 ? -6.613 14.68 3.232 1 97.5 115 LEU B O 1
ATOM 2784 N N . MET B 1 116 ? -8.711 14.055 3.605 1 97.75 116 MET B N 1
ATOM 2785 C CA . MET B 1 116 ? -8.969 13.898 2.176 1 97.75 116 MET B CA 1
ATOM 2786 C C . MET B 1 116 ? -8.859 15.242 1.456 1 97.75 116 MET B C 1
ATOM 2788 O O . MET B 1 116 ? -8.32 15.312 0.348 1 97.75 116 MET B O 1
ATOM 2792 N N . TRP B 1 117 ? -9.328 16.234 2.004 1 98.44 117 TRP B N 1
ATOM 2793 C CA . TRP B 1 117 ? -9.219 17.562 1.405 1 98.44 117 TRP B CA 1
ATOM 2794 C C . TRP B 1 117 ? -7.758 18 1.335 1 98.44 117 TRP B C 1
ATOM 2796 O O . TRP B 1 117 ? -7.316 18.531 0.317 1 98.44 117 TRP B O 1
ATOM 2806 N N . GLY B 1 118 ? -7.031 17.734 2.402 1 98.56 118 GLY B N 1
ATOM 2807 C CA . GLY B 1 118 ? -5.609 18.031 2.389 1 98.56 118 GLY B CA 1
ATOM 2808 C C . GLY B 1 118 ? -4.863 17.328 1.269 1 98.56 118 GLY B C 1
ATOM 2809 O O . GLY B 1 118 ? -4.07 17.938 0.56 1 98.56 118 GLY B O 1
ATOM 2810 N N . LEU B 1 119 ? -5.133 16.062 1.125 1 97.38 119 LEU B N 1
ATOM 2811 C CA . LEU B 1 119 ? -4.52 15.312 0.038 1 97.38 119 LEU B CA 1
ATOM 2812 C C . LEU B 1 119 ? -4.945 15.867 -1.317 1 97.38 119 LEU B C 1
ATOM 2814 O O . LEU B 1 119 ? -4.125 15.992 -2.229 1 97.38 119 LEU B O 1
ATOM 2818 N N . THR B 1 120 ? -6.195 16.188 -1.449 1 97.88 120 THR B N 1
ATOM 2819 C CA . THR B 1 120 ? -6.73 16.75 -2.684 1 97.88 120 THR B CA 1
ATOM 2820 C C . THR B 1 120 ? -5.961 18.016 -3.082 1 97.88 120 THR B C 1
ATOM 2822 O O . THR B 1 120 ? -5.543 18.156 -4.234 1 97.88 120 THR B O 1
ATOM 2825 N N . LEU B 1 121 ? -5.73 18.844 -2.164 1 98.25 121 LEU B N 1
ATOM 2826 C CA . LEU B 1 121 ? -5.027 20.094 -2.4 1 98.25 121 LEU B CA 1
ATOM 2827 C C . LEU B 1 121 ? -3.555 19.844 -2.703 1 98.25 121 LEU B C 1
ATOM 2829 O O . LEU B 1 121 ? -2.977 20.484 -3.58 1 98.25 121 LEU B O 1
ATOM 2833 N N . ARG B 1 122 ? -2.936 18.938 -2.008 1 97.31 122 ARG B N 1
ATOM 2834 C CA . ARG B 1 122 ? -1.521 18.641 -2.219 1 97.31 122 ARG B CA 1
ATOM 2835 C C . ARG B 1 122 ? -1.277 18.109 -3.625 1 97.31 122 ARG B C 1
ATOM 2837 O O . ARG B 1 122 ? -0.289 18.469 -4.27 1 97.31 122 ARG B O 1
ATOM 2844 N N . HIS B 1 123 ? -2.205 17.266 -4.07 1 95.19 123 HIS B N 1
ATOM 2845 C CA . HIS B 1 123 ? -1.993 16.578 -5.332 1 95.19 123 HIS B CA 1
ATOM 2846 C C . HIS B 1 123 ? -2.689 17.281 -6.484 1 95.19 123 HIS B C 1
ATOM 2848 O O . HIS B 1 123 ? -2.424 17 -7.652 1 95.19 123 HIS B O 1
ATOM 2854 N N . GLY B 1 124 ? -3.633 18.141 -6.195 1 97.31 124 GLY B N 1
ATOM 2855 C CA . GLY B 1 124 ? -4.398 18.812 -7.23 1 97.31 124 GLY B CA 1
ATOM 2856 C C . GLY B 1 124 ? -5.422 17.922 -7.902 1 97.31 124 GLY B C 1
ATOM 2857 O O . GLY B 1 124 ? -5.559 17.938 -9.125 1 97.31 124 GLY B O 1
ATOM 2858 N N . TRP B 1 125 ? -6.043 17.156 -7.133 1 95.31 125 TRP B N 1
ATOM 2859 C CA . TRP B 1 125 ? -7.074 16.266 -7.656 1 95.31 125 TRP B CA 1
ATOM 2860 C C . TRP B 1 125 ? -8.367 17.031 -7.918 1 95.31 125 TRP B C 1
ATOM 2862 O O . TRP B 1 125 ? -9.172 17.234 -7.004 1 95.31 125 TRP B O 1
ATOM 2872 N N . GLY B 1 126 ? -8.594 17.344 -9.156 1 97.44 126 GLY B N 1
ATOM 2873 C CA . GLY B 1 126 ? -9.852 18 -9.492 1 97.44 126 GLY B CA 1
ATOM 2874 C C . GLY B 1 126 ? -9.875 19.469 -9.102 1 97.44 126 GLY B C 1
ATOM 2875 O O . GLY B 1 126 ? -10.938 20.094 -9.109 1 97.44 126 GLY B O 1
ATOM 2876 N N . CYS B 1 127 ? -8.844 20.016 -8.656 1 97.88 127 CYS B N 1
ATOM 2877 C CA . CYS B 1 127 ? -8.688 21.406 -8.273 1 97.88 127 CYS B CA 1
ATOM 2878 C C . CYS B 1 127 ? -7.242 21.859 -8.43 1 97.88 127 CYS B C 1
ATOM 2880 O O . CYS B 1 127 ? -6.352 21.047 -8.641 1 97.88 127 CYS B O 1
ATOM 2882 N N . PRO B 1 128 ? -6.969 23.188 -8.484 1 97.5 128 PRO B N 1
ATOM 2883 C CA . PRO B 1 128 ? -5.57 23.625 -8.539 1 97.5 128 PRO B CA 1
ATOM 2884 C C . PRO B 1 128 ? -4.758 23.141 -7.34 1 97.5 128 PRO B C 1
ATOM 2886 O O . PRO B 1 128 ? -5.254 23.156 -6.207 1 97.5 128 PRO B O 1
ATOM 2889 N N . LYS B 1 129 ? -3.607 22.703 -7.594 1 98 129 LYS B N 1
ATOM 2890 C CA . LYS B 1 129 ? -2.686 22.25 -6.555 1 98 129 LYS B CA 1
ATOM 2891 C C . LYS B 1 129 ? -2.365 23.391 -5.578 1 98 129 LYS B C 1
ATOM 2893 O O . LYS B 1 129 ? -2.143 24.531 -5.988 1 98 129 LYS B O 1
ATOM 2898 N N . ASN B 1 130 ? -2.375 23.094 -4.297 1 98.62 130 ASN B N 1
ATOM 2899 C CA . ASN B 1 130 ? -2.021 24 -3.211 1 98.62 130 ASN B CA 1
ATOM 2900 C C . ASN B 1 130 ? -1.411 23.234 -2.031 1 98.62 130 ASN B C 1
ATOM 2902 O O . ASN B 1 130 ? -2.121 22.859 -1.096 1 98.62 130 ASN B O 1
ATOM 2906 N N . GLU B 1 131 ? -0.134 23.109 -1.993 1 98.31 131 GLU B N 1
ATOM 2907 C CA . GLU B 1 131 ? 0.564 22.297 -1.008 1 98.31 131 GLU B CA 1
ATOM 2908 C C . GLU B 1 131 ? 0.51 22.938 0.378 1 98.31 131 GLU B C 1
ATOM 2910 O O . GLU B 1 131 ? 0.404 22.234 1.386 1 98.31 131 GLU B O 1
ATOM 2915 N N .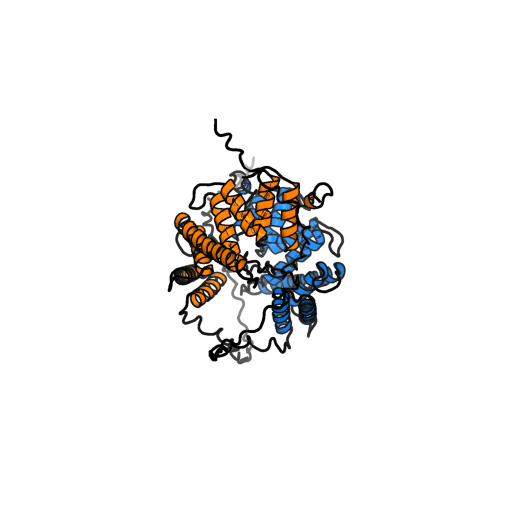 LYS B 1 132 ? 0.576 24.234 0.431 1 98.62 132 LYS B N 1
ATOM 2916 C CA . LYS B 1 132 ? 0.577 24.922 1.721 1 98.62 132 LYS B CA 1
ATOM 2917 C C . LYS B 1 132 ? -0.745 24.719 2.453 1 98.62 132 LYS B C 1
ATOM 2919 O O . LYS B 1 132 ? -0.759 24.312 3.619 1 98.62 132 LYS B O 1
ATOM 2924 N N . THR B 1 133 ? -1.817 24.922 1.739 1 98.75 133 THR B N 1
ATOM 2925 C CA . THR B 1 133 ? -3.125 24.703 2.346 1 98.75 133 THR B CA 1
ATOM 2926 C C . THR B 1 133 ? -3.359 23.219 2.615 1 98.75 133 THR B C 1
ATOM 2928 O O . THR B 1 133 ? -3.957 22.859 3.629 1 98.75 133 THR B O 1
ATOM 2931 N N . GLY B 1 134 ? -2.85 22.453 1.678 1 98.75 134 GLY B N 1
ATOM 2932 C CA . GLY B 1 134 ? -2.934 21.016 1.9 1 98.75 134 GLY B CA 1
ATOM 2933 C C . GLY B 1 134 ? -2.271 20.578 3.191 1 98.75 134 GLY B C 1
ATOM 2934 O O . GLY B 1 134 ? -2.863 19.828 3.975 1 98.75 134 GLY B O 1
ATOM 2935 N N . PHE B 1 135 ? -1.157 21.109 3.463 1 98.69 135 PHE B N 1
ATOM 2936 C CA . PHE B 1 135 ? -0.433 20.797 4.691 1 98.69 135 PHE B CA 1
ATOM 2937 C C . PHE B 1 135 ? -1.233 21.219 5.914 1 98.69 135 PHE B C 1
ATOM 2939 O O . PHE B 1 135 ? -1.31 20.484 6.902 1 98.69 135 PHE B O 1
ATOM 2946 N N . SER B 1 136 ? -1.761 22.328 5.844 1 98.75 136 SER B N 1
ATOM 2947 C CA . SER B 1 136 ? -2.529 22.844 6.973 1 98.75 136 SER B CA 1
ATOM 2948 C C . SER B 1 136 ? -3.686 21.906 7.324 1 98.75 136 SER B C 1
ATOM 2950 O O . SER B 1 136 ? -3.945 21.656 8.5 1 98.75 136 SER B O 1
ATOM 2952 N N . TRP B 1 137 ? -4.352 21.406 6.344 1 98.62 137 TRP B N 1
ATOM 2953 C CA . TRP B 1 137 ? -5.484 20.531 6.582 1 98.62 137 TRP B CA 1
ATOM 2954 C C . TRP B 1 137 ? -5.016 19.156 7.07 1 98.62 137 TRP B C 1
ATOM 2956 O O . TRP B 1 137 ? -5.637 18.562 7.949 1 98.62 137 TRP B O 1
ATOM 2966 N N . LEU B 1 138 ? -3.922 18.703 6.469 1 98.38 138 LEU B N 1
ATOM 2967 C CA . LEU B 1 138 ? -3.355 17.438 6.941 1 98.38 138 LEU B CA 1
ATOM 2968 C C . LEU B 1 138 ? -2.943 17.547 8.406 1 98.38 138 LEU B C 1
ATOM 2970 O O . LEU B 1 138 ? -3.172 16.609 9.188 1 98.38 138 LEU B O 1
ATOM 2974 N N . ARG B 1 139 ? -2.348 18.625 8.75 1 98.44 139 ARG B N 1
ATOM 2975 C CA . ARG B 1 139 ? -1.931 18.859 10.133 1 98.44 139 ARG B CA 1
ATOM 2976 C C . ARG B 1 139 ? -3.133 18.891 11.07 1 98.44 139 ARG B C 1
ATOM 2978 O O . ARG B 1 139 ? -3.1 18.297 12.148 1 98.44 139 ARG B O 1
ATOM 2985 N N . LYS B 1 140 ? -4.195 19.516 10.703 1 97.94 140 LYS B N 1
ATOM 2986 C CA . LYS B 1 140 ? -5.418 19.531 11.5 1 97.94 140 LYS B CA 1
ATOM 2987 C C . LYS B 1 140 ? -5.957 18.125 11.719 1 97.94 140 LYS B C 1
ATOM 2989 O O . LYS B 1 140 ? -6.34 17.766 12.836 1 97.94 140 LYS B O 1
ATOM 2994 N N . ALA B 1 141 ? -5.98 17.375 10.695 1 97.62 141 ALA B N 1
ATOM 2995 C CA . ALA B 1 141 ? -6.441 15.992 10.797 1 97.62 141 ALA B CA 1
ATOM 2996 C C . ALA B 1 141 ? -5.555 15.188 11.75 1 97.62 141 ALA B C 1
ATOM 2998 O O . ALA B 1 141 ? -6.055 14.422 12.57 1 97.62 141 ALA B O 1
ATOM 2999 N N . ALA B 1 142 ? -4.262 15.352 11.602 1 97.12 142 ALA B N 1
ATOM 3000 C CA . ALA B 1 142 ? -3.311 14.641 12.453 1 97.12 142 ALA B CA 1
ATOM 3001 C C . ALA B 1 142 ? -3.48 15.039 13.914 1 97.12 142 ALA B C 1
ATOM 3003 O O . ALA B 1 142 ? -3.383 14.195 14.812 1 97.12 142 ALA B O 1
ATOM 3004 N N . GLU B 1 143 ? -3.684 16.266 14.164 1 95.88 143 GLU B N 1
ATOM 3005 C CA . GLU B 1 143 ? -3.891 16.766 15.523 1 95.88 143 GLU B CA 1
ATOM 3006 C C . GLU B 1 143 ? -5.125 16.125 16.156 1 95.88 143 GLU B C 1
ATOM 3008 O O . GLU B 1 143 ? -5.125 15.812 17.344 1 95.88 143 GLU B O 1
ATOM 3013 N N . LEU B 1 144 ? -6.145 15.969 15.406 1 92.62 144 LEU B N 1
ATOM 3014 C CA . LEU B 1 144 ? -7.336 15.289 15.898 1 92.62 144 LEU B CA 1
ATOM 3015 C C . LEU B 1 144 ? -7.027 13.852 16.281 1 92.62 144 LEU B C 1
ATOM 3017 O O . LEU B 1 144 ? -7.484 13.367 17.328 1 92.62 144 LEU B O 1
ATOM 3021 N N . ALA B 1 145 ? -6.266 13.273 15.461 1 90.38 145 ALA B N 1
ATOM 3022 C CA . ALA B 1 145 ? -5.855 11.898 15.75 1 90.38 145 ALA B CA 1
ATOM 3023 C C . ALA B 1 145 ? -5.055 11.82 17.047 1 90.38 145 ALA B C 1
ATOM 3025 O O . ALA B 1 145 ? -5.309 10.953 17.891 1 90.38 145 ALA B O 1
ATOM 3026 N N . LEU B 1 146 ? -4.148 12.68 17.188 1 90.5 146 LEU B N 1
ATOM 3027 C CA . LEU B 1 146 ? -3.281 12.703 18.359 1 90.5 146 LEU B CA 1
ATOM 3028 C C . LEU B 1 146 ? -4.082 13.023 19.625 1 90.5 146 LEU B C 1
ATOM 3030 O O . LEU B 1 146 ? -3.803 12.484 20.688 1 90.5 146 LEU B O 1
ATOM 3034 N N . GLY B 1 147 ? -5.027 13.812 19.453 1 88.75 147 GLY B N 1
ATOM 3035 C CA . GLY B 1 147 ? -5.91 14.109 20.578 1 88.75 147 GLY B CA 1
ATOM 3036 C C . GLY B 1 147 ? -6.715 12.906 21.031 1 88.75 147 GLY B C 1
ATOM 3037 O O . GLY B 1 147 ? -6.875 12.672 22.234 1 88.75 147 GLY B O 1
ATOM 3038 N N . GLU B 1 148 ? -7.168 12.211 20.078 1 85.31 148 GLU B N 1
ATOM 3039 C CA . GLU B 1 148 ? -7.906 10.992 20.406 1 85.31 148 GLU B CA 1
ATOM 3040 C C . GLU B 1 148 ? -7.023 10 21.156 1 85.31 148 GLU B C 1
ATOM 3042 O O . GLU B 1 148 ? -7.488 9.32 22.062 1 85.31 148 GLU B O 1
ATOM 3047 N N . LEU B 1 149 ? -5.836 9.891 20.75 1 83.88 149 LEU B N 1
ATOM 3048 C CA . LEU B 1 149 ? -4.887 9 21.406 1 83.88 149 LEU B CA 1
ATOM 3049 C C . LEU B 1 149 ? -4.66 9.414 22.859 1 83.88 149 LEU B C 1
ATOM 3051 O O . LEU B 1 149 ? -4.586 8.562 23.75 1 83.88 149 LEU B O 1
ATOM 3055 N N . GLU B 1 150 ? -4.5 10.633 23.047 1 84.19 150 GLU B N 1
ATOM 3056 C CA . GLU B 1 150 ? -4.285 11.156 24.406 1 84.19 150 GLU B CA 1
ATOM 3057 C C . GLU B 1 150 ? -5.488 10.883 25.297 1 84.19 150 GLU B C 1
ATOM 3059 O O . GLU B 1 150 ? -5.332 10.562 26.469 1 84.19 150 GLU B O 1
ATOM 3064 N N . GLN B 1 151 ? -6.633 10.992 24.781 1 82.31 151 GLN B N 1
ATOM 3065 C CA . GLN B 1 151 ? -7.855 10.742 25.531 1 82.31 151 GLN B CA 1
ATOM 3066 C C . GLN B 1 151 ? -7.988 9.258 25.891 1 82.31 151 GLN B C 1
ATOM 3068 O O . GLN B 1 151 ? -8.469 8.914 26.969 1 82.31 151 GLN B O 1
ATOM 3073 N N . GLN B 1 152 ? -7.594 8.5 24.984 1 78.44 152 GLN B N 1
ATOM 3074 C CA . GLN B 1 152 ? -7.691 7.062 25.219 1 78.44 152 GLN B CA 1
ATOM 3075 C C . GLN B 1 152 ? -6.699 6.598 26.281 1 78.44 152 GLN B C 1
ATOM 3077 O O . GLN B 1 152 ? -6.977 5.656 27.016 1 78.44 152 GLN B O 1
ATOM 3082 N N . ARG B 1 153 ? -5.492 7.031 26.219 1 70.81 153 ARG B N 1
ATOM 3083 C CA . ARG B 1 153 ? -4.52 6.68 27.234 1 70.81 153 ARG B CA 1
ATOM 3084 C C . ARG B 1 153 ? -5.086 6.918 28.641 1 70.81 153 ARG B C 1
ATOM 3086 O O . ARG B 1 153 ? -4.719 6.223 29.578 1 70.81 153 ARG B O 1
ATOM 3093 N N . GLY B 1 154 ? -5.941 7.77 28.719 1 62.22 154 GLY B N 1
ATOM 3094 C CA . GLY B 1 154 ? -6.559 8.055 30 1 62.22 154 GLY B CA 1
ATOM 3095 C C . GLY B 1 154 ? -7.746 7.16 30.297 1 62.22 154 GLY B C 1
ATOM 3096 O O . GLY B 1 154 ? -8.219 7.109 31.438 1 62.22 154 GLY B O 1
ATOM 3097 N N . MET B 1 155 ? -8.211 6.5 29.219 1 64.19 155 MET B N 1
ATOM 3098 C CA . MET B 1 155 ? -9.406 5.676 29.422 1 64.19 155 MET B CA 1
ATOM 3099 C C . MET B 1 155 ? -9.055 4.195 29.344 1 64.19 155 MET B C 1
ATOM 3101 O O . MET B 1 155 ? -8.078 3.811 28.703 1 64.19 155 MET B O 1
ATOM 3105 N N . SER B 1 156 ? -9.531 3.414 30.203 1 58.66 156 SER B N 1
ATOM 3106 C CA . SER B 1 156 ? -9.297 1.975 30.266 1 58.66 156 SER B CA 1
ATOM 3107 C C . SER B 1 156 ? -9.656 1.305 28.953 1 58.66 156 SER B C 1
ATOM 3109 O O . SER B 1 156 ? -9.242 0.175 28.688 1 58.66 156 SER B O 1
ATOM 3111 N N . GLY B 1 157 ? -10.625 1.922 28.281 1 52.97 157 GLY B N 1
ATOM 3112 C CA . GLY B 1 157 ? -11.125 1.215 27.109 1 52.97 157 GLY B CA 1
ATOM 3113 C C . GLY B 1 157 ? -10.352 1.526 25.844 1 52.97 157 GLY B C 1
ATOM 3114 O O . GLY B 1 157 ? -10.023 2.684 25.578 1 52.97 157 GLY B O 1
ATOM 3115 N N . LYS B 1 158 ? -9.531 0.641 25.406 1 54.5 158 LYS B N 1
ATOM 3116 C CA . LYS B 1 158 ? -8.648 0.715 24.25 1 54.5 158 LYS B CA 1
ATOM 3117 C C . LYS B 1 158 ? -9.445 0.941 22.969 1 54.5 158 LYS B C 1
ATOM 3119 O O . LYS B 1 158 ? -10.047 0.008 22.438 1 54.5 158 LYS B O 1
ATOM 3124 N N . GLU B 1 159 ? -10.07 2.248 22.766 1 59.59 159 GLU B N 1
ATOM 3125 C CA . GLU B 1 159 ? -10.648 2.467 21.438 1 59.59 159 GLU B CA 1
ATOM 3126 C C . GLU B 1 159 ? -9.555 2.66 20.391 1 59.59 159 GLU B C 1
ATOM 3128 O O . GLU B 1 159 ? -8.57 3.367 20.641 1 59.59 159 GLU B O 1
ATOM 3133 N N . GLU B 1 160 ? -9.617 1.797 19.344 1 63.25 160 GLU B N 1
ATOM 3134 C CA . GLU B 1 160 ? -8.617 1.878 18.281 1 63.25 160 GLU B CA 1
ATOM 3135 C C . GLU B 1 160 ? -8.773 3.162 17.469 1 63.25 160 GLU B C 1
ATOM 3137 O O . GLU B 1 160 ? -9.891 3.545 17.125 1 63.25 160 GLU B O 1
ATOM 3142 N N . VAL B 1 161 ? -7.727 4.055 17.594 1 68.5 161 VAL B N 1
ATOM 3143 C CA . VAL B 1 161 ? -7.723 5.211 16.703 1 68.5 161 VAL B CA 1
ATOM 3144 C C . VAL B 1 161 ? -8.008 4.762 15.273 1 68.5 161 VAL B C 1
ATOM 3146 O O . VAL B 1 161 ? -7.477 3.75 14.812 1 68.5 161 VAL B O 1
ATOM 3149 N N . LYS B 1 162 ? -8.797 5.512 14.68 1 76.5 162 LYS B N 1
ATOM 3150 C CA . LYS B 1 162 ? -9.156 5.191 13.305 1 76.5 162 LYS B CA 1
ATOM 3151 C C . LYS B 1 162 ? -7.922 5.172 12.406 1 76.5 162 LYS B C 1
ATOM 3153 O O . LYS B 1 162 ? -7.102 6.09 12.453 1 76.5 162 LYS B O 1
ATOM 3158 N N . SER B 1 163 ? -7.824 4.254 11.688 1 80.5 163 SER B N 1
ATOM 3159 C CA . SER B 1 163 ? -6.684 4.027 10.812 1 80.5 163 SER B CA 1
ATOM 3160 C C . SER B 1 163 ? -6.477 5.203 9.859 1 80.5 163 SER B C 1
ATOM 3162 O O . SER B 1 163 ? -5.34 5.574 9.562 1 80.5 163 SER B O 1
ATOM 3164 N N . GLU B 1 164 ? -7.551 5.824 9.555 1 86.62 164 GLU B N 1
ATOM 3165 C CA . GLU B 1 164 ? -7.477 6.945 8.625 1 86.62 164 GLU B CA 1
ATOM 3166 C C . GLU B 1 164 ? -6.828 8.164 9.273 1 86.62 164 GLU B C 1
ATOM 3168 O O . GLU B 1 164 ? -6.129 8.93 8.609 1 86.62 164 GLU B O 1
ATOM 3173 N N . LEU B 1 165 ? -7.062 8.219 10.461 1 87.81 165 LEU B N 1
ATOM 3174 C CA . LEU B 1 165 ? -6.469 9.367 11.141 1 87.81 165 LEU B CA 1
ATOM 3175 C C . LEU B 1 165 ? -4.988 9.133 11.414 1 87.81 165 LEU B C 1
ATOM 3177 O O . LEU B 1 165 ? -4.195 10.078 11.414 1 87.81 165 LEU B O 1
ATOM 3181 N N . VAL B 1 166 ? -4.578 7.898 11.562 1 92.69 166 VAL B N 1
ATOM 3182 C CA . VAL B 1 166 ? -3.16 7.574 11.664 1 92.69 166 VAL B CA 1
ATOM 3183 C C . VAL B 1 166 ? -2.459 7.918 10.352 1 92.69 166 VAL B C 1
ATOM 3185 O O . VAL B 1 166 ? -1.331 8.414 10.352 1 92.69 166 VAL B O 1
ATOM 3188 N N . LEU B 1 167 ? -3.197 7.723 9.305 1 95.25 167 LEU B N 1
ATOM 3189 C CA . LEU B 1 167 ? -2.678 8.086 7.988 1 95.25 167 LEU B CA 1
ATOM 3190 C C . LEU B 1 167 ? -2.365 9.578 7.922 1 95.25 167 LEU B C 1
ATOM 3192 O O . LEU B 1 167 ? -1.388 9.984 7.289 1 95.25 167 LEU B O 1
ATOM 3196 N N . ALA B 1 168 ? -3.189 10.328 8.539 1 96.94 168 ALA B N 1
ATOM 3197 C CA . ALA B 1 168 ? -2.949 11.766 8.531 1 96.94 168 ALA B CA 1
ATOM 3198 C C . ALA B 1 168 ? -1.617 12.102 9.195 1 96.94 168 ALA B C 1
ATOM 3200 O O . ALA B 1 168 ? -0.891 12.984 8.727 1 96.94 168 ALA B O 1
ATOM 3201 N N . ILE B 1 169 ? -1.282 11.422 10.242 1 97.12 169 ILE B N 1
ATOM 3202 C CA . ILE B 1 169 ? -0.005 11.609 10.922 1 97.12 169 ILE B CA 1
ATOM 3203 C C . ILE B 1 169 ? 1.141 11.273 9.969 1 97.12 169 ILE B C 1
ATOM 3205 O O . ILE B 1 169 ? 2.092 12.047 9.836 1 97.12 169 ILE B O 1
ATOM 3209 N N . TYR B 1 170 ? 0.988 10.211 9.297 1 98.06 170 TYR B N 1
ATOM 3210 C CA . TYR B 1 170 ? 1.969 9.789 8.305 1 98.06 170 TYR B CA 1
ATOM 3211 C C . TYR B 1 170 ? 2.119 10.836 7.211 1 98.06 170 TYR B C 1
ATOM 3213 O O . TYR B 1 170 ? 3.236 11.164 6.805 1 98.06 170 TYR B O 1
ATOM 3221 N N . GLU B 1 171 ? 1.032 11.359 6.805 1 97.94 171 GLU B N 1
ATOM 3222 C CA . GLU B 1 171 ? 1.059 12.328 5.711 1 97.94 171 GLU B CA 1
ATOM 3223 C C . GLU B 1 171 ? 1.738 13.625 6.133 1 97.94 171 GLU B C 1
ATOM 3225 O O . GLU B 1 171 ? 2.396 14.281 5.32 1 97.94 171 GLU B O 1
ATOM 3230 N N . VAL B 1 172 ? 1.559 13.984 7.316 1 98.31 172 VAL B N 1
ATOM 3231 C CA . VAL B 1 172 ? 2.309 15.141 7.809 1 98.31 172 VAL B CA 1
ATOM 3232 C C . VAL B 1 172 ? 3.805 14.844 7.758 1 98.31 172 VAL B C 1
ATOM 3234 O O . VAL B 1 172 ? 4.602 15.695 7.367 1 98.31 172 VAL B O 1
ATOM 3237 N N . GLY B 1 173 ? 4.172 13.641 8.125 1 98.44 173 GLY B N 1
ATOM 3238 C CA . GLY B 1 173 ? 5.559 13.227 7.973 1 98.44 173 GLY B CA 1
ATOM 3239 C C . GLY B 1 173 ? 6.066 13.352 6.551 1 98.44 173 GLY B C 1
ATOM 3240 O O . GLY B 1 173 ? 7.168 13.859 6.32 1 98.44 173 GLY B O 1
ATOM 3241 N N . GLN B 1 174 ? 5.273 12.969 5.621 1 97.94 174 GLN B N 1
ATOM 3242 C CA . GLN B 1 174 ? 5.629 13.102 4.211 1 97.94 174 GLN B CA 1
ATOM 3243 C C . GLN B 1 174 ? 5.879 14.555 3.84 1 97.94 174 GLN B C 1
ATOM 3245 O O . GLN B 1 174 ? 6.824 14.867 3.113 1 97.94 174 GLN B O 1
ATOM 3250 N N . CYS B 1 175 ? 5.016 15.453 4.328 1 98.12 175 CYS B N 1
ATOM 3251 C CA . CYS B 1 175 ? 5.176 16.875 4.051 1 98.12 175 CYS B CA 1
ATOM 3252 C C . CYS B 1 175 ? 6.527 17.375 4.547 1 98.12 175 CYS B C 1
ATOM 3254 O O . CYS B 1 175 ? 7.25 18.047 3.811 1 98.12 175 CYS B O 1
ATOM 3256 N N . PHE B 1 176 ? 6.91 16.984 5.727 1 98.5 176 PHE B N 1
ATOM 3257 C CA . PHE B 1 176 ? 8.188 17.422 6.285 1 98.5 176 PHE B CA 1
ATOM 3258 C C . PHE B 1 176 ? 9.352 16.781 5.535 1 98.5 176 PHE B C 1
ATOM 3260 O O . PHE B 1 176 ? 10.367 17.422 5.297 1 98.5 176 PHE B O 1
ATOM 3267 N N . PHE B 1 177 ? 9.211 15.547 5.156 1 98.38 177 PHE B N 1
ATOM 3268 C CA . PHE B 1 177 ? 10.297 14.836 4.488 1 98.38 177 PHE B CA 1
ATOM 3269 C C . PHE B 1 177 ? 10.602 15.469 3.137 1 98.38 177 PHE B C 1
ATOM 3271 O O . PHE B 1 177 ? 11.773 15.617 2.764 1 98.38 177 PHE B O 1
ATOM 3278 N N . HIS B 1 178 ? 9.5 15.906 2.438 1 97.06 178 HIS B N 1
ATOM 3279 C CA . HIS B 1 178 ? 9.648 16.359 1.058 1 97.06 178 HIS B CA 1
ATOM 3280 C C . HIS B 1 178 ? 9.625 17.875 0.965 1 97.06 178 HIS B C 1
ATOM 3282 O O . HIS B 1 178 ? 10.023 18.453 -0.054 1 97.06 178 HIS B O 1
ATOM 3288 N N . GLY B 1 179 ? 9.148 18.484 1.971 1 98 179 GLY B N 1
ATOM 3289 C CA . GLY B 1 179 ? 8.953 19.938 1.931 1 98 179 GLY B CA 1
ATOM 3290 C C . GLY B 1 179 ? 7.715 20.344 1.168 1 98 179 GLY B C 1
ATOM 3291 O O . GLY B 1 179 ? 7.73 21.344 0.442 1 98 179 GLY B O 1
ATOM 3292 N N . TRP B 1 180 ? 6.684 19.562 1.25 1 97.56 180 TRP B N 1
ATOM 3293 C CA . TRP B 1 180 ? 5.422 19.891 0.591 1 97.56 180 TRP B CA 1
ATOM 3294 C C . TRP B 1 180 ? 4.586 20.828 1.445 1 97.56 180 TRP B C 1
ATOM 3296 O O . TRP B 1 180 ? 3.842 20.391 2.326 1 97.56 180 TRP B O 1
ATOM 3306 N N . GLY B 1 181 ? 4.613 22.109 1.196 1 98.5 181 GLY B N 1
ATOM 3307 C CA . GLY B 1 181 ? 3.814 23.094 1.906 1 98.5 181 GLY B CA 1
ATOM 3308 C C . GLY B 1 181 ? 4.438 23.531 3.217 1 98.5 181 GLY B C 1
ATOM 3309 O O . GLY B 1 181 ? 3.842 24.312 3.961 1 98.5 181 GLY B O 1
ATOM 3310 N N . VAL B 1 182 ? 5.605 23.078 3.48 1 98.5 182 VAL B N 1
ATOM 3311 C CA . VAL B 1 182 ? 6.355 23.359 4.695 1 98.5 182 VAL B CA 1
ATOM 3312 C C . VAL B 1 182 ? 7.852 23.234 4.422 1 98.5 182 VAL B C 1
ATOM 3314 O O . VAL B 1 182 ? 8.258 22.625 3.424 1 98.5 182 VAL B O 1
ATOM 3317 N N . VAL B 1 183 ? 8.656 23.812 5.266 1 98.06 183 VAL B N 1
ATOM 3318 C CA . VAL B 1 183 ? 10.102 23.688 5.105 1 98.06 183 VAL B CA 1
ATOM 3319 C C . VAL B 1 183 ? 10.523 22.25 5.348 1 98.06 183 VAL B C 1
ATOM 3321 O O . VAL B 1 183 ? 10.062 21.609 6.301 1 98.06 183 VAL B O 1
ATOM 3324 N N . LYS B 1 184 ? 11.32 21.719 4.449 1 98.25 184 LYS B N 1
ATOM 3325 C CA . LYS B 1 184 ? 11.828 20.344 4.582 1 98.25 184 LYS B CA 1
ATOM 3326 C C . LYS B 1 184 ? 12.523 20.156 5.926 1 98.25 184 LYS B C 1
ATOM 3328 O O . LYS B 1 184 ? 13.312 21 6.352 1 98.25 184 LYS B O 1
ATOM 3333 N N . ASP B 1 185 ? 12.203 19.109 6.605 1 98.5 185 ASP B N 1
ATOM 3334 C CA . ASP B 1 185 ? 12.734 18.75 7.918 1 98.5 185 ASP B CA 1
ATOM 3335 C C . ASP B 1 185 ? 12.664 17.234 8.148 1 98.5 185 ASP B C 1
ATOM 3337 O O . ASP B 1 185 ? 11.664 16.734 8.664 1 98.5 185 ASP B O 1
ATOM 3341 N N . GLN B 1 186 ? 13.727 16.562 7.871 1 98.38 186 GLN B N 1
ATOM 3342 C CA . GLN B 1 186 ? 13.727 15.102 7.926 1 98.38 186 GLN B CA 1
ATOM 3343 C C . GLN B 1 186 ? 13.633 14.602 9.367 1 98.38 186 GLN B C 1
ATOM 3345 O O . GLN B 1 186 ? 13.039 13.555 9.625 1 98.38 186 GLN B O 1
ATOM 3350 N N . LYS B 1 187 ? 14.18 15.344 10.266 1 98.62 187 LYS B N 1
ATOM 3351 C CA . LYS B 1 187 ? 14.055 14.961 11.672 1 98.62 187 LYS B CA 1
ATOM 3352 C C . LYS B 1 187 ? 12.602 14.969 12.125 1 98.62 187 LYS B C 1
ATOM 3354 O O . LYS B 1 187 ? 12.141 14.039 12.781 1 98.62 187 LYS B O 1
ATOM 3359 N N . MET B 1 188 ? 11.953 16 11.766 1 98.5 188 MET B N 1
ATOM 3360 C CA . MET B 1 188 ? 10.523 16.078 12.086 1 98.5 188 MET B CA 1
ATOM 3361 C C . MET B 1 188 ? 9.75 14.969 11.375 1 98.5 188 MET B C 1
ATOM 3363 O O . MET B 1 188 ? 8.852 14.367 11.969 1 98.5 188 MET B O 1
ATOM 3367 N N . ALA B 1 189 ? 10.125 14.727 10.141 1 98.75 189 ALA B N 1
ATOM 3368 C CA . ALA B 1 189 ? 9.477 13.656 9.398 1 98.75 189 ALA B CA 1
ATOM 3369 C C . ALA B 1 189 ? 9.602 12.32 10.133 1 98.75 189 ALA B C 1
ATOM 3371 O O . ALA B 1 189 ? 8.602 11.617 10.32 1 98.75 189 ALA B O 1
ATOM 3372 N N . VAL B 1 190 ? 10.758 12.023 10.609 1 98.75 190 VAL B N 1
ATOM 3373 C CA . VAL B 1 190 ? 11.023 10.766 11.305 1 98.75 190 VAL B CA 1
ATOM 3374 C C . VAL B 1 190 ? 10.188 10.695 12.578 1 98.75 190 VAL B C 1
ATOM 3376 O O . VAL B 1 190 ? 9.672 9.633 12.93 1 98.75 190 VAL B O 1
ATOM 3379 N N . SER B 1 191 ? 10.039 11.797 13.234 1 98.62 191 SER B N 1
ATOM 3380 C CA . SER B 1 191 ? 9.211 11.82 14.43 1 98.62 191 SER B CA 1
ATOM 3381 C C . SER B 1 191 ? 7.766 11.445 14.109 1 98.62 191 SER B C 1
ATOM 3383 O O . SER B 1 191 ? 7.164 10.633 14.812 1 98.62 191 SER B O 1
ATOM 3385 N N . TYR B 1 192 ? 7.277 11.961 13.07 1 98.31 192 TYR B N 1
ATOM 3386 C CA . TYR B 1 192 ? 5.91 11.648 12.672 1 98.31 192 TYR B CA 1
ATOM 3387 C C . TYR B 1 192 ? 5.801 10.211 12.18 1 98.31 192 TYR B C 1
ATOM 3389 O O . TYR B 1 192 ? 4.848 9.5 12.516 1 98.31 192 TYR B O 1
ATOM 3397 N N . TYR B 1 193 ? 6.812 9.766 11.344 1 98.38 193 TYR B N 1
ATOM 3398 C CA . TYR B 1 193 ? 6.828 8.367 10.922 1 98.38 193 TYR B CA 1
ATOM 3399 C C . TYR B 1 193 ? 6.82 7.434 12.125 1 98.38 193 TYR B C 1
ATOM 3401 O O . TYR B 1 193 ? 6.094 6.438 12.141 1 98.38 193 TYR B O 1
ATOM 3409 N N . THR B 1 194 ? 7.602 7.789 13.094 1 98.56 194 THR B N 1
ATOM 3410 C CA . THR B 1 194 ? 7.703 6.953 14.289 1 98.56 194 THR B CA 1
ATOM 3411 C C . THR B 1 194 ? 6.344 6.828 14.977 1 98.56 194 THR B C 1
ATOM 3413 O O . THR B 1 194 ? 5.922 5.723 15.328 1 98.56 194 THR B O 1
ATOM 3416 N N . THR B 1 195 ? 5.707 7.941 15.133 1 96.88 195 THR B N 1
ATOM 3417 C CA . THR B 1 195 ? 4.402 7.945 15.773 1 96.88 195 THR B CA 1
ATOM 3418 C C . THR B 1 195 ? 3.408 7.094 14.992 1 96.88 195 THR B C 1
ATOM 3420 O O . THR B 1 195 ? 2.754 6.215 15.562 1 96.88 195 THR B O 1
ATOM 3423 N N . ALA B 1 196 ? 3.344 7.301 13.703 1 97.38 196 ALA B N 1
ATOM 3424 C CA . ALA B 1 196 ? 2.416 6.547 12.859 1 97.38 196 ALA B CA 1
ATOM 3425 C C . ALA B 1 196 ? 2.783 5.066 12.828 1 97.38 196 ALA B C 1
ATOM 3427 O O . ALA B 1 196 ? 1.903 4.203 12.82 1 97.38 196 ALA B O 1
ATOM 3428 N N . ALA B 1 197 ? 4.051 4.781 12.773 1 97.81 197 ALA B N 1
ATOM 3429 C CA . ALA B 1 197 ? 4.527 3.4 12.766 1 97.81 197 ALA B CA 1
ATOM 3430 C C . ALA B 1 197 ? 4.113 2.67 14.039 1 97.81 197 ALA B C 1
ATOM 3432 O O . ALA B 1 197 ? 3.646 1.53 13.984 1 97.81 197 ALA B O 1
ATOM 3433 N N . ARG B 1 198 ? 4.25 3.346 15.133 1 95.88 198 ARG B N 1
ATOM 3434 C CA . ARG B 1 198 ? 3.887 2.758 16.422 1 95.88 198 ARG B CA 1
ATOM 3435 C C . ARG B 1 198 ? 2.389 2.48 16.484 1 95.88 198 ARG B C 1
ATOM 3437 O O . ARG B 1 198 ? 1.957 1.538 17.156 1 95.88 198 ARG B O 1
ATOM 3444 N N . LEU B 1 199 ? 1.727 3.297 15.789 1 92.88 199 LEU B N 1
ATOM 3445 C CA . LEU B 1 199 ? 0.279 3.117 15.758 1 92.88 199 LEU B CA 1
ATOM 3446 C C . LEU B 1 199 ? -0.122 2.07 14.727 1 92.88 199 LEU B C 1
ATOM 3448 O O . LEU B 1 199 ? -1.31 1.798 14.539 1 92.88 199 LEU B O 1
ATOM 3452 N N . GLY B 1 200 ? 0.888 1.552 13.945 1 93.88 200 GLY B N 1
ATOM 3453 C CA . GLY B 1 200 ? 0.636 0.369 13.133 1 93.88 200 GLY B CA 1
ATOM 3454 C C . GLY B 1 200 ? 0.595 0.66 11.648 1 93.88 200 GLY B C 1
ATOM 3455 O O . GLY B 1 200 ? 0.337 -0.236 10.844 1 93.88 200 GLY B O 1
ATOM 3456 N N . ASP B 1 201 ? 0.848 1.849 11.258 1 94.88 201 ASP B N 1
ATOM 3457 C CA . ASP B 1 201 ? 0.803 2.193 9.836 1 94.88 201 ASP B CA 1
ATOM 3458 C C . ASP B 1 201 ? 1.962 1.552 9.078 1 94.88 201 ASP B C 1
ATOM 3460 O O . ASP B 1 201 ? 3.125 1.889 9.312 1 94.88 201 ASP B O 1
ATOM 3464 N N . PRO B 1 202 ? 1.702 0.717 8.078 1 95.75 202 PRO B N 1
ATOM 3465 C CA . PRO B 1 202 ? 2.793 -0.021 7.434 1 95.75 202 PRO B CA 1
ATOM 3466 C C . PRO B 1 202 ? 3.652 0.861 6.531 1 95.75 202 PRO B C 1
ATOM 3468 O O . PRO B 1 202 ? 4.855 0.619 6.387 1 95.75 202 PRO B O 1
ATOM 3471 N N . ASP B 1 203 ? 3.029 1.898 5.906 1 96.56 203 ASP B N 1
ATOM 3472 C CA . ASP B 1 203 ? 3.824 2.826 5.109 1 96.56 203 ASP B CA 1
ATOM 3473 C C . ASP B 1 203 ? 4.824 3.582 5.98 1 96.56 203 ASP B C 1
ATOM 3475 O O . ASP B 1 203 ? 5.996 3.709 5.617 1 96.56 203 ASP B O 1
ATOM 3479 N N . ALA B 1 204 ? 4.281 3.963 7.109 1 98.06 204 ALA B N 1
ATOM 3480 C CA . ALA B 1 204 ? 5.16 4.656 8.047 1 98.06 204 ALA B CA 1
ATOM 3481 C C . ALA B 1 204 ? 6.258 3.729 8.562 1 98.06 204 ALA B C 1
ATOM 3483 O O . ALA B 1 204 ? 7.406 4.145 8.719 1 98.06 204 ALA B O 1
ATOM 3484 N N . GLN B 1 205 ? 5.914 2.486 8.789 1 98.31 205 GLN B N 1
ATOM 3485 C CA . GLN B 1 205 ? 6.898 1.504 9.234 1 98.31 205 GLN B CA 1
ATOM 3486 C C . GLN B 1 205 ? 8.008 1.329 8.195 1 98.31 205 GLN B C 1
ATOM 3488 O O . GLN B 1 205 ? 9.188 1.331 8.539 1 98.31 205 GLN B O 1
ATOM 3493 N N . SER B 1 206 ? 7.602 1.272 6.965 1 98.25 206 SER B N 1
ATOM 3494 C CA . SER B 1 206 ? 8.57 1.107 5.887 1 98.25 206 SER B CA 1
ATOM 3495 C C . SER B 1 206 ? 9.438 2.352 5.727 1 98.25 206 SER B C 1
ATOM 3497 O O . SER B 1 206 ? 10.664 2.25 5.598 1 98.25 206 SER B O 1
ATOM 3499 N N . ASP B 1 207 ? 8.82 3.508 5.766 1 98.5 207 ASP B N 1
ATOM 3500 C CA . ASP B 1 207 ? 9.57 4.742 5.562 1 98.5 207 ASP B CA 1
ATOM 3501 C C . ASP B 1 207 ? 10.484 5.031 6.754 1 98.5 207 ASP B C 1
ATOM 3503 O O . ASP B 1 207 ? 11.617 5.484 6.578 1 98.5 207 ASP B O 1
ATOM 3507 N N . LEU B 1 208 ? 9.992 4.75 7.938 1 98.75 208 LEU B N 1
ATOM 3508 C CA . LEU B 1 208 ? 10.852 4.859 9.109 1 98.75 208 LEU B CA 1
ATOM 3509 C C . LEU B 1 208 ? 12.047 3.924 8.992 1 98.75 208 LEU B C 1
ATOM 3511 O O . LEU B 1 208 ? 13.18 4.324 9.273 1 98.75 208 LEU B O 1
ATOM 3515 N N . ALA B 1 209 ? 11.758 2.754 8.57 1 98.81 209 ALA B N 1
ATOM 3516 C CA . ALA B 1 209 ? 12.82 1.774 8.398 1 98.81 209 ALA B CA 1
ATOM 3517 C C . ALA B 1 209 ? 13.867 2.271 7.402 1 98.81 209 ALA B C 1
ATOM 3519 O O . ALA B 1 209 ? 15.07 2.15 7.645 1 98.81 209 ALA B O 1
ATOM 3520 N N . PHE B 1 210 ? 13.438 2.84 6.371 1 98.56 210 PHE B N 1
ATOM 3521 C CA . PHE B 1 210 ? 14.359 3.398 5.391 1 98.56 210 PHE B CA 1
ATOM 3522 C C . PHE B 1 210 ? 15.234 4.473 6.027 1 98.56 210 PHE B C 1
ATOM 3524 O O . PHE B 1 210 ? 16.453 4.477 5.832 1 98.56 210 PHE B O 1
ATOM 3531 N N . CYS B 1 211 ? 14.562 5.348 6.754 1 98.75 211 CYS B N 1
ATOM 3532 C CA . CYS B 1 211 ? 15.312 6.434 7.379 1 98.75 211 CYS B CA 1
ATOM 3533 C C . CYS B 1 211 ? 16.359 5.891 8.344 1 98.75 211 CYS B C 1
ATOM 3535 O O . CYS B 1 211 ? 17.516 6.336 8.328 1 98.75 211 CYS B O 1
ATOM 3537 N N . LEU B 1 212 ? 15.984 4.898 9.094 1 98.75 212 LEU B N 1
ATOM 3538 C CA . LEU B 1 212 ? 16.875 4.273 10.062 1 98.75 212 LEU B CA 1
ATOM 3539 C C . LEU B 1 212 ? 18.016 3.537 9.359 1 98.75 212 LEU B C 1
ATOM 3541 O O . LEU B 1 212 ? 19.156 3.584 9.805 1 98.75 212 LEU B O 1
ATOM 3545 N N . ALA B 1 213 ? 17.688 2.898 8.258 1 98.44 213 ALA B N 1
ATOM 3546 C CA . ALA B 1 213 ? 18.688 2.107 7.535 1 98.44 213 ALA B CA 1
ATOM 3547 C C . ALA B 1 213 ? 19.719 3.008 6.859 1 98.44 213 ALA B C 1
ATOM 3549 O O . ALA B 1 213 ? 20.875 2.623 6.703 1 98.44 213 ALA B O 1
ATOM 3550 N N . ASN B 1 214 ? 19.297 4.254 6.562 1 98.19 214 ASN B N 1
ATOM 3551 C CA . ASN B 1 214 ? 20.125 5.098 5.715 1 98.19 214 ASN B CA 1
ATOM 3552 C C . ASN B 1 214 ? 20.547 6.379 6.434 1 98.19 214 ASN B C 1
ATOM 3554 O O . ASN B 1 214 ? 21.266 7.199 5.879 1 98.19 214 ASN B O 1
ATOM 3558 N N . GLY B 1 215 ? 20.094 6.586 7.602 1 98.25 215 GLY B N 1
ATOM 3559 C CA . GLY B 1 215 ? 20.453 7.75 8.391 1 98.25 215 GLY B CA 1
ATOM 3560 C C . GLY B 1 215 ? 19.859 9.039 7.863 1 98.25 215 GLY B C 1
ATOM 3561 O O . GLY B 1 215 ? 20.562 10.047 7.746 1 98.25 215 GLY B O 1
ATOM 3562 N N . LYS B 1 216 ? 18.641 8.969 7.5 1 98.06 216 LYS B N 1
ATOM 3563 C CA . LYS B 1 216 ? 17.938 10.164 7.039 1 98.06 216 LYS B CA 1
ATOM 3564 C C . LYS B 1 216 ? 17.094 10.766 8.156 1 98.06 216 LYS B C 1
ATOM 3566 O O . LYS B 1 216 ? 16.016 10.242 8.484 1 98.06 216 LYS B O 1
ATOM 3571 N N . GLY B 1 217 ? 17.516 11.859 8.727 1 98.12 217 GLY B N 1
ATOM 3572 C CA . GLY B 1 217 ? 16.766 12.531 9.781 1 98.12 217 GLY B CA 1
ATOM 3573 C C . GLY B 1 217 ? 16.953 11.891 11.141 1 98.12 217 GLY B C 1
ATOM 3574 O O . GLY B 1 217 ? 16.281 12.25 12.102 1 98.12 217 GLY B O 1
ATOM 3575 N N . CYS B 1 218 ? 17.844 10.875 11.172 1 98.5 218 CYS B N 1
ATOM 3576 C CA . CYS B 1 218 ? 18.141 10.164 12.414 1 98.5 218 CYS B CA 1
ATOM 3577 C C . CYS B 1 218 ? 19.453 9.406 12.297 1 98.5 218 CYS B C 1
ATOM 3579 O O . CYS B 1 218 ? 20.062 9.352 11.219 1 98.5 218 CYS B O 1
ATOM 3581 N N . LYS B 1 219 ? 19.922 8.93 13.43 1 98.06 219 LYS B N 1
ATOM 3582 C CA . LYS B 1 219 ? 21.109 8.094 13.398 1 98.06 219 LYS B CA 1
ATOM 3583 C C . LYS B 1 219 ? 20.812 6.742 12.75 1 98.06 219 LYS B C 1
ATOM 3585 O O . LYS B 1 219 ? 19.766 6.145 13 1 98.06 219 LYS B O 1
ATOM 3590 N N . LYS B 1 220 ? 21.797 6.312 11.945 1 98.44 220 LYS B N 1
ATOM 3591 C CA . LYS B 1 220 ? 21.656 5.016 11.289 1 98.44 220 LYS B CA 1
ATOM 3592 C C . LYS B 1 220 ? 21.531 3.891 12.312 1 98.44 220 LYS B C 1
ATOM 3594 O O . LYS B 1 220 ? 22.266 3.863 13.305 1 98.44 220 LYS B O 1
ATOM 3599 N N . ASP B 1 221 ? 20.609 3.055 12.125 1 98.31 221 ASP B N 1
ATOM 3600 C CA . ASP B 1 221 ? 20.328 1.888 12.953 1 98.31 221 ASP B CA 1
ATOM 3601 C C . ASP B 1 221 ? 19.672 0.774 12.141 1 98.31 221 ASP B C 1
ATOM 3603 O O . ASP B 1 221 ? 18.453 0.653 12.117 1 98.31 221 ASP B O 1
ATOM 3607 N N . ARG B 1 222 ? 20.438 -0.088 11.594 1 97.94 222 ARG B N 1
ATOM 3608 C CA . ARG B 1 222 ? 19.953 -1.104 10.672 1 97.94 222 ARG B CA 1
ATOM 3609 C C . ARG B 1 222 ? 19.172 -2.189 11.406 1 97.94 222 ARG B C 1
ATOM 3611 O O . ARG B 1 222 ? 18.219 -2.754 10.859 1 97.94 222 ARG B O 1
ATOM 3618 N N . LYS B 1 223 ? 19.516 -2.42 12.594 1 98.19 223 LYS B N 1
ATOM 3619 C CA . LYS B 1 223 ? 18.797 -3.426 13.375 1 98.19 223 LYS B CA 1
ATOM 3620 C C . LYS B 1 223 ? 17.359 -2.986 13.641 1 98.19 223 LYS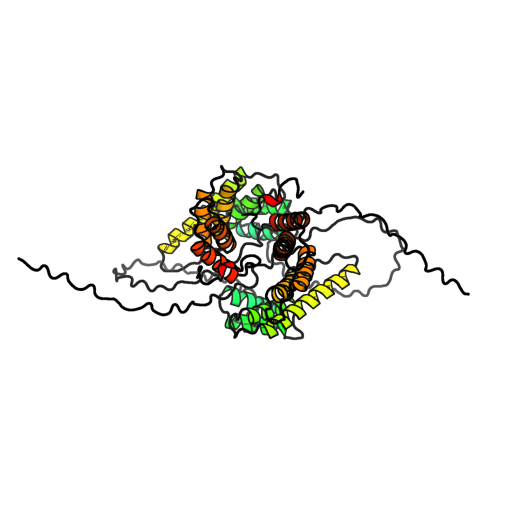 B C 1
ATOM 3622 O O . LYS B 1 223 ? 16.422 -3.752 13.422 1 98.19 223 LYS B O 1
ATOM 3627 N N . GLU B 1 224 ? 17.297 -1.79 14.062 1 98.31 224 GLU B N 1
ATOM 3628 C CA . GLU B 1 224 ? 15.953 -1.26 14.281 1 98.31 224 GLU B CA 1
ATOM 3629 C C . GLU B 1 224 ? 15.18 -1.151 12.977 1 98.31 224 GLU B C 1
ATOM 3631 O O . GLU B 1 224 ? 13.984 -1.435 12.93 1 98.31 224 GLU B O 1
ATOM 3636 N N . ALA B 1 225 ? 15.867 -0.757 11.953 1 98.75 225 ALA B N 1
ATOM 3637 C CA . ALA B 1 225 ? 15.25 -0.665 10.633 1 98.75 225 ALA B CA 1
ATOM 3638 C C . ALA B 1 225 ? 14.648 -2.002 10.211 1 98.75 225 ALA B C 1
ATOM 3640 O O . ALA B 1 225 ? 13.5 -2.062 9.773 1 98.75 225 ALA B O 1
ATOM 3641 N N . ALA B 1 226 ? 15.398 -3.02 10.383 1 98.62 226 ALA B N 1
ATOM 3642 C CA . ALA B 1 226 ? 14.945 -4.355 10 1 98.62 226 ALA B CA 1
ATOM 3643 C C . ALA B 1 226 ? 13.672 -4.734 10.75 1 98.62 226 ALA B C 1
ATOM 3645 O O . ALA B 1 226 ? 12.75 -5.305 10.164 1 98.62 226 ALA B O 1
ATOM 3646 N N . GLY B 1 227 ? 13.688 -4.41 11.969 1 98.5 227 GLY B N 1
ATOM 3647 C CA . GLY B 1 227 ? 12.5 -4.688 12.758 1 98.5 227 GLY B CA 1
ATOM 3648 C C . GLY B 1 227 ? 11.25 -4.008 12.227 1 98.5 227 GLY B C 1
ATOM 3649 O O . GLY B 1 227 ? 10.195 -4.633 12.117 1 98.5 227 GLY B O 1
ATOM 3650 N N . TRP B 1 228 ? 11.398 -2.775 11.844 1 98.62 228 TRP B N 1
ATOM 3651 C CA . TRP B 1 228 ? 10.266 -2.025 11.32 1 98.62 228 TRP B CA 1
ATOM 3652 C C . TRP B 1 228 ? 9.859 -2.541 9.945 1 98.62 228 TRP B C 1
ATOM 3654 O O . TRP B 1 228 ? 8.664 -2.641 9.641 1 98.62 228 TRP B O 1
ATOM 3664 N N . TYR B 1 229 ? 10.836 -2.863 9.07 1 98.31 229 TYR B N 1
ATOM 3665 C CA . TYR B 1 229 ? 10.508 -3.475 7.789 1 98.31 229 TYR B CA 1
ATOM 3666 C C . TYR B 1 229 ? 9.719 -4.766 7.984 1 98.31 229 TYR B C 1
ATOM 3668 O O . TYR B 1 229 ? 8.727 -5.008 7.293 1 98.31 229 TYR B O 1
ATOM 3676 N N . ARG B 1 230 ? 10.125 -5.574 8.906 1 97.88 230 ARG B N 1
ATOM 3677 C CA . ARG B 1 230 ? 9.453 -6.848 9.133 1 97.88 230 ARG B CA 1
ATOM 3678 C C . ARG B 1 230 ? 8.016 -6.629 9.594 1 97.88 230 ARG B C 1
ATOM 3680 O O . ARG B 1 230 ? 7.113 -7.379 9.211 1 97.88 230 ARG B O 1
ATOM 3687 N N . LYS B 1 231 ? 7.863 -5.578 10.391 1 97.25 231 LYS B N 1
ATOM 3688 C CA . LYS B 1 231 ? 6.504 -5.254 10.812 1 97.25 231 LYS B CA 1
ATOM 3689 C C . LYS B 1 231 ? 5.641 -4.852 9.617 1 97.25 231 LYS B C 1
ATOM 3691 O O . LYS B 1 231 ? 4.488 -5.273 9.508 1 97.25 231 LYS B O 1
ATOM 3696 N N . ALA B 1 232 ? 6.195 -4.062 8.781 1 97.12 232 ALA B N 1
ATOM 3697 C CA . ALA B 1 232 ? 5.469 -3.658 7.578 1 97.12 232 ALA B CA 1
ATOM 3698 C C . ALA B 1 232 ? 5.168 -4.859 6.691 1 97.12 232 ALA B C 1
ATOM 3700 O O . ALA B 1 232 ? 4.047 -5.016 6.203 1 97.12 232 ALA B O 1
ATOM 3701 N N . VAL B 1 233 ? 6.129 -5.738 6.523 1 95.06 233 VAL B N 1
ATOM 3702 C CA . VAL B 1 233 ? 5.992 -6.922 5.684 1 95.06 233 VAL B CA 1
ATOM 3703 C C . VAL B 1 233 ? 4.93 -7.852 6.266 1 95.06 233 VAL B C 1
ATOM 3705 O O . VAL B 1 233 ? 4.145 -8.445 5.527 1 95.06 233 VAL B O 1
ATOM 3708 N N . ALA B 1 234 ? 4.965 -7.957 7.547 1 91.5 234 ALA B N 1
ATOM 3709 C CA . ALA B 1 234 ? 3.98 -8.805 8.219 1 91.5 234 ALA B CA 1
ATOM 3710 C C . ALA B 1 234 ? 2.561 -8.344 7.914 1 91.5 234 ALA B C 1
ATOM 3712 O O . ALA B 1 234 ? 1.613 -9.125 7.996 1 91.5 234 ALA B O 1
ATOM 3713 N N . GLN B 1 235 ? 2.508 -7.082 7.508 1 90 235 GLN B N 1
ATOM 3714 C CA . GLN B 1 235 ? 1.192 -6.531 7.203 1 90 235 GLN B CA 1
ATOM 3715 C C . GLN B 1 235 ? 0.918 -6.562 5.699 1 90 235 GLN B C 1
ATOM 3717 O O . GLN B 1 235 ? -0.057 -5.973 5.23 1 90 235 GLN B O 1
ATOM 3722 N N . GLY B 1 236 ? 1.837 -7.086 4.887 1 87.94 236 GLY B N 1
ATOM 3723 C CA . GLY B 1 236 ? 1.543 -7.336 3.482 1 87.94 236 GLY B CA 1
ATOM 3724 C C . GLY B 1 236 ? 2.42 -6.535 2.539 1 87.94 236 GLY B C 1
ATOM 3725 O O . GLY B 1 236 ? 2.34 -6.699 1.32 1 87.94 236 GLY B O 1
ATOM 3726 N N . GLN B 1 237 ? 3.232 -5.672 3.127 1 94 237 GLN B N 1
ATOM 3727 C CA . GLN B 1 237 ? 4.148 -4.945 2.254 1 94 237 GLN B CA 1
ATOM 3728 C C . GLN B 1 237 ? 5.168 -5.891 1.621 1 94 237 GLN B C 1
ATOM 3730 O O . GLN B 1 237 ? 5.566 -6.883 2.232 1 94 237 GLN B O 1
ATOM 3735 N N . SER B 1 238 ? 5.551 -5.531 0.392 1 94.81 238 SER B N 1
ATOM 3736 C CA . SER B 1 238 ? 6.539 -6.336 -0.323 1 94.81 238 SER B CA 1
ATOM 3737 C C . SER B 1 238 ? 7.891 -6.305 0.379 1 94.81 238 SER B C 1
ATOM 3739 O O . SER B 1 238 ? 8.32 -5.258 0.871 1 94.81 238 SER B O 1
ATOM 3741 N N . ASP B 1 239 ? 8.516 -7.414 0.332 1 95 239 ASP B N 1
ATOM 3742 C CA . ASP B 1 239 ? 9.867 -7.449 0.876 1 95 239 ASP B CA 1
ATOM 3743 C C . ASP B 1 239 ? 10.906 -7.609 -0.235 1 95 239 ASP B C 1
ATOM 3745 O O . ASP B 1 239 ? 12.047 -7.996 0.024 1 95 239 ASP B O 1
ATOM 3749 N N . ILE B 1 240 ? 10.453 -7.398 -1.448 1 94.5 240 ILE B N 1
ATOM 3750 C CA . ILE B 1 240 ? 11.414 -7.426 -2.547 1 94.5 240 ILE B CA 1
ATOM 3751 C C . ILE B 1 240 ? 12.531 -6.418 -2.281 1 94.5 240 ILE B C 1
ATOM 3753 O O . ILE B 1 240 ? 12.258 -5.258 -1.956 1 94.5 240 ILE B O 1
ATOM 3757 N N . GLY B 1 241 ? 13.734 -6.891 -2.324 1 93.56 241 GLY B N 1
ATOM 3758 C CA . GLY B 1 241 ? 14.883 -6.043 -2.059 1 93.56 241 GLY B CA 1
ATOM 3759 C C . GLY B 1 241 ? 15.242 -5.965 -0.585 1 93.56 241 GLY B C 1
ATOM 3760 O O . GLY B 1 241 ? 16.203 -5.297 -0.21 1 93.56 241 GLY B O 1
ATOM 3761 N N . LEU B 1 242 ? 14.469 -6.734 0.231 1 96.56 242 LEU B N 1
ATOM 3762 C CA . LEU B 1 242 ? 14.648 -6.621 1.674 1 96.56 242 LEU B CA 1
ATOM 3763 C C . LEU B 1 242 ? 15.07 -7.961 2.275 1 96.56 242 LEU B C 1
ATOM 3765 O O . LEU B 1 242 ? 14.805 -8.227 3.447 1 96.56 242 LEU B O 1
ATOM 3769 N N . ALA B 1 243 ? 15.711 -8.758 1.519 1 94.62 243 ALA B N 1
ATOM 3770 C CA . ALA B 1 243 ? 16.156 -10.055 2.006 1 94.62 243 ALA B CA 1
ATOM 3771 C C . ALA B 1 243 ? 17.047 -9.906 3.232 1 94.62 243 ALA B C 1
ATOM 3773 O O . ALA B 1 243 ? 17.016 -10.75 4.137 1 94.62 243 ALA B O 1
ATOM 3774 N N . TRP B 1 244 ? 17.719 -8.789 3.297 1 95.75 244 TRP B N 1
ATOM 3775 C CA . TRP B 1 244 ? 18.703 -8.547 4.344 1 95.75 244 TRP B CA 1
ATOM 3776 C C . TRP B 1 244 ? 18.031 -8.43 5.711 1 95.75 244 TRP B C 1
ATOM 3778 O O . TRP B 1 244 ? 18.672 -8.672 6.738 1 95.75 244 TRP B O 1
ATOM 3788 N N . ILE B 1 245 ? 16.812 -8.148 5.777 1 97.25 245 ILE B N 1
ATOM 3789 C CA . ILE B 1 245 ? 16.188 -7.863 7.062 1 97.25 245 ILE B CA 1
ATOM 3790 C C . ILE B 1 245 ? 15.977 -9.164 7.832 1 97.25 245 ILE B C 1
ATOM 3792 O O . ILE B 1 245 ? 15.648 -9.141 9.023 1 97.25 245 ILE B O 1
ATOM 3796 N N . TYR B 1 246 ? 16.219 -10.305 7.195 1 95.31 246 TYR B N 1
ATOM 3797 C CA . TYR B 1 246 ? 16.016 -11.594 7.832 1 95.31 246 TYR B CA 1
ATOM 3798 C C . TYR B 1 246 ? 17.328 -12.211 8.281 1 95.31 246 TYR B C 1
ATOM 3800 O O . TYR B 1 246 ? 17.344 -13.297 8.867 1 95.31 246 TYR B O 1
ATOM 3808 N N . LYS B 1 247 ? 18.391 -11.523 8 1 95.31 247 LYS B N 1
ATOM 3809 C CA . LYS B 1 247 ? 19.703 -12.008 8.445 1 95.31 247 LYS B CA 1
ATOM 3810 C C . LYS B 1 247 ? 19.766 -12.047 9.969 1 95.31 247 LYS B C 1
ATOM 3812 O O . LYS B 1 247 ? 19.203 -11.188 10.648 1 95.31 247 LYS B O 1
ATOM 3817 N N . GLU B 1 248 ? 20.516 -12.953 10.484 1 93.75 248 GLU B N 1
ATOM 3818 C CA . GLU B 1 248 ? 20.625 -13.211 11.914 1 93.75 248 GLU B CA 1
ATOM 3819 C C . GLU B 1 248 ? 21.156 -11.984 12.656 1 93.75 248 GLU B C 1
ATOM 3821 O O . GLU B 1 248 ? 20.688 -11.68 13.766 1 93.75 248 GLU B O 1
ATOM 3826 N N . LYS B 1 249 ? 22 -11.258 12.055 1 91.94 249 LYS B N 1
ATOM 3827 C CA . LYS B 1 249 ? 22.641 -10.125 12.734 1 91.94 249 LYS B CA 1
ATOM 3828 C C . LYS B 1 249 ? 21.625 -9 12.969 1 91.94 249 LYS B C 1
ATOM 3830 O O . LYS B 1 249 ? 21.891 -8.078 13.758 1 91.94 249 LYS B O 1
ATOM 3835 N N . PHE B 1 250 ? 20.469 -9.125 12.328 1 90.94 250 PHE B N 1
ATOM 3836 C CA . PHE B 1 250 ? 19.484 -8.055 12.477 1 90.94 250 PHE B CA 1
ATOM 3837 C C . PHE B 1 250 ? 18.266 -8.547 13.242 1 90.94 250 PHE B C 1
ATOM 3839 O O . PHE B 1 250 ? 17.234 -7.883 13.258 1 90.94 250 PHE B O 1
ATOM 3846 N N . GLN B 1 251 ? 18.391 -9.75 13.664 1 84.88 251 GLN B N 1
ATOM 3847 C CA . GLN B 1 251 ? 17.312 -10.297 14.484 1 84.88 251 GLN B CA 1
ATOM 3848 C C . GLN B 1 251 ? 17.516 -9.961 15.953 1 84.88 251 GLN B C 1
ATOM 3850 O O . GLN B 1 251 ? 18.656 -9.812 16.406 1 84.88 251 GLN B O 1
#

Nearest PDB structures (foldseek):
  6ur7-assembly1_A  TM=8.089E-01  e=7.733E-07  Oxalobacter formigenes
  1ouv-assembly1_A  TM=4.603E-01  e=9.727E-07  Helicobacter pylori 26695
  6ur7-assembly1_B  TM=4.392E-01  e=8.874E-07  Oxalobacter formigenes
  4bwr-assembly1_A  TM=4.393E-01  e=1.010E-05  Escherichia coli CFT073
  1klx-assembly1_A  TM=6.920E-01  e=3.455E-04  Helicobacter pylori

InterPro domains:
  IPR006597 Sel1-like repeat [PF08238] (113-144)
  IPR006597 Sel1-like repeat [PF08238] (167-201)
  IPR006597 Sel1-like repeat [PF08238] (202-236)
  IPR006597 Sel1-like repeat [SM00671] (111-146)
  IPR006597 Sel1-like repeat [SM00671] (166-201)
  IPR006597 Sel1-like repeat [SM00671] (202-237)
  IPR011990 Tetratricopeptide-like helical domain superfamily [G3DSA:1.25.40.10] (74-250)
  IPR052945 Mitotic Progression Regulator [PTHR43628] (22-249)

pLDDT: mean 74.59, std 31.54, range [18.91, 98.81]